Protein AF-A0A8I1QG00-F1 (afdb_monomer)

Radius of gyration: 32.3 Å; Cα contacts (8 Å, |Δi|>4): 631; chains: 1; bounding box: 74×49×92 Å

Sequence (465 aa):
MPDTVFFSWQSDVAQNRTFIRSALDRALEELGGARSVDEPSRELVADQDTQGVPGSPSIADAILAKIGSSFAFVADLSFVAERASGGKVPNPNVMLEYGYALRALGDAHVIAVFNEAYGKPEDLPFDLAHRRWPIRFHLEASQVDRSEQKSRLVKSLKLAIASIITLEAQRDQSPEPPIDATGLARRYCRDDSLSLEWTELLQSAVGTIRDFIDTDWPSTPPDGPTFNALLEAIAAHSEDLRRMMLICGRWGTANAISEAVAAIRDLSYRGDVRSGYSLWTSMRELPAVICFYWLVAGSIARDDLTVTKGILTSTISNGRSRAPLVTALNFALDDINWKAMKGLERHYYPQSVYAGEMMKLDARFIALNEQRATQLYADTEHLISLEFAYQRLREAERTGIWFWAPGGDFLWDTSPRRFAGLSEEGYSPLIEAGLLGGSEASASAALQAYREHLKGHSGFLRLAI

Solvent-accessible surface area (backbone atoms only — not comparable to full-atom values): 25746 Å² total; per-residue (Å²): 129,67,44,28,35,30,49,40,64,57,81,77,50,72,65,51,47,61,51,53,48,59,23,50,51,51,22,41,52,56,62,71,72,69,71,66,97,88,64,86,86,78,50,65,44,79,41,50,74,62,71,95,60,82,84,86,68,59,62,66,60,47,34,52,50,50,49,58,70,29,66,31,38,37,36,51,59,36,48,61,48,71,43,98,88,74,49,59,37,49,46,67,65,40,52,51,52,49,55,49,38,42,71,58,63,32,66,84,31,54,44,47,31,31,42,53,64,60,49,60,78,83,62,43,59,72,86,55,60,80,46,84,78,54,51,69,39,67,65,56,90,83,60,82,83,53,64,68,46,41,53,52,44,19,53,52,51,32,53,54,52,50,50,42,52,51,52,49,53,50,46,70,70,36,76,60,80,63,75,42,63,54,56,47,38,66,56,25,23,59,33,81,91,34,46,65,62,37,49,52,55,47,49,54,43,46,45,56,40,48,51,43,62,74,69,74,52,88,84,69,84,91,46,51,70,60,51,44,54,50,51,53,50,47,57,58,57,34,43,55,50,27,47,30,25,25,41,29,32,44,60,30,39,76,66,43,43,51,50,52,52,47,48,38,54,75,43,49,51,76,55,60,92,72,90,76,57,68,53,61,60,34,56,55,34,45,57,24,40,51,28,49,52,27,26,42,32,12,12,56,76,49,73,36,54,47,60,32,36,52,58,42,58,37,69,44,63,40,90,83,55,75,39,34,36,48,49,60,46,53,57,39,56,71,70,48,76,49,62,52,38,84,94,30,56,86,46,94,38,31,62,41,51,54,51,42,56,53,39,37,69,48,27,50,76,71,75,37,54,56,71,57,20,49,43,43,46,38,40,36,51,50,50,49,25,48,43,30,18,28,56,37,49,58,48,21,75,74,69,72,49,85,79,67,62,69,82,46,48,50,81,78,54,82,66,89,52,91,70,41,50,42,91,81,75,45,55,78,67,46,29,78,35,49,34,37,78,40,36,69,70,46,35,49,52,22,51,50,54,46,53,57,54,51,56,78,75,44,101,73,81,90,71,80,106

pLDDT: mean 87.23, std 13.45, range [35.44, 98.75]

Nearest PDB structures (foldseek):
  7un8-assembly1_F  TM=6.917E-01  e=5.365E-04  Sphingobacterium faecium
  6yjk-assembly1_A  TM=2.077E-01  e=8.292E+00  Rhincodon typus

Structure (mmCIF, N/CA/C/O backbone):
data_AF-A0A8I1QG00-F1
#
_entry.id   AF-A0A8I1QG00-F1
#
loop_
_atom_site.group_PDB
_atom_site.id
_atom_site.type_symbol
_atom_site.label_atom_id
_atom_site.label_alt_id
_atom_site.label_comp_id
_atom_site.label_asym_id
_atom_site.label_entity_id
_atom_site.label_seq_id
_atom_site.pdbx_PDB_ins_code
_atom_site.Cartn_x
_atom_site.Cartn_y
_atom_site.Cartn_z
_atom_site.occupancy
_atom_site.B_iso_or_equiv
_atom_site.auth_seq_id
_atom_site.auth_comp_id
_atom_site.auth_asym_id
_atom_site.auth_atom_id
_atom_site.pdbx_PDB_model_num
ATOM 1 N N . MET A 1 1 ? -19.323 16.164 25.517 1.00 45.09 1 MET A N 1
ATOM 2 C CA . MET A 1 1 ? -20.449 15.597 26.293 1.00 45.09 1 MET A CA 1
ATOM 3 C C . MET A 1 1 ? -19.847 14.802 27.439 1.00 45.09 1 MET A C 1
ATOM 5 O O . MET A 1 1 ? -18.710 14.378 27.262 1.00 45.09 1 MET A O 1
ATOM 9 N N . PRO A 1 2 ? -20.530 14.646 28.583 1.00 65.00 2 PRO A N 1
ATOM 10 C CA . PRO A 1 2 ? -20.046 13.757 29.632 1.00 65.00 2 PRO A CA 1
ATOM 11 C C . PRO A 1 2 ? -19.942 12.323 29.101 1.00 65.00 2 PRO A C 1
ATOM 13 O O . PRO A 1 2 ? -20.795 11.881 28.327 1.00 65.00 2 PRO A O 1
ATOM 16 N N . ASP A 1 3 ? -18.901 11.616 29.522 1.00 80.19 3 ASP A N 1
ATOM 17 C CA . ASP A 1 3 ? -18.768 10.179 29.316 1.00 80.19 3 ASP A CA 1
ATOM 18 C C . ASP A 1 3 ? -19.899 9.484 30.101 1.00 80.19 3 ASP A C 1
ATOM 20 O O . ASP A 1 3 ? -20.224 9.858 31.230 1.00 80.19 3 ASP A O 1
ATOM 24 N N . THR A 1 4 ? -20.558 8.485 29.515 1.00 84.94 4 THR A N 1
ATOM 25 C CA . THR A 1 4 ? -21.722 7.842 30.155 1.00 84.94 4 THR A CA 1
ATOM 26 C C . THR A 1 4 ? -21.404 6.434 30.628 1.00 84.94 4 THR A C 1
ATOM 28 O O . THR A 1 4 ? -20.741 5.671 29.932 1.00 84.94 4 THR A O 1
ATOM 31 N N . VAL A 1 5 ? -21.900 6.054 31.806 1.00 91.12 5 VAL A N 1
ATOM 32 C CA . VAL A 1 5 ? -21.909 4.651 32.243 1.00 91.12 5 VAL A CA 1
ATOM 33 C C . VAL A 1 5 ? -23.318 4.105 32.067 1.00 91.12 5 VAL A C 1
ATOM 35 O O . VAL A 1 5 ? -24.227 4.478 32.813 1.00 91.12 5 VAL A O 1
ATOM 38 N N . PHE A 1 6 ? -23.517 3.244 31.071 1.00 92.94 6 PHE A N 1
ATOM 39 C CA . PHE A 1 6 ? -24.831 2.677 30.793 1.00 92.94 6 PHE A CA 1
ATOM 40 C C . PHE A 1 6 ? -25.143 1.556 31.787 1.00 92.94 6 PHE A C 1
ATOM 42 O O . PHE A 1 6 ? -24.383 0.596 31.916 1.00 92.94 6 PHE A O 1
ATOM 49 N N . PHE A 1 7 ? -26.268 1.666 32.491 1.00 94.75 7 PHE A N 1
ATOM 50 C CA . PHE A 1 7 ? -26.732 0.660 33.441 1.00 94.75 7 PHE A CA 1
ATOM 51 C C . PHE A 1 7 ? -27.875 -0.164 32.845 1.00 94.75 7 PHE A C 1
ATOM 53 O O . PHE A 1 7 ? -28.997 0.325 32.708 1.00 94.75 7 PHE A O 1
ATOM 60 N N . SER A 1 8 ? -27.586 -1.429 32.543 1.00 93.19 8 SER A N 1
ATOM 61 C CA . SER A 1 8 ? -28.560 -2.434 32.123 1.00 93.19 8 SER A CA 1
ATOM 62 C C . SER A 1 8 ? -29.108 -3.187 33.333 1.00 93.19 8 SER A C 1
ATOM 64 O O . SER A 1 8 ? -28.366 -3.775 34.130 1.00 93.19 8 SER A O 1
ATOM 66 N N . TRP A 1 9 ? -30.427 -3.129 33.494 1.00 90.75 9 TRP A N 1
ATOM 67 C CA . TRP A 1 9 ? -31.128 -3.550 34.702 1.00 90.75 9 TRP A CA 1
ATOM 68 C C . TRP A 1 9 ? -32.374 -4.376 34.375 1.00 90.75 9 TRP A C 1
ATOM 70 O O . TRP A 1 9 ? -32.858 -4.396 33.247 1.00 90.75 9 TRP A O 1
ATOM 80 N N . GLN A 1 10 ? -32.914 -5.049 35.391 1.00 87.81 10 GLN A N 1
ATOM 81 C CA . GLN A 1 10 ? -34.130 -5.858 35.287 1.00 87.81 10 GLN A CA 1
ATOM 82 C C . GLN A 1 10 ? -35.110 -5.554 36.431 1.00 87.81 10 GLN A C 1
ATOM 84 O O . GLN A 1 10 ? -34.712 -5.068 37.495 1.00 87.81 10 GLN A O 1
ATOM 89 N N . SER A 1 11 ? -36.403 -5.794 36.197 1.00 84.62 11 SER A N 1
ATOM 90 C CA . SER A 1 11 ? -37.489 -5.514 37.152 1.00 84.62 11 SER A CA 1
ATOM 91 C C . SER A 1 11 ? -37.930 -6.713 37.996 1.00 84.62 11 SER A C 1
ATOM 93 O O . SER A 1 11 ? -38.717 -6.533 38.922 1.00 84.62 11 SER A O 1
ATOM 95 N N . ASP A 1 12 ? -37.474 -7.918 37.665 1.00 87.00 12 ASP A N 1
ATOM 96 C CA . ASP A 1 12 ? -37.911 -9.187 38.253 1.00 87.00 12 ASP A CA 1
ATOM 97 C C . ASP A 1 12 ? -37.417 -9.374 39.698 1.00 87.00 12 ASP A C 1
ATOM 99 O O . ASP A 1 12 ? -38.129 -9.922 40.540 1.00 87.00 12 ASP A O 1
ATOM 103 N N . VAL A 1 13 ? -36.219 -8.874 40.020 1.00 84.75 13 VAL A N 1
ATOM 104 C CA . VAL A 1 13 ? -35.695 -8.841 41.390 1.00 84.75 13 VAL A CA 1
ATOM 105 C C . VAL A 1 13 ? -35.981 -7.485 42.014 1.00 84.75 13 VAL A C 1
ATOM 107 O O . VAL A 1 13 ? -35.327 -6.475 41.726 1.00 84.75 13 VAL A O 1
ATOM 110 N N . ALA A 1 14 ? -36.950 -7.474 42.926 1.00 77.50 14 ALA A N 1
ATOM 111 C CA . ALA A 1 14 ? -37.309 -6.285 43.678 1.00 77.50 14 ALA A CA 1
ATOM 112 C C . ALA A 1 14 ? -36.080 -5.691 44.393 1.00 77.50 14 ALA A C 1
ATOM 114 O O . ALA A 1 14 ? -35.268 -6.401 44.979 1.00 77.50 14 ALA A O 1
ATOM 115 N N . GLN A 1 15 ? -35.972 -4.361 44.374 1.00 84.94 15 GLN A N 1
ATOM 116 C CA . GLN A 1 15 ? -34.889 -3.557 44.964 1.00 84.94 15 GLN A CA 1
ATOM 117 C C . GLN A 1 15 ? -33.524 -3.598 44.261 1.00 84.94 15 GLN A C 1
ATOM 119 O O . GLN A 1 15 ? -32.767 -2.649 44.456 1.00 84.94 15 GLN A O 1
ATOM 124 N N . ASN A 1 16 ? -33.209 -4.588 43.415 1.00 88.81 16 ASN A N 1
ATOM 125 C CA . ASN A 1 16 ? -31.908 -4.643 42.731 1.00 88.81 16 ASN A CA 1
ATOM 126 C C . ASN A 1 16 ? -31.639 -3.378 41.910 1.00 88.81 16 ASN A C 1
ATOM 128 O O . ASN A 1 16 ? -30.623 -2.717 42.123 1.00 88.81 16 ASN A O 1
ATOM 132 N N . ARG A 1 17 ? -32.579 -2.995 41.032 1.00 88.56 17 ARG A N 1
ATOM 133 C CA . ARG A 1 17 ? -32.453 -1.799 40.182 1.00 88.56 17 ARG A CA 1
ATOM 134 C C . ARG A 1 17 ? -32.070 -0.566 40.994 1.00 88.56 17 ARG A C 1
ATOM 136 O O . ARG A 1 17 ? -31.076 0.088 40.699 1.00 88.56 17 ARG A O 1
ATOM 143 N N . THR A 1 18 ? -32.871 -0.230 42.004 1.00 89.06 18 THR A N 1
ATOM 144 C CA . THR A 1 18 ? -32.682 0.998 42.786 1.00 89.06 18 THR A CA 1
ATOM 145 C C . THR A 1 18 ? -31.445 0.916 43.671 1.00 89.06 18 THR A C 1
ATOM 147 O O . THR A 1 18 ? -30.738 1.911 43.823 1.00 89.06 18 THR A O 1
ATOM 150 N N . PHE A 1 19 ? -31.142 -0.261 44.221 1.00 92.88 19 PHE A N 1
ATOM 151 C CA . PHE A 1 19 ? -29.952 -0.479 45.031 1.00 92.88 19 PHE A CA 1
ATOM 152 C C . PHE A 1 19 ? -28.671 -0.298 44.215 1.00 92.88 19 PHE A C 1
ATOM 154 O O . PHE A 1 19 ? -27.855 0.553 44.573 1.00 92.88 19 PHE A O 1
ATOM 161 N N . ILE A 1 20 ? -28.543 -1.024 43.098 1.00 93.50 20 ILE A N 1
ATOM 162 C CA . ILE A 1 20 ? -27.387 -0.967 42.197 1.00 93.50 20 ILE A CA 1
ATOM 163 C C . ILE A 1 20 ? -27.247 0.439 41.619 1.00 93.50 20 ILE A C 1
ATOM 165 O O . ILE A 1 20 ? -26.168 1.015 41.721 1.00 93.50 20 ILE A O 1
ATOM 169 N N . ARG A 1 21 ? -28.336 1.035 41.109 1.00 90.44 21 ARG A N 1
ATOM 170 C CA . ARG A 1 21 ? -28.314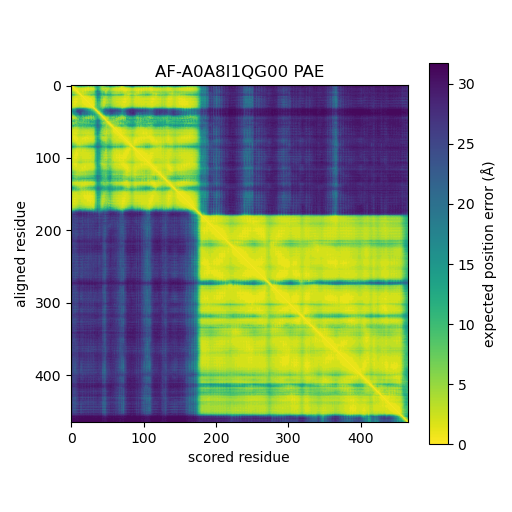 2.403 40.572 1.00 90.44 21 ARG A CA 1
ATOM 171 C C . ARG A 1 21 ? -27.794 3.398 41.604 1.00 90.44 21 ARG A C 1
ATOM 173 O O . ARG A 1 21 ? -26.851 4.126 41.334 1.00 90.44 21 ARG A O 1
ATOM 180 N N . SER A 1 22 ? -28.328 3.354 42.825 1.00 92.31 22 SER A N 1
ATOM 181 C CA . SER A 1 22 ? -27.910 4.270 43.891 1.00 92.31 22 SER A CA 1
ATOM 182 C C . SER A 1 22 ? -26.478 4.039 44.395 1.00 92.31 22 SER A C 1
ATOM 184 O O . SER A 1 22 ? -25.921 4.911 45.062 1.00 92.31 22 SER A O 1
ATOM 186 N N . ALA A 1 23 ? -25.911 2.848 44.179 1.00 95.06 23 ALA A N 1
ATOM 187 C CA . ALA A 1 23 ? -24.510 2.556 44.461 1.00 95.06 23 ALA A CA 1
ATOM 188 C C . ALA A 1 23 ? -23.608 3.034 43.314 1.00 95.06 23 ALA A C 1
ATOM 190 O O . ALA A 1 23 ? -22.546 3.591 43.579 1.00 95.06 23 ALA A O 1
ATOM 191 N N . LEU A 1 24 ? -24.052 2.866 42.066 1.00 92.94 24 LEU A N 1
ATOM 192 C CA . LEU A 1 24 ? -23.373 3.361 40.875 1.00 92.94 24 LEU A CA 1
ATOM 193 C C . LEU A 1 24 ? -23.294 4.889 40.875 1.00 92.94 24 LEU A C 1
ATOM 195 O O . LEU A 1 24 ? -22.196 5.420 40.766 1.00 92.94 24 LEU A O 1
ATOM 199 N N . ASP A 1 25 ? -24.416 5.584 41.086 1.00 89.88 25 ASP A N 1
ATOM 200 C CA . ASP A 1 25 ? -24.459 7.052 41.139 1.00 89.88 25 ASP A CA 1
ATOM 201 C C . ASP A 1 25 ? -23.470 7.584 42.196 1.00 89.88 25 ASP A C 1
ATOM 203 O O . ASP A 1 25 ? -22.623 8.421 41.898 1.00 89.88 25 ASP A O 1
ATOM 207 N N . ARG A 1 26 ? -23.474 7.003 43.406 1.00 91.06 26 ARG A N 1
ATOM 208 C CA . ARG A 1 26 ? -22.537 7.381 44.479 1.00 91.06 26 ARG A CA 1
ATOM 209 C C . ARG A 1 26 ? -21.075 7.070 44.141 1.00 91.06 26 ARG A C 1
ATOM 211 O O . ARG A 1 26 ? -20.188 7.828 44.520 1.00 91.06 26 ARG A O 1
ATOM 218 N N . ALA A 1 27 ? -20.799 5.960 43.455 1.00 92.25 27 ALA A N 1
ATOM 219 C CA . ALA A 1 27 ? -19.444 5.638 43.013 1.00 92.25 27 ALA A CA 1
ATOM 220 C C . ALA A 1 27 ? -18.930 6.663 41.988 1.00 92.25 27 ALA A C 1
ATOM 222 O O . ALA A 1 27 ? -17.770 7.062 42.068 1.00 92.25 27 ALA A O 1
ATOM 223 N N . LEU A 1 28 ? -19.792 7.110 41.068 1.00 88.56 28 LEU A N 1
ATOM 224 C CA . LEU A 1 28 ? -19.472 8.143 40.081 1.00 88.56 28 LEU A CA 1
ATOM 225 C C . LEU A 1 28 ? -19.266 9.517 40.733 1.00 88.56 28 LEU A C 1
ATOM 227 O O . LEU A 1 28 ? -18.286 10.189 40.421 1.00 88.56 28 LEU A O 1
ATOM 231 N N . GLU A 1 29 ? -20.112 9.900 41.694 1.00 87.44 29 GLU A N 1
ATOM 232 C CA . GLU A 1 29 ? -19.937 11.123 42.494 1.00 87.44 29 GLU A CA 1
ATOM 233 C C . GLU A 1 29 ? -18.590 11.130 43.236 1.00 87.44 29 GLU A C 1
ATOM 235 O O . GLU A 1 29 ? -17.840 12.107 43.175 1.00 87.44 29 GLU A O 1
ATOM 240 N N . GLU A 1 30 ? -18.243 10.023 43.905 1.00 88.56 30 GLU A N 1
ATOM 241 C CA . GLU A 1 30 ? -16.967 9.885 44.616 1.00 88.56 30 GLU A CA 1
ATOM 242 C C . GLU A 1 30 ? -15.751 9.923 43.674 1.00 88.56 30 GLU A C 1
ATOM 244 O O . GLU A 1 30 ? -14.682 10.370 44.089 1.00 88.56 30 GLU A O 1
ATOM 249 N N . LEU A 1 31 ? -15.889 9.459 42.427 1.00 84.44 31 LEU A N 1
ATOM 250 C CA . LEU A 1 31 ? -14.842 9.566 41.404 1.00 84.44 31 LEU A CA 1
ATOM 251 C C . LEU A 1 31 ? -14.696 10.995 40.875 1.00 84.44 31 LEU A C 1
ATOM 253 O O . LEU A 1 31 ? -13.575 11.443 40.643 1.00 84.44 31 LEU A O 1
ATOM 257 N N . GLY A 1 32 ? -15.807 11.717 40.713 1.00 73.50 32 GLY A N 1
ATOM 258 C CA . GLY A 1 32 ? -15.803 13.111 40.274 1.00 73.50 32 GLY A CA 1
ATOM 259 C C . GLY A 1 32 ? -15.208 14.073 41.308 1.00 73.50 32 GLY A C 1
ATOM 260 O O . GLY A 1 32 ? -14.529 15.025 40.934 1.00 73.50 32 GLY A O 1
ATOM 261 N N . GLY A 1 33 ? -15.417 13.818 42.606 1.00 57.41 33 GLY A N 1
ATOM 262 C CA . GLY A 1 33 ? -14.990 14.707 43.697 1.00 57.41 33 GLY A CA 1
ATOM 263 C C . GLY A 1 33 ? -13.551 14.537 44.212 1.00 57.41 33 GLY A C 1
ATOM 264 O O . GLY A 1 33 ? -13.117 15.338 45.035 1.00 57.41 33 GLY A O 1
ATOM 265 N N . ALA A 1 34 ? -12.805 13.513 43.782 1.00 49.62 34 ALA A N 1
ATOM 266 C CA . ALA A 1 34 ? -11.518 13.121 44.382 1.00 49.62 34 ALA A CA 1
ATOM 267 C C . ALA A 1 34 ? -10.246 13.634 43.659 1.00 49.62 34 ALA A C 1
ATOM 269 O O . ALA A 1 34 ? -9.159 13.128 43.937 1.00 49.62 34 ALA A O 1
ATOM 270 N N . ARG A 1 35 ? -10.342 14.599 42.731 1.00 43.25 35 ARG A N 1
ATOM 271 C CA . ARG A 1 35 ? -9.234 14.964 41.817 1.00 43.25 35 ARG A CA 1
ATOM 272 C C . ARG A 1 35 ? -8.465 16.238 42.202 1.00 43.25 35 ARG A C 1
ATOM 274 O O . ARG A 1 35 ? -9.049 17.225 42.642 1.00 43.25 35 ARG A O 1
ATOM 281 N N . SER A 1 36 ? -7.143 16.207 42.005 1.00 39.34 36 SER A N 1
ATOM 282 C CA . SER A 1 36 ? -6.220 17.353 42.067 1.00 39.34 36 SER A CA 1
ATOM 283 C C . SER A 1 36 ? -6.263 18.199 40.784 1.00 39.34 36 SER A C 1
ATOM 285 O O . SER A 1 36 ? -6.666 17.709 39.735 1.00 39.34 36 SER A O 1
ATOM 287 N N . VAL A 1 37 ? -5.811 19.456 40.872 1.00 39.72 37 VAL A N 1
ATOM 288 C CA . VAL A 1 37 ? -5.973 20.551 39.884 1.00 39.72 37 VAL A CA 1
ATOM 289 C C . VAL A 1 37 ? -5.390 20.275 38.476 1.00 39.72 37 VAL A C 1
ATOM 291 O O . VAL A 1 37 ? -5.734 20.994 37.544 1.00 39.72 37 VAL A O 1
ATOM 294 N N . ASP A 1 38 ? -4.594 19.217 38.283 1.00 36.06 38 ASP A N 1
ATOM 295 C CA . ASP A 1 38 ? -3.837 18.958 37.043 1.00 36.06 38 ASP A CA 1
ATOM 296 C C . ASP A 1 38 ? -4.385 17.826 36.128 1.00 36.06 38 ASP A C 1
ATOM 298 O O . ASP A 1 38 ? -3.755 17.510 35.121 1.00 36.06 38 ASP A O 1
ATOM 302 N N . GLU A 1 39 ? -5.541 17.204 36.414 1.00 38.66 39 GLU A N 1
ATOM 303 C CA . GLU A 1 39 ? -6.144 16.180 35.525 1.00 38.66 39 GLU A CA 1
ATOM 304 C C . GLU A 1 39 ? -7.250 16.757 34.606 1.00 38.66 39 GLU A C 1
ATOM 306 O O . GLU A 1 39 ? -8.172 17.408 35.107 1.00 38.66 39 GLU A O 1
ATOM 311 N N . PRO A 1 40 ? -7.240 16.492 33.278 1.00 35.44 40 PRO A N 1
ATOM 312 C CA . PRO A 1 40 ? -8.323 16.905 32.383 1.00 35.44 40 PRO A CA 1
ATOM 313 C C . PRO A 1 40 ? -9.667 16.268 32.786 1.00 35.44 40 PRO A C 1
ATOM 315 O O . PRO A 1 40 ? -9.767 15.069 33.055 1.00 35.44 40 PRO A O 1
ATOM 318 N N . SER A 1 41 ? -10.726 17.081 32.839 1.00 42.84 41 SER A N 1
ATOM 319 C CA . SER A 1 41 ? -12.024 16.694 33.400 1.00 42.84 41 SER A CA 1
ATOM 320 C C . SER A 1 41 ? -12.866 15.851 32.434 1.00 42.84 41 SER A C 1
ATOM 322 O O . SER A 1 41 ? -13.503 16.392 31.532 1.00 42.84 41 SER A O 1
ATOM 324 N N . ARG A 1 42 ? -12.939 14.534 32.670 1.00 52.84 42 ARG A N 1
ATOM 325 C CA . ARG A 1 42 ? -14.009 13.664 32.143 1.00 52.84 42 ARG A CA 1
ATOM 326 C C . ARG A 1 42 ? -15.156 13.606 33.157 1.00 52.84 42 ARG A C 1
ATOM 328 O O . ARG A 1 42 ? -15.001 13.030 34.237 1.00 52.84 42 ARG A O 1
ATOM 335 N N . GLU A 1 43 ? -16.277 14.246 32.837 1.00 62.97 43 GLU A N 1
ATOM 336 C CA . GLU A 1 43 ? -17.521 14.168 33.612 1.00 62.97 43 GLU A CA 1
ATOM 337 C C . GLU A 1 43 ? -18.209 12.829 33.302 1.00 62.97 43 GLU A C 1
ATOM 339 O O . GLU A 1 43 ? -18.483 12.559 32.138 1.00 62.97 43 GLU A O 1
ATOM 344 N N . LEU A 1 44 ? -18.444 11.984 34.316 1.00 67.94 44 LEU A N 1
ATOM 345 C CA . LEU A 1 44 ? -19.073 10.665 34.161 1.00 67.94 44 LEU A CA 1
ATOM 346 C C . LEU A 1 44 ? -20.478 10.649 34.767 1.00 67.94 44 LEU A C 1
ATOM 348 O O . LEU A 1 44 ? -20.636 10.951 35.950 1.00 67.94 44 LEU A O 1
ATOM 352 N N . VAL A 1 45 ? -21.486 10.241 33.991 1.00 72.94 45 VAL A N 1
ATOM 353 C CA . VAL A 1 45 ? -22.890 10.196 34.444 1.00 72.94 45 VAL A CA 1
ATOM 354 C C . VAL A 1 45 ? -23.525 8.846 34.112 1.00 72.94 45 VAL A C 1
ATOM 356 O O . VAL A 1 45 ? -23.290 8.283 33.045 1.00 72.94 45 VAL A O 1
ATOM 359 N N . ALA A 1 46 ? -24.342 8.305 35.018 1.00 60.88 46 ALA A N 1
ATOM 360 C CA . ALA A 1 46 ? -25.054 7.056 34.766 1.00 60.88 46 ALA A CA 1
ATOM 361 C C . ALA A 1 46 ? -26.276 7.267 33.855 1.00 60.88 46 ALA A C 1
ATOM 363 O O . ALA A 1 46 ? -27.118 8.134 34.110 1.00 60.88 46 ALA A O 1
ATOM 364 N N . ASP A 1 47 ? -26.429 6.406 32.853 1.00 70.81 47 ASP A N 1
ATOM 365 C CA . ASP A 1 47 ? -27.480 6.467 31.833 1.00 70.81 47 ASP A CA 1
ATOM 366 C C . ASP A 1 47 ? -28.250 5.133 31.735 1.00 70.81 47 ASP A C 1
ATOM 368 O O . ASP A 1 47 ? -27.756 4.099 32.181 1.00 70.81 47 ASP A O 1
ATOM 372 N N . GLN A 1 48 ? -29.488 5.154 31.234 1.00 71.25 48 GLN A N 1
ATOM 373 C CA . GLN A 1 48 ? -30.355 3.972 31.085 1.00 71.25 48 GLN A CA 1
ATOM 374 C C . GLN A 1 48 ? -31.471 4.209 30.050 1.00 71.25 48 GLN A C 1
ATOM 376 O O . GLN A 1 48 ? -31.815 5.357 29.738 1.00 71.25 48 GLN A O 1
ATOM 381 N N . ASP A 1 49 ? -32.086 3.124 29.571 1.00 79.31 49 ASP A N 1
ATOM 382 C CA . ASP A 1 49 ? -33.288 3.125 28.724 1.00 79.31 49 ASP A CA 1
ATOM 383 C C . ASP A 1 49 ? -33.180 4.139 27.549 1.00 79.31 49 ASP A C 1
ATOM 385 O O . ASP A 1 49 ? -32.105 4.362 26.990 1.00 79.31 49 ASP A O 1
ATOM 389 N N . THR A 1 50 ? -34.272 4.823 27.188 1.00 59.66 50 THR A N 1
ATOM 390 C CA . THR A 1 50 ? -34.296 5.890 26.165 1.00 59.66 50 THR A CA 1
ATOM 391 C C . THR A 1 50 ? -34.148 7.302 26.751 1.00 59.66 50 THR A C 1
ATOM 393 O O . THR A 1 50 ? -34.533 8.283 26.112 1.00 59.66 50 THR A O 1
ATOM 396 N N . GLN A 1 51 ? -33.631 7.437 27.980 1.00 67.50 51 GLN A N 1
ATOM 397 C CA . GLN A 1 51 ? -33.495 8.735 28.651 1.00 67.50 51 GLN A CA 1
ATOM 398 C C . GLN A 1 51 ? -32.702 9.727 27.783 1.00 67.50 51 GLN A C 1
ATOM 400 O O . GLN A 1 51 ? -31.661 9.373 27.233 1.00 67.50 51 GLN A O 1
ATOM 405 N N . GLY A 1 52 ? -33.211 10.956 27.644 1.00 64.00 52 GLY A N 1
ATOM 406 C CA . GLY A 1 52 ? -32.560 12.029 26.882 1.00 64.00 52 GLY A CA 1
ATOM 407 C C . GLY A 1 52 ? -32.723 11.971 25.356 1.00 64.00 52 GLY A C 1
ATOM 408 O O . GLY A 1 52 ? -32.266 12.892 24.685 1.00 64.00 52 GLY A O 1
ATOM 409 N N . VAL A 1 53 ? -33.391 10.953 24.794 1.00 67.94 53 VAL A N 1
ATOM 410 C CA . VAL A 1 53 ? -33.610 10.836 23.339 1.00 67.94 53 VAL A CA 1
ATOM 411 C C . VAL A 1 53 ? -34.932 11.516 22.934 1.00 67.94 53 VAL A C 1
ATOM 413 O O . VAL A 1 53 ? -35.986 11.122 23.437 1.00 67.94 53 VAL A O 1
ATOM 416 N N . PRO A 1 54 ? -34.924 12.532 22.046 1.00 58.91 54 PRO A N 1
ATOM 417 C CA . PRO A 1 54 ? -36.141 13.229 21.627 1.00 58.91 54 PRO A CA 1
ATOM 418 C C . PRO A 1 54 ? -36.988 12.406 20.639 1.00 58.91 54 PRO A C 1
ATOM 420 O O . PRO A 1 54 ? -36.463 11.660 19.814 1.00 58.91 54 PRO A O 1
ATOM 423 N N . GLY A 1 55 ? -38.310 12.604 20.665 1.00 74.75 55 GLY A N 1
ATOM 424 C CA . GLY A 1 55 ? -39.252 11.987 19.720 1.00 74.75 55 GLY A CA 1
ATOM 425 C C . GLY A 1 55 ? -39.746 10.595 20.135 1.00 74.75 55 GLY A C 1
ATOM 426 O O . GLY A 1 55 ? -39.842 10.292 21.320 1.00 74.75 55 GLY A O 1
ATOM 427 N N . SER A 1 56 ? -40.104 9.758 19.152 1.00 66.12 56 SER A N 1
ATOM 428 C CA . SER A 1 56 ? -40.571 8.373 19.348 1.00 66.12 56 SER A CA 1
ATOM 429 C C . SER A 1 56 ? -39.630 7.393 18.628 1.00 66.12 56 SER A C 1
ATOM 431 O O . SER A 1 56 ? -39.977 6.867 17.570 1.00 66.12 56 SER A O 1
ATOM 433 N N . PRO A 1 57 ? -38.393 7.210 19.130 1.00 71.62 57 PRO A N 1
ATOM 434 C CA . PRO A 1 57 ? -37.429 6.312 18.507 1.00 71.62 57 PRO A CA 1
ATOM 435 C C . PRO A 1 57 ? -37.841 4.847 18.696 1.00 71.62 57 PRO A C 1
ATOM 437 O O . PRO A 1 57 ? -38.564 4.499 19.633 1.00 71.62 57 PRO A O 1
ATOM 440 N N . SER A 1 58 ? -37.312 3.967 17.845 1.00 78.75 58 SER A N 1
ATOM 441 C CA . SER A 1 58 ? -37.268 2.535 18.150 1.00 78.75 58 SER A CA 1
ATOM 442 C C . SER A 1 58 ? -36.514 2.345 19.468 1.00 78.75 58 SER A C 1
ATOM 444 O O . SER A 1 58 ? -35.341 2.703 19.573 1.00 78.75 58 SER A O 1
ATOM 446 N N . ILE A 1 59 ? -37.207 1.839 20.494 1.00 73.44 59 ILE A N 1
ATOM 447 C CA . ILE A 1 59 ? -36.668 1.719 21.859 1.00 73.44 59 ILE A CA 1
ATOM 448 C C . ILE A 1 59 ? -35.397 0.863 21.855 1.00 73.44 59 ILE A C 1
ATOM 450 O O . ILE A 1 59 ? -34.399 1.248 22.459 1.00 73.44 59 ILE A O 1
ATOM 454 N N . ALA A 1 60 ? -35.422 -0.257 21.129 1.00 73.25 60 ALA A N 1
ATOM 455 C CA . ALA A 1 60 ? -34.280 -1.154 21.011 1.00 73.25 60 ALA A CA 1
ATOM 456 C C . ALA A 1 60 ? -33.087 -0.463 20.334 1.00 73.25 60 ALA A C 1
ATOM 458 O O . ALA A 1 60 ? -31.991 -0.472 20.885 1.00 73.25 60 ALA A O 1
ATOM 459 N N . ASP A 1 61 ? -33.301 0.204 19.195 1.00 73.25 61 ASP A N 1
ATOM 460 C CA . ASP A 1 61 ? -32.208 0.858 18.462 1.00 73.25 61 ASP A CA 1
ATOM 461 C C . ASP A 1 61 ? -31.601 2.016 19.260 1.00 73.25 61 ASP A C 1
ATOM 463 O O . ASP A 1 61 ? -30.385 2.192 19.273 1.00 73.25 61 ASP A O 1
ATOM 467 N N . ALA A 1 62 ? -32.431 2.777 19.981 1.00 74.81 62 ALA A N 1
ATOM 468 C CA . ALA A 1 62 ? -31.966 3.847 20.855 1.00 74.81 62 ALA A CA 1
ATOM 469 C C . ALA A 1 62 ? -31.120 3.313 22.020 1.00 74.81 62 ALA A C 1
ATOM 471 O O . ALA A 1 62 ? -30.071 3.880 22.318 1.00 74.81 62 ALA A O 1
ATOM 472 N N . ILE A 1 63 ? -31.538 2.214 22.656 1.00 79.50 63 ILE A N 1
ATOM 473 C CA . ILE A 1 63 ? -30.773 1.571 23.732 1.00 79.50 63 ILE A CA 1
ATOM 474 C C . ILE A 1 63 ? -29.435 1.049 23.199 1.00 79.50 63 ILE A C 1
ATOM 476 O O . ILE A 1 63 ? -28.393 1.361 23.770 1.00 79.50 63 ILE A O 1
ATOM 480 N N . LEU A 1 64 ? -29.431 0.325 22.074 1.00 83.50 64 LEU A N 1
ATOM 481 C CA . LEU A 1 64 ? -28.198 -0.194 21.473 1.00 83.50 64 LEU A CA 1
ATOM 482 C C . LEU A 1 64 ? -27.250 0.932 21.035 1.00 83.50 64 LEU A C 1
ATOM 484 O O . LEU A 1 64 ? -26.040 0.828 21.240 1.00 83.50 64 LEU A O 1
ATOM 488 N N . ALA A 1 65 ? -27.775 2.032 20.489 1.00 78.69 65 ALA A N 1
ATOM 489 C CA . ALA A 1 65 ? -26.972 3.206 20.155 1.00 78.69 65 ALA A CA 1
ATOM 490 C C . ALA A 1 65 ? -26.316 3.812 21.406 1.00 78.69 65 ALA A C 1
ATOM 492 O O . ALA A 1 65 ? -25.110 4.054 21.400 1.00 78.69 65 ALA A O 1
ATOM 493 N N . LYS A 1 66 ? -27.078 3.981 22.495 1.00 81.69 66 LYS A N 1
ATOM 494 C CA . LYS A 1 66 ? -26.567 4.510 23.770 1.00 81.69 66 LYS A CA 1
ATOM 495 C C . LYS A 1 66 ? -25.520 3.599 24.402 1.00 81.69 66 LYS A C 1
ATOM 497 O O . LYS A 1 66 ? -24.494 4.093 24.862 1.00 81.69 66 LYS A O 1
ATOM 502 N N . ILE A 1 67 ? -25.738 2.282 24.374 1.00 84.50 67 ILE A N 1
ATOM 503 C CA . ILE A 1 67 ? -24.745 1.296 24.819 1.00 84.50 67 ILE A CA 1
ATOM 504 C C . ILE A 1 67 ? -23.466 1.445 23.995 1.00 84.50 67 ILE A C 1
ATOM 506 O O . ILE A 1 67 ? -22.387 1.542 24.570 1.00 84.50 67 ILE A O 1
ATOM 510 N N . GLY A 1 68 ? -23.580 1.518 22.665 1.00 83.75 68 GLY A N 1
ATOM 511 C CA . GLY A 1 68 ? -22.432 1.636 21.764 1.00 83.75 68 GLY A CA 1
ATOM 512 C C . GLY A 1 68 ? -21.640 2.938 21.908 1.00 83.75 68 GLY A C 1
ATOM 513 O O . GLY A 1 68 ? -20.468 2.964 21.552 1.00 83.75 68 GLY A O 1
ATOM 514 N N . SER A 1 69 ? -22.254 3.994 22.446 1.00 82.44 69 SER A N 1
ATOM 515 C CA . SER A 1 69 ? -21.599 5.275 22.737 1.00 82.44 69 SER A CA 1
ATOM 516 C C . SER A 1 69 ? -21.174 5.450 24.200 1.00 82.44 69 SER A C 1
ATOM 518 O O . SER A 1 69 ? -20.696 6.523 24.562 1.00 82.44 69 SER A O 1
ATOM 520 N N . SER A 1 70 ? -21.407 4.458 25.062 1.00 85.50 70 SER A N 1
ATOM 521 C CA . SER A 1 70 ? -21.108 4.576 26.492 1.00 85.50 70 SER A CA 1
ATOM 522 C C . SER A 1 70 ? -19.633 4.313 26.798 1.00 85.50 70 SER A C 1
ATOM 524 O O . SER A 1 70 ? -18.968 3.525 26.133 1.00 85.50 70 SER A O 1
ATOM 526 N N . PHE A 1 71 ? -19.118 4.977 27.830 1.00 87.56 71 PHE A N 1
ATOM 527 C CA . PHE A 1 71 ? -17.753 4.804 28.325 1.00 87.56 71 PHE A CA 1
ATOM 528 C C . PHE A 1 71 ? -17.561 3.456 29.029 1.00 87.56 71 PHE A C 1
ATOM 530 O O . PHE A 1 71 ? -16.516 2.816 28.909 1.00 87.56 71 PHE A O 1
ATOM 537 N N . ALA A 1 72 ? -18.574 3.017 29.774 1.00 92.31 72 ALA A N 1
ATOM 538 C CA . ALA A 1 72 ? -18.601 1.712 30.416 1.00 92.31 72 ALA A CA 1
ATOM 539 C C . ALA A 1 72 ? -20.038 1.196 30.509 1.00 92.31 72 ALA A C 1
ATOM 541 O O . ALA A 1 72 ? -20.992 1.973 30.560 1.00 92.31 72 ALA A O 1
ATOM 542 N N . PHE A 1 73 ? -20.184 -0.121 30.600 1.00 96.12 73 PHE A N 1
ATOM 543 C CA . PHE A 1 73 ? -21.473 -0.791 30.728 1.00 96.12 73 PHE A CA 1
ATOM 544 C C . PHE A 1 73 ? -21.538 -1.579 32.036 1.00 96.12 73 PHE A C 1
ATOM 546 O O . PHE A 1 73 ? -20.608 -2.314 32.363 1.00 96.12 73 PHE A O 1
ATOM 553 N N . VAL A 1 74 ? -22.636 -1.451 32.781 1.00 96.31 74 VAL A N 1
ATOM 554 C CA . VAL A 1 74 ? -22.886 -2.183 34.031 1.00 96.31 74 VAL A CA 1
ATOM 555 C C . VAL A 1 74 ? -24.138 -3.038 33.874 1.00 96.31 74 VAL A C 1
ATOM 557 O O . VAL A 1 74 ? -25.200 -2.504 33.570 1.00 96.31 74 VAL A O 1
ATOM 560 N N . ALA A 1 75 ? -24.033 -4.344 34.120 1.00 95.94 75 ALA A N 1
ATOM 561 C CA . ALA A 1 75 ? -25.120 -5.307 33.923 1.00 95.94 75 ALA A CA 1
ATOM 562 C C . ALA A 1 75 ? -25.528 -6.006 35.223 1.00 95.94 75 ALA A C 1
ATOM 564 O O . ALA A 1 75 ? -24.675 -6.596 35.890 1.00 95.94 75 ALA A O 1
ATOM 565 N N . ASP A 1 76 ? -26.823 -6.010 35.553 1.00 95.44 76 ASP A N 1
ATOM 566 C CA . ASP A 1 76 ? -27.370 -6.862 36.618 1.00 95.44 76 ASP A CA 1
ATOM 567 C C . ASP A 1 76 ? -27.617 -8.294 36.120 1.00 95.44 76 ASP A C 1
ATOM 569 O O . ASP A 1 76 ? -28.649 -8.589 35.518 1.00 95.44 76 ASP A O 1
ATOM 573 N N . LEU A 1 77 ? -26.677 -9.199 36.402 1.00 95.00 77 LEU A N 1
ATOM 574 C CA . LEU A 1 77 ? -26.756 -10.609 36.001 1.00 95.00 77 LEU A CA 1
ATOM 575 C C . LEU A 1 77 ? -27.454 -11.502 37.036 1.00 95.00 77 LEU A C 1
ATOM 577 O O . LEU A 1 77 ? -27.369 -12.728 36.943 1.00 95.00 77 LEU A O 1
ATOM 581 N N . SER A 1 78 ? -28.122 -10.914 38.032 1.00 94.62 78 SER A N 1
ATOM 582 C CA . SER A 1 78 ? -28.871 -11.679 39.032 1.00 94.62 78 SER A CA 1
ATOM 583 C C . SER A 1 78 ? -29.925 -12.567 38.367 1.00 94.62 78 SER A C 1
ATOM 585 O O . SER A 1 78 ? -30.567 -12.183 37.387 1.00 94.62 78 SER A O 1
ATOM 587 N N . PHE A 1 79 ? -30.116 -13.771 38.904 1.00 94.69 79 PHE A N 1
ATOM 588 C CA . PHE A 1 79 ? -31.106 -14.697 38.368 1.00 94.69 79 PHE A CA 1
ATOM 589 C C . PHE A 1 79 ? -32.532 -14.204 38.600 1.00 94.69 79 PHE A C 1
ATOM 591 O O . PHE A 1 79 ? -32.880 -13.792 39.705 1.00 94.69 79 PHE A O 1
ATOM 598 N N . VAL A 1 80 ? -33.356 -14.318 37.559 1.00 94.00 80 VAL A N 1
ATOM 599 C CA . VAL A 1 80 ? -34.761 -13.882 37.569 1.00 94.00 80 VAL A CA 1
ATOM 600 C C . VAL A 1 80 ? -35.744 -15.041 37.435 1.00 94.00 80 VAL A C 1
ATOM 602 O O . VAL A 1 80 ? -36.909 -14.910 37.795 1.00 94.00 80 VAL A O 1
ATOM 605 N N . ALA A 1 81 ? -35.283 -16.186 36.928 1.00 91.12 81 ALA A N 1
ATOM 606 C CA . ALA A 1 81 ? -36.111 -17.369 36.742 1.00 91.12 81 ALA A CA 1
ATOM 607 C C . ALA A 1 81 ? -35.300 -18.665 36.866 1.00 91.12 81 ALA A C 1
ATOM 609 O O . ALA A 1 81 ? -34.068 -18.674 36.787 1.00 91.12 81 ALA A O 1
ATOM 610 N N . GLU A 1 82 ? -36.019 -19.774 37.018 1.00 90.94 82 GLU A N 1
ATOM 611 C CA . GLU A 1 82 ? -35.485 -21.133 37.006 1.00 90.94 82 GLU A CA 1
ATOM 612 C C . GLU A 1 82 ? -36.051 -21.898 35.804 1.00 90.94 82 GLU A C 1
ATOM 614 O O . GLU A 1 82 ? -37.240 -21.823 35.492 1.00 90.94 82 GLU A O 1
ATOM 619 N N . ARG A 1 83 ? -35.188 -22.620 35.088 1.00 86.75 83 ARG A N 1
ATOM 620 C CA . ARG A 1 83 ? -35.576 -23.498 33.981 1.00 86.75 83 ARG A CA 1
ATOM 621 C C . ARG A 1 83 ? -36.306 -24.716 34.531 1.00 86.75 83 ARG A C 1
ATOM 623 O O . ARG A 1 83 ? -35.991 -25.193 35.614 1.00 86.75 83 ARG A O 1
ATOM 630 N N . ALA A 1 84 ? -37.163 -25.325 33.714 1.00 89.38 84 ALA A N 1
ATOM 631 C CA . ALA A 1 84 ? -37.819 -26.591 34.057 1.00 89.38 84 ALA A CA 1
ATOM 632 C C . ALA A 1 84 ? -36.830 -27.720 34.427 1.00 89.38 84 ALA A C 1
ATOM 634 O O . ALA A 1 84 ? -37.183 -28.638 35.157 1.00 89.38 84 ALA A O 1
ATOM 635 N N . SER A 1 85 ? -35.586 -27.646 33.942 1.00 85.75 85 SER A N 1
ATOM 636 C CA . SER A 1 85 ? -34.501 -28.580 34.258 1.00 85.75 85 SER A CA 1
ATOM 637 C C . SER A 1 85 ? -33.690 -28.217 35.516 1.00 85.75 85 SER A C 1
ATOM 639 O O . SER A 1 85 ? -32.635 -28.807 35.729 1.00 85.75 85 SER A O 1
ATOM 641 N N . GLY A 1 86 ? -34.113 -27.220 36.304 1.00 82.56 86 GLY A N 1
ATOM 642 C CA . GLY A 1 86 ? -33.491 -26.818 37.577 1.00 82.56 86 GLY A CA 1
ATOM 643 C C . GLY A 1 86 ? -32.358 -25.784 37.489 1.00 82.56 86 GLY A C 1
ATOM 644 O O . GLY A 1 86 ? -31.762 -25.424 38.498 1.00 82.56 86 GLY A O 1
ATOM 645 N N . GLY A 1 87 ? -32.010 -25.298 36.293 1.00 84.69 87 GLY A N 1
ATOM 646 C CA . GLY A 1 87 ? -30.944 -24.303 36.127 1.00 84.69 87 GLY A CA 1
ATOM 647 C C . GLY A 1 87 ? -31.480 -22.873 36.109 1.00 84.69 87 GLY A C 1
ATOM 648 O O . GLY A 1 87 ? -32.433 -22.602 35.385 1.00 84.69 87 GLY A O 1
ATOM 649 N N . LYS A 1 88 ? -30.843 -21.933 36.804 1.00 90.25 88 LYS A N 1
ATOM 650 C CA . LYS A 1 88 ? -31.285 -20.530 36.846 1.00 90.25 88 LYS A CA 1
ATOM 651 C C . LYS A 1 88 ? -30.859 -19.730 35.612 1.00 90.25 88 LYS A C 1
ATOM 653 O O . LYS A 1 88 ? -29.920 -20.117 34.916 1.00 90.25 88 LYS A O 1
ATOM 658 N N . VAL A 1 89 ? -31.582 -18.649 35.311 1.00 91.69 89 VAL A N 1
ATOM 659 C CA . VAL A 1 89 ? -31.307 -17.767 34.164 1.00 91.69 89 VAL A CA 1
ATOM 660 C C . VAL A 1 89 ? -31.389 -16.283 34.549 1.00 91.69 89 VAL A C 1
ATOM 662 O O . VAL A 1 89 ? -32.297 -15.898 35.295 1.00 91.69 89 VAL A O 1
ATOM 665 N N . PRO A 1 90 ? -30.441 -15.446 34.081 1.00 94.00 90 PRO A N 1
ATOM 666 C CA . PRO A 1 90 ? -30.550 -13.990 34.170 1.00 94.00 90 PRO A CA 1
ATOM 667 C C . PRO A 1 90 ? -31.650 -13.449 33.249 1.00 94.00 90 PRO A C 1
ATOM 669 O O . PRO A 1 90 ? -32.208 -14.180 32.427 1.00 94.00 90 PRO A O 1
ATOM 672 N N . ASN A 1 91 ? -31.946 -12.154 33.361 1.00 94.62 91 ASN A N 1
ATOM 673 C CA . ASN A 1 91 ? -32.930 -11.509 32.496 1.00 94.62 91 ASN A CA 1
ATOM 674 C C . ASN A 1 91 ? -32.467 -11.504 31.018 1.00 94.62 91 ASN A C 1
ATOM 676 O O . ASN A 1 91 ? -31.341 -11.091 30.733 1.00 94.62 91 ASN A O 1
ATOM 680 N N . PRO A 1 92 ? -33.315 -11.923 30.060 1.00 91.94 92 PRO A N 1
ATOM 681 C CA . PRO A 1 92 ? -32.922 -12.047 28.656 1.00 91.94 92 PRO A CA 1
ATOM 682 C C . PRO A 1 92 ? -32.604 -10.709 27.973 1.00 91.94 92 PRO A C 1
ATOM 684 O O . PRO A 1 92 ? -31.742 -10.682 27.097 1.00 91.94 92 PRO A O 1
ATOM 687 N N . ASN A 1 93 ? -33.239 -9.603 28.377 1.00 91.38 93 ASN A N 1
ATOM 688 C CA . ASN A 1 93 ? -32.944 -8.282 27.814 1.00 91.38 93 ASN A CA 1
ATOM 689 C C . ASN A 1 93 ? -31.560 -7.812 28.259 1.00 91.38 93 ASN A C 1
ATOM 691 O O . ASN A 1 93 ? -30.746 -7.428 27.423 1.00 91.38 93 ASN A O 1
ATOM 695 N N . VAL A 1 94 ? -31.254 -7.960 29.554 1.00 93.44 94 VAL A N 1
ATOM 696 C CA . VAL A 1 94 ? -29.917 -7.661 30.089 1.00 93.44 94 VAL A CA 1
ATOM 697 C C . VAL A 1 94 ? -28.857 -8.514 29.394 1.00 93.44 94 VAL A C 1
ATOM 699 O O . VAL A 1 94 ? -27.790 -8.015 29.058 1.00 93.44 94 VAL A O 1
ATOM 702 N N . MET A 1 95 ? -29.147 -9.788 29.113 1.00 94.12 95 MET A N 1
ATOM 703 C CA . MET A 1 95 ? -28.225 -10.668 28.387 1.00 94.12 95 MET A CA 1
ATOM 704 C C . MET A 1 95 ? -27.988 -10.233 26.932 1.00 94.12 95 MET A C 1
ATOM 706 O O . MET A 1 95 ? -26.854 -10.317 26.456 1.00 94.12 95 MET A O 1
ATOM 710 N N . LEU A 1 96 ? -29.022 -9.757 26.229 1.00 93.12 96 LEU A N 1
ATOM 711 C CA . LEU A 1 96 ? -28.892 -9.215 24.872 1.00 93.12 96 LEU A CA 1
ATOM 712 C C . LEU A 1 96 ? -28.034 -7.946 24.870 1.00 93.12 96 LEU A C 1
ATOM 714 O O . LEU A 1 96 ? -27.088 -7.838 24.089 1.00 93.12 96 LEU A O 1
ATOM 718 N N . GLU A 1 97 ? -28.330 -7.017 25.775 1.00 93.31 97 GLU A N 1
ATOM 719 C CA . GLU A 1 97 ? -27.587 -5.766 25.934 1.00 93.31 97 GLU A CA 1
ATOM 720 C C . GLU A 1 97 ? -26.136 -6.024 26.350 1.00 93.31 97 GLU A C 1
ATOM 722 O O . GLU A 1 97 ? -25.224 -5.423 25.791 1.00 93.31 97 GLU A O 1
ATOM 727 N N . TYR A 1 98 ? -25.903 -6.978 27.254 1.00 94.06 98 TYR A N 1
ATOM 728 C CA . TYR A 1 98 ? -24.570 -7.423 27.660 1.00 94.06 98 TYR A CA 1
ATOM 729 C C . TYR A 1 98 ? -23.772 -7.985 26.478 1.00 94.06 98 TYR A C 1
ATOM 731 O O . TYR A 1 98 ? -22.613 -7.619 26.280 1.00 94.06 98 TYR A O 1
ATOM 739 N N . GLY A 1 99 ? -24.387 -8.840 25.654 1.00 92.69 99 GLY A N 1
ATOM 740 C CA . GLY A 1 99 ? -23.757 -9.368 24.443 1.00 92.69 99 GLY A CA 1
ATOM 741 C C . GLY A 1 99 ? -23.405 -8.270 23.436 1.00 92.69 99 GLY A C 1
ATOM 742 O O . GLY A 1 99 ? -22.310 -8.274 22.868 1.00 92.69 99 GLY A O 1
ATOM 743 N N . TYR A 1 100 ? -24.295 -7.293 23.255 1.00 90.75 100 TYR A N 1
ATOM 744 C CA . TYR A 1 100 ? -24.027 -6.135 22.407 1.00 90.75 100 TYR A CA 1
ATOM 745 C C . TYR A 1 100 ? -22.918 -5.243 22.982 1.00 90.75 100 TYR A C 1
ATOM 747 O O . TYR A 1 100 ? -22.015 -4.851 22.246 1.00 90.75 100 TYR A O 1
ATOM 755 N N . ALA A 1 101 ? -22.924 -4.978 24.290 1.00 90.31 101 ALA A N 1
ATOM 756 C CA . ALA A 1 101 ? -21.901 -4.189 24.971 1.00 90.31 101 ALA A CA 1
ATOM 757 C C . ALA A 1 101 ? -20.513 -4.828 24.837 1.00 90.31 101 ALA A C 1
ATOM 759 O O . ALA A 1 101 ? -19.553 -4.137 24.508 1.00 90.31 101 ALA A O 1
ATOM 760 N N . LEU A 1 102 ? -20.408 -6.155 24.978 1.00 90.81 102 LEU A N 1
ATOM 761 C CA . LEU A 1 102 ? -19.163 -6.882 24.714 1.00 90.81 102 LEU A CA 1
ATOM 762 C C . LEU A 1 102 ? -18.661 -6.672 23.280 1.00 90.81 102 LEU A C 1
ATOM 764 O O . LEU A 1 102 ? -17.460 -6.527 23.062 1.00 90.81 102 LEU A O 1
ATOM 768 N N . ARG A 1 103 ? -19.567 -6.658 22.294 1.00 91.31 103 ARG A N 1
ATOM 769 C CA . ARG A 1 103 ? -19.218 -6.436 20.885 1.00 91.31 103 ARG A CA 1
ATOM 770 C C . ARG A 1 103 ? -18.829 -4.986 20.594 1.00 91.31 103 ARG A C 1
ATOM 772 O O . ARG A 1 103 ? -17.963 -4.773 19.742 1.00 91.31 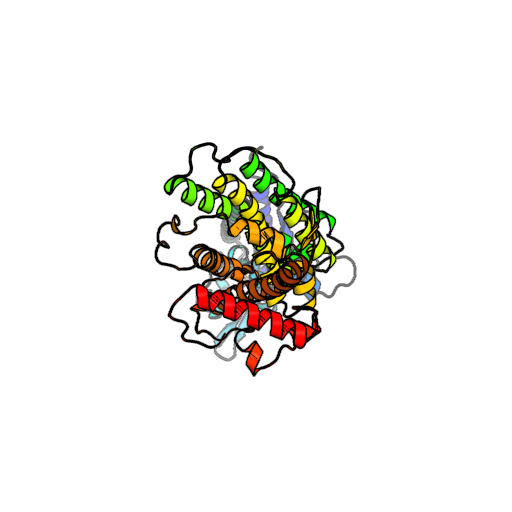103 ARG A O 1
ATOM 779 N N . ALA A 1 104 ? -19.506 -4.026 21.218 1.00 84.38 104 ALA A N 1
ATOM 780 C CA . ALA A 1 104 ? -19.372 -2.603 20.924 1.00 84.38 104 ALA A CA 1
ATOM 781 C C . ALA A 1 104 ? -18.228 -1.940 21.704 1.00 84.38 104 ALA A C 1
ATOM 783 O O . ALA A 1 104 ? -17.465 -1.181 21.117 1.00 84.38 104 ALA A O 1
ATOM 784 N N . LEU A 1 105 ? -18.091 -2.254 22.994 1.00 87.31 105 LEU A N 1
ATOM 785 C CA . LEU A 1 105 ? -17.150 -1.604 23.916 1.00 87.31 105 LEU A CA 1
ATOM 786 C C . LEU A 1 105 ? -15.915 -2.461 24.222 1.00 87.31 105 LEU A C 1
ATOM 788 O O . LEU A 1 105 ? -14.914 -1.956 24.723 1.00 87.31 105 LEU A O 1
ATOM 792 N N . GLY A 1 106 ? -15.978 -3.762 23.936 1.00 87.75 106 GLY A N 1
ATOM 793 C CA . GLY A 1 106 ? -14.967 -4.719 24.372 1.00 87.75 106 GLY A CA 1
ATOM 794 C C . GLY A 1 106 ? -15.168 -5.167 25.822 1.00 87.75 106 GLY A C 1
ATOM 795 O O . GLY A 1 106 ? -15.903 -4.576 26.611 1.00 87.75 106 GLY A O 1
ATOM 796 N N . ASP A 1 107 ? -14.506 -6.259 26.179 1.00 89.19 107 ASP A N 1
ATOM 797 C CA . ASP A 1 107 ? -14.599 -6.903 27.489 1.00 89.19 107 ASP A CA 1
ATOM 798 C C . ASP A 1 107 ? -14.081 -6.030 28.639 1.00 89.19 107 ASP A C 1
ATOM 800 O O . ASP A 1 107 ? -14.646 -6.066 29.732 1.00 89.19 107 ASP A O 1
ATOM 804 N N . ALA A 1 108 ? -13.055 -5.212 28.394 1.00 90.94 108 ALA A N 1
ATOM 805 C CA . ALA A 1 108 ? -12.474 -4.331 29.403 1.00 90.94 108 ALA A CA 1
ATOM 806 C C . ALA A 1 108 ? -13.447 -3.258 29.935 1.00 90.94 108 ALA A C 1
ATOM 808 O O . ALA A 1 108 ? -13.290 -2.814 31.071 1.00 90.94 108 ALA A O 1
ATOM 809 N N . HIS A 1 109 ? -14.468 -2.884 29.154 1.00 93.12 109 HIS A N 1
ATOM 810 C CA . HIS A 1 109 ? -15.435 -1.826 29.479 1.00 93.12 109 HIS A CA 1
ATOM 811 C C . HIS A 1 109 ? -16.758 -2.349 30.057 1.00 93.12 109 HIS A C 1
ATOM 813 O O . HIS A 1 109 ? -17.664 -1.567 30.359 1.00 93.12 109 HIS A O 1
ATOM 819 N N . VAL A 1 110 ? -16.891 -3.669 30.214 1.00 95.12 110 VAL A N 1
ATOM 820 C CA . VAL A 1 110 ? -18.128 -4.324 30.649 1.00 95.12 110 VAL A CA 1
ATOM 821 C C . VAL A 1 110 ? -17.979 -4.848 32.078 1.00 95.12 110 VAL A C 1
ATOM 823 O O . VAL A 1 110 ? -17.161 -5.717 32.374 1.00 95.12 110 VAL A O 1
ATOM 826 N N . ILE A 1 111 ? -18.818 -4.342 32.981 1.00 96.06 111 ILE A N 1
ATOM 827 C CA . ILE A 1 111 ? -18.859 -4.690 34.402 1.00 96.06 111 ILE A CA 1
ATOM 828 C C . ILE A 1 111 ? -20.146 -5.468 34.687 1.00 96.06 111 ILE A C 1
ATOM 830 O O . ILE A 1 111 ? -21.251 -4.980 34.471 1.00 96.06 111 ILE A O 1
ATOM 834 N N . ALA A 1 112 ? -20.019 -6.673 35.236 1.00 95.31 112 ALA A N 1
ATOM 835 C CA . ALA A 1 112 ? -21.159 -7.434 35.739 1.00 95.31 112 ALA A CA 1
ATOM 836 C C . ALA A 1 112 ? -21.324 -7.229 37.250 1.00 95.31 112 ALA A C 1
ATOM 838 O O . ALA A 1 112 ? -20.339 -7.246 37.991 1.00 95.31 112 ALA A O 1
ATOM 839 N N . VAL A 1 113 ? -22.565 -7.101 37.716 1.00 95.81 113 VAL A N 1
ATOM 840 C CA . VAL A 1 113 ? -22.933 -7.181 39.135 1.00 95.81 113 VAL A CA 1
ATOM 841 C C . VAL A 1 113 ? -23.886 -8.349 39.363 1.00 95.81 113 VAL A C 1
ATOM 843 O O . VAL A 1 113 ? -24.629 -8.740 38.463 1.00 95.81 113 VAL A O 1
ATOM 846 N N . PHE A 1 114 ? -23.853 -8.929 40.560 1.00 95.25 114 PHE A N 1
ATOM 847 C CA . PHE A 1 114 ? -24.664 -10.096 40.887 1.00 95.25 114 PHE A CA 1
ATOM 848 C C . PHE A 1 114 ? -25.104 -10.082 42.354 1.00 95.25 114 PHE A C 1
ATOM 850 O O . PHE A 1 114 ? -24.273 -9.923 43.253 1.00 95.25 114 PHE A O 1
ATOM 857 N N . ASN A 1 115 ? -26.403 -10.283 42.591 1.00 95.06 115 ASN A N 1
ATOM 858 C CA . ASN A 1 115 ? -26.965 -10.435 43.928 1.00 95.06 115 ASN A CA 1
ATOM 859 C C . ASN A 1 115 ? -26.949 -11.909 44.367 1.00 95.06 115 ASN A C 1
ATOM 861 O O . ASN A 1 115 ? -27.750 -12.722 43.902 1.00 95.06 115 ASN A O 1
ATOM 865 N N . GLU A 1 116 ? -26.076 -12.245 45.315 1.00 94.38 116 GLU A N 1
ATOM 866 C CA . GLU A 1 116 ? -25.901 -13.609 45.832 1.00 94.38 116 GLU A CA 1
ATOM 867 C C . GLU A 1 116 ? -27.129 -14.138 46.601 1.00 94.38 116 GLU A C 1
ATOM 869 O O . GLU A 1 116 ? -27.224 -15.337 46.850 1.00 94.38 116 GLU A O 1
ATOM 874 N N . ALA A 1 117 ? -28.110 -13.292 46.942 1.00 92.75 117 ALA A N 1
ATOM 875 C CA . ALA A 1 117 ? -29.375 -13.758 47.520 1.00 92.75 117 ALA A CA 1
ATOM 876 C C . ALA A 1 117 ? -30.211 -14.602 46.532 1.00 92.75 117 ALA A C 1
ATOM 878 O O . ALA A 1 117 ? -31.059 -15.387 46.953 1.00 92.75 117 ALA A O 1
ATOM 879 N N . TYR A 1 118 ? -29.960 -14.482 45.221 1.00 91.69 118 TYR A N 1
ATOM 880 C CA . TYR A 1 118 ? -30.755 -15.140 44.173 1.00 91.69 118 TYR A CA 1
ATOM 881 C C . TYR A 1 118 ? -30.059 -16.356 43.548 1.00 91.69 118 TYR A C 1
ATOM 883 O O . TYR A 1 118 ? -30.650 -17.084 42.744 1.00 91.69 118 TYR A O 1
ATOM 891 N N . GLY A 1 119 ? -28.836 -16.662 43.972 1.00 90.88 119 GLY A N 1
ATOM 892 C CA . GLY A 1 119 ? -28.091 -17.844 43.555 1.00 90.88 119 GLY A CA 1
ATOM 893 C C . GLY A 1 119 ? -26.593 -17.631 43.657 1.00 90.88 119 GLY A C 1
ATOM 894 O O . GLY A 1 119 ? -26.127 -16.690 44.295 1.00 90.88 119 GLY A O 1
ATOM 895 N N . LYS A 1 120 ? -25.842 -18.521 43.021 1.00 89.06 120 LYS A N 1
ATOM 896 C CA . LYS A 1 120 ? -24.388 -18.457 42.981 1.00 89.06 120 LYS A CA 1
ATOM 897 C C . LYS A 1 120 ? -23.936 -18.007 41.589 1.00 89.06 120 LYS A C 1
ATOM 899 O O . LYS A 1 120 ? -24.465 -18.530 40.609 1.00 89.06 120 LYS A O 1
ATOM 904 N N . PRO A 1 121 ? -22.992 -17.059 41.461 1.00 85.56 121 PRO A N 1
ATOM 905 C CA . PRO A 1 121 ? -22.453 -16.662 40.158 1.00 85.56 121 PRO A CA 1
ATOM 906 C C . PRO A 1 121 ? -21.872 -17.832 39.348 1.00 85.56 121 PRO A C 1
ATOM 908 O O . PRO A 1 121 ? -21.857 -17.778 38.125 1.00 85.56 121 PRO A O 1
ATOM 911 N N . GLU A 1 122 ? -21.429 -18.900 40.010 1.00 87.00 122 GLU A N 1
ATOM 912 C CA . GLU A 1 122 ? -20.966 -20.150 39.398 1.00 87.00 122 GLU A CA 1
ATOM 913 C C . GLU A 1 122 ? -22.038 -20.845 38.551 1.00 87.00 122 GLU A C 1
ATOM 915 O O . GLU A 1 122 ? -21.702 -21.579 37.626 1.00 87.00 122 GLU A O 1
ATOM 920 N N . ASP A 1 123 ? -23.316 -20.604 38.850 1.00 87.56 123 ASP A N 1
ATOM 921 C CA . ASP A 1 123 ? -24.444 -21.174 38.114 1.00 87.56 123 ASP A CA 1
ATOM 922 C C . ASP A 1 123 ? -24.783 -20.356 36.850 1.00 87.56 123 ASP A C 1
ATOM 924 O O . ASP A 1 123 ? -25.759 -20.659 36.154 1.00 87.56 123 ASP A O 1
ATOM 928 N N . LEU A 1 124 ? -24.030 -19.282 36.559 1.00 88.31 124 LEU A N 1
ATOM 929 C CA . LEU A 1 124 ? -24.205 -18.502 35.335 1.00 88.31 124 LEU A CA 1
ATOM 930 C C . LEU A 1 124 ? -23.942 -19.381 34.096 1.00 88.31 124 LEU A C 1
ATOM 932 O O . LEU A 1 124 ? -23.163 -20.335 34.156 1.00 88.31 124 LEU A O 1
ATOM 936 N N . PRO A 1 125 ? -24.568 -19.064 32.944 1.00 82.56 125 PRO A N 1
ATOM 937 C CA . PRO A 1 125 ? -24.308 -19.756 31.684 1.00 82.56 125 PRO A CA 1
ATOM 938 C C . PRO A 1 125 ? -22.809 -19.913 31.382 1.00 82.56 125 PRO A C 1
ATOM 940 O O . PRO A 1 125 ? -22.024 -19.005 31.645 1.00 82.56 125 PRO A O 1
ATOM 943 N N . PHE A 1 126 ? -22.431 -21.048 30.784 1.00 77.44 126 PHE A N 1
ATOM 944 C CA . PHE A 1 126 ? -21.038 -21.439 30.512 1.00 77.44 126 PHE A CA 1
ATOM 945 C C . PHE A 1 126 ? -20.196 -20.321 29.868 1.00 77.44 126 PHE A C 1
ATOM 947 O O . PHE A 1 126 ? -19.078 -20.061 30.307 1.00 77.44 126 PHE A O 1
ATOM 954 N N . ASP A 1 127 ? -20.759 -19.588 28.902 1.00 74.62 127 ASP A N 1
ATOM 955 C CA . ASP A 1 127 ? -20.075 -18.481 28.216 1.00 74.62 127 ASP A CA 1
ATOM 956 C C . ASP A 1 127 ? -19.706 -17.303 29.142 1.00 74.62 127 ASP A C 1
ATOM 958 O O . ASP A 1 127 ? -18.778 -16.544 28.851 1.00 74.62 127 ASP A O 1
ATOM 962 N N . LEU A 1 128 ? -20.418 -17.139 30.263 1.00 78.44 128 LEU A N 1
ATOM 963 C CA . LEU A 1 128 ? -20.130 -16.145 31.301 1.00 78.44 128 LEU A CA 1
ATOM 964 C C . LEU A 1 128 ? -19.192 -16.684 32.387 1.00 78.44 128 LEU A C 1
ATOM 966 O O . LEU A 1 128 ? -18.418 -15.913 32.949 1.00 78.44 128 LEU A O 1
ATOM 970 N N . ALA A 1 129 ? -19.218 -17.992 32.661 1.00 69.44 129 ALA A N 1
ATOM 971 C CA . ALA A 1 129 ? -18.381 -18.625 33.684 1.00 69.44 129 ALA A CA 1
ATOM 972 C C . ALA A 1 129 ? -16.871 -18.516 33.384 1.00 69.44 129 ALA A C 1
ATOM 974 O O . ALA A 1 129 ? -16.048 -18.546 34.298 1.00 69.44 129 ALA A O 1
ATOM 975 N N . HIS A 1 130 ? -16.503 -18.346 32.110 1.00 73.69 130 HIS A N 1
ATOM 976 C CA . HIS A 1 130 ? -15.122 -18.134 31.664 1.00 73.69 130 HIS A CA 1
ATOM 977 C C . HIS A 1 130 ? -14.689 -16.663 31.616 1.00 73.69 130 HIS A C 1
ATOM 979 O O . HIS A 1 130 ? -13.573 -16.364 31.188 1.00 73.69 130 HIS A O 1
ATOM 985 N N . ARG A 1 131 ? -15.550 -15.732 32.039 1.00 78.69 131 ARG A N 1
ATOM 986 C CA . ARG A 1 131 ? -15.246 -14.297 32.085 1.00 78.69 131 ARG A CA 1
ATOM 987 C C . ARG A 1 131 ? -14.874 -13.850 33.496 1.00 78.69 131 ARG A C 1
ATOM 989 O O . ARG A 1 131 ? -14.959 -14.604 34.466 1.00 78.69 131 ARG A O 1
ATOM 996 N N . ARG A 1 132 ? -14.435 -12.592 33.614 1.00 77.81 132 ARG A N 1
ATOM 997 C CA . ARG A 1 132 ? -14.172 -11.962 34.911 1.00 77.81 132 ARG A CA 1
ATOM 998 C C . ARG A 1 132 ? -15.427 -12.046 35.780 1.00 77.81 132 ARG A C 1
ATOM 1000 O O . ARG A 1 132 ? -16.517 -11.681 35.347 1.00 77.81 132 ARG A O 1
ATOM 1007 N N . TRP A 1 133 ? -15.240 -12.514 37.007 1.00 83.31 133 TRP A N 1
ATOM 1008 C CA . TRP A 1 133 ? -16.324 -12.718 37.958 1.00 83.31 133 TRP A CA 1
ATOM 1009 C C . TRP A 1 133 ? -17.118 -11.433 38.242 1.00 83.31 133 TRP A C 1
ATOM 1011 O O . TRP A 1 133 ? -16.495 -10.376 38.400 1.00 83.31 133 TRP A O 1
ATOM 1021 N N . PRO A 1 134 ? -18.460 -11.512 38.371 1.00 90.25 134 PRO A N 1
ATOM 1022 C CA . PRO A 1 134 ? -19.280 -10.360 38.725 1.00 90.25 134 PRO A CA 1
ATOM 1023 C C . PRO A 1 134 ? -18.877 -9.742 40.067 1.00 90.25 134 PRO A C 1
ATOM 1025 O O . PRO A 1 134 ? -18.416 -10.431 40.981 1.00 90.25 134 PRO A O 1
ATOM 1028 N N . ILE A 1 135 ? -19.113 -8.440 40.221 1.00 94.75 135 ILE A N 1
ATOM 1029 C CA . ILE A 1 135 ? -19.073 -7.771 41.520 1.00 94.75 135 ILE A CA 1
ATOM 1030 C C . ILE A 1 135 ? -20.280 -8.244 42.327 1.00 94.75 135 ILE A C 1
ATOM 1032 O O . ILE A 1 135 ? -21.429 -8.093 41.912 1.00 94.75 135 ILE A O 1
ATOM 1036 N N . ARG A 1 136 ? -20.008 -8.811 43.497 1.00 94.25 136 ARG A N 1
ATOM 1037 C CA . ARG A 1 136 ? -21.016 -9.482 44.315 1.00 94.25 136 ARG A CA 1
ATOM 1038 C C . ARG A 1 136 ? -21.498 -8.577 45.429 1.00 94.25 136 ARG A C 1
ATOM 1040 O O . ARG A 1 136 ? -20.707 -7.880 46.066 1.00 94.25 136 ARG A O 1
ATOM 1047 N N . PHE A 1 137 ? -22.794 -8.626 45.668 1.00 94.06 137 PHE A N 1
ATOM 1048 C CA . PHE A 1 137 ? -23.421 -8.101 46.868 1.00 94.06 137 PHE A CA 1
ATOM 1049 C C . PHE A 1 137 ? -24.495 -9.086 47.315 1.00 94.06 137 PHE A C 1
ATOM 1051 O O . PHE A 1 137 ? -24.965 -9.905 46.528 1.00 94.06 137 PHE A O 1
ATOM 1058 N N . HIS A 1 138 ? -24.884 -9.008 48.578 1.00 93.19 138 HIS A N 1
ATOM 1059 C CA . HIS A 1 138 ? -25.961 -9.827 49.112 1.00 93.19 138 HIS A CA 1
ATOM 1060 C C . HIS A 1 138 ? -27.064 -8.909 49.624 1.00 93.19 138 HIS A C 1
ATOM 1062 O O . HIS A 1 138 ? -26.826 -8.113 50.532 1.00 93.19 138 HIS A O 1
ATOM 1068 N N . LEU A 1 139 ? -28.244 -8.985 49.011 1.00 91.31 139 LEU A N 1
ATOM 1069 C CA . LEU A 1 139 ? -29.406 -8.199 49.412 1.00 91.31 139 LEU A CA 1
ATOM 1070 C C . LEU A 1 139 ? -30.673 -9.049 49.324 1.00 91.31 139 LEU A C 1
ATOM 1072 O O . LEU A 1 139 ? -31.176 -9.314 48.229 1.00 91.31 139 LEU A O 1
ATOM 1076 N N . GLU A 1 140 ? -31.207 -9.428 50.480 1.00 87.81 140 GLU A N 1
ATOM 1077 C CA . GLU A 1 140 ? -32.513 -10.081 50.574 1.00 87.81 140 GLU A CA 1
ATOM 1078 C C . GLU A 1 140 ? -33.656 -9.062 50.486 1.00 87.81 140 GLU A C 1
ATOM 1080 O O . GLU A 1 140 ? -33.522 -7.906 50.891 1.00 87.81 140 GLU A O 1
ATOM 1085 N N . ALA A 1 141 ? -34.830 -9.498 50.022 1.00 80.94 141 ALA A N 1
ATOM 1086 C CA . ALA A 1 141 ? -36.001 -8.627 49.903 1.00 80.94 141 ALA A CA 1
ATOM 1087 C C . ALA A 1 141 ? -36.459 -8.027 51.252 1.00 80.94 141 ALA A C 1
ATOM 1089 O O . ALA A 1 141 ? -36.989 -6.918 51.286 1.00 80.94 141 ALA A O 1
ATOM 1090 N N . SER A 1 142 ? -36.243 -8.731 52.365 1.00 80.75 142 SER A N 1
ATOM 1091 C CA . SER A 1 142 ? -36.605 -8.300 53.725 1.00 80.75 142 SER A CA 1
ATOM 1092 C C . SER A 1 142 ? -35.521 -7.491 54.441 1.00 80.75 142 SER A C 1
ATOM 1094 O O . SER A 1 142 ? -35.708 -7.108 55.597 1.00 80.75 142 SER A O 1
ATOM 1096 N N . GLN A 1 143 ? -34.373 -7.251 53.807 1.00 81.00 143 GLN A N 1
ATOM 1097 C CA . GLN A 1 143 ? -33.221 -6.672 54.484 1.00 81.00 143 GLN A CA 1
ATOM 1098 C C . GLN A 1 143 ? -33.424 -5.179 54.788 1.00 81.00 143 GLN A C 1
ATOM 1100 O O . GLN A 1 143 ? -33.542 -4.351 53.886 1.00 81.00 143 GLN A O 1
ATOM 1105 N N . VAL A 1 144 ? -33.441 -4.834 56.081 1.00 76.25 144 VAL A N 1
ATOM 1106 C CA . VAL A 1 144 ? -33.694 -3.463 56.562 1.00 76.25 144 VAL A CA 1
ATOM 1107 C C . VAL A 1 144 ? -32.431 -2.601 56.500 1.00 76.25 144 VAL A C 1
ATOM 1109 O O . VAL A 1 144 ? -32.459 -1.505 55.940 1.00 76.25 144 VAL A O 1
ATOM 1112 N N . ASP A 1 145 ? -31.311 -3.095 57.038 1.00 83.75 145 ASP A N 1
ATOM 1113 C CA . ASP A 1 145 ? -30.021 -2.415 56.925 1.00 83.75 145 ASP A CA 1
ATOM 1114 C C . ASP A 1 145 ? -29.218 -2.967 55.745 1.00 83.75 145 ASP A C 1
ATOM 1116 O O . ASP A 1 145 ? -28.798 -4.125 55.701 1.00 83.75 145 ASP A O 1
ATOM 1120 N N . ARG A 1 146 ? -29.005 -2.093 54.767 1.00 87.88 146 ARG A N 1
ATOM 1121 C CA . ARG A 1 146 ? -28.262 -2.361 53.533 1.00 87.88 146 ARG A CA 1
ATOM 1122 C C . ARG A 1 146 ? -27.038 -1.458 53.385 1.00 87.88 146 ARG A C 1
ATOM 1124 O O . ARG A 1 146 ? -26.440 -1.408 52.312 1.00 87.88 146 ARG A O 1
ATOM 1131 N N . SER A 1 147 ? -26.691 -0.709 54.434 1.00 88.94 147 SER A N 1
ATOM 1132 C CA . SER A 1 147 ? -25.624 0.295 54.418 1.00 88.94 147 SER A CA 1
ATOM 1133 C C . SER A 1 147 ? -24.254 -0.326 54.140 1.00 88.94 147 SER A C 1
ATOM 1135 O O . SER A 1 147 ? -23.527 0.154 53.269 1.00 88.94 147 SER A O 1
ATOM 1137 N N . GLU A 1 148 ? -23.937 -1.441 54.801 1.00 90.94 148 GLU A N 1
ATOM 1138 C CA . GLU A 1 148 ? -22.676 -2.159 54.621 1.00 90.94 148 GLU A CA 1
ATOM 1139 C C . GLU A 1 148 ? -22.536 -2.709 53.196 1.00 90.94 148 GLU A C 1
ATOM 1141 O O . GLU A 1 148 ? -21.535 -2.461 52.523 1.00 90.94 148 GLU A O 1
ATOM 1146 N N . GLN A 1 149 ? -23.563 -3.406 52.705 1.00 92.31 149 GLN A N 1
ATOM 1147 C CA . GLN A 1 149 ? -23.584 -3.970 51.352 1.00 92.31 149 GLN A CA 1
ATOM 1148 C C . GLN A 1 149 ? -23.497 -2.869 50.294 1.00 92.31 149 GLN A C 1
ATOM 1150 O O . GLN A 1 149 ? -22.749 -3.000 49.325 1.00 92.31 149 GLN A O 1
ATOM 1155 N N . LYS A 1 150 ? -24.185 -1.740 50.514 1.00 92.25 150 LYS A N 1
ATOM 1156 C CA . LYS A 1 150 ? -24.103 -0.579 49.626 1.00 92.25 150 LYS A CA 1
ATOM 1157 C C . LYS A 1 150 ? -22.692 -0.002 49.610 1.00 92.25 150 LYS A C 1
ATOM 1159 O O . LYS A 1 150 ? -22.162 0.241 48.536 1.00 92.25 150 LYS A O 1
ATOM 1164 N N . SER A 1 151 ? -22.067 0.176 50.774 1.00 93.19 151 SER A N 1
ATOM 1165 C CA . SER A 1 151 ? -20.689 0.675 50.885 1.00 93.19 151 SER A CA 1
ATOM 1166 C C . SER A 1 151 ? -19.690 -0.232 50.154 1.00 93.19 151 SER A C 1
ATOM 1168 O O . SER A 1 151 ? -18.844 0.247 49.396 1.00 93.19 151 SER A O 1
ATOM 1170 N N . ARG A 1 152 ? -19.834 -1.556 50.300 1.00 93.50 152 ARG A N 1
ATOM 1171 C CA . ARG A 1 152 ? -19.020 -2.545 49.575 1.00 93.50 152 ARG A CA 1
ATOM 1172 C C . ARG A 1 152 ? -19.219 -2.448 48.061 1.00 93.50 152 ARG A C 1
ATOM 1174 O O . ARG A 1 1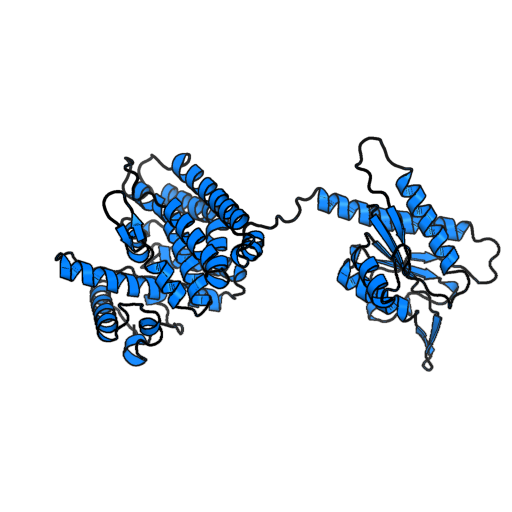52 ? -18.232 -2.387 47.331 1.00 93.50 152 ARG A O 1
ATOM 1181 N N . LEU A 1 153 ? -20.469 -2.383 47.597 1.00 95.81 153 LEU A N 1
ATOM 1182 C CA . LEU A 1 153 ? -20.787 -2.272 46.173 1.00 95.81 153 LEU A CA 1
ATOM 1183 C C . LEU A 1 153 ? -20.258 -0.961 45.572 1.00 95.81 153 LEU A C 1
ATOM 1185 O O . LEU A 1 153 ? -19.624 -1.000 44.521 1.00 95.81 153 LEU A O 1
ATOM 1189 N N . VAL A 1 154 ? -20.429 0.171 46.268 1.00 96.12 154 VAL A N 1
ATOM 1190 C CA . VAL A 1 154 ? -19.863 1.479 45.882 1.00 96.12 154 VAL A CA 1
ATOM 1191 C C . VAL A 1 154 ? -18.349 1.375 45.719 1.00 96.12 154 VAL A C 1
ATOM 1193 O O . VAL A 1 154 ? -17.814 1.765 44.685 1.00 96.12 154 VAL A O 1
ATOM 1196 N N . LYS A 1 155 ? -17.649 0.796 46.704 1.00 94.75 155 LYS A N 1
ATOM 1197 C CA . LYS A 1 155 ? -16.191 0.631 46.653 1.00 94.75 155 LYS A CA 1
ATOM 1198 C C . LYS A 1 155 ? -15.753 -0.208 45.450 1.00 94.75 155 LYS A C 1
ATOM 1200 O O . LYS A 1 155 ? -14.807 0.171 44.763 1.00 94.75 155 LYS A O 1
ATOM 1205 N N . SER A 1 156 ? -16.422 -1.329 45.188 1.00 95.94 156 SER A N 1
ATOM 1206 C CA . SER A 1 156 ? -16.067 -2.215 44.076 1.00 95.94 156 SER A CA 1
ATOM 1207 C C . SER A 1 156 ? -16.383 -1.609 42.708 1.00 95.94 156 SER A C 1
ATOM 1209 O O . SER A 1 156 ? -15.540 -1.687 41.817 1.00 95.94 156 SER A O 1
ATOM 1211 N N . LEU A 1 157 ? -17.546 -0.966 42.545 1.00 95.19 157 LEU A N 1
ATOM 1212 C CA . LEU A 1 157 ? -17.896 -0.243 41.317 1.00 95.19 157 LEU A CA 1
ATOM 1213 C C . LEU A 1 157 ? -16.905 0.890 41.055 1.00 95.19 157 LEU A C 1
ATOM 1215 O O . LEU A 1 157 ? -16.405 1.015 39.941 1.00 95.19 157 LEU A O 1
ATOM 1219 N N . LYS A 1 158 ? -16.543 1.648 42.097 1.00 93.69 158 LYS A N 1
ATOM 1220 C CA . LYS A 1 158 ? -15.535 2.704 42.005 1.00 93.69 158 LYS A CA 1
ATOM 1221 C C . LYS A 1 158 ? -14.198 2.175 41.495 1.00 93.69 158 LYS A C 1
ATOM 1223 O O . LYS A 1 158 ? -13.636 2.748 40.572 1.00 93.69 158 LYS A O 1
ATOM 1228 N N . LEU A 1 159 ? -13.694 1.082 42.071 1.00 92.69 159 LEU A N 1
ATOM 1229 C CA . LEU A 1 159 ? -12.426 0.480 41.648 1.00 92.69 159 LEU A CA 1
ATOM 1230 C C . LEU A 1 159 ? -12.483 -0.054 40.211 1.00 92.69 159 LEU A C 1
ATOM 1232 O O . LEU A 1 159 ? -11.521 0.108 39.461 1.00 92.69 159 LEU A O 1
ATOM 1236 N N . ALA A 1 160 ? -13.598 -0.674 39.819 1.00 93.50 160 ALA A N 1
ATOM 1237 C CA . ALA A 1 160 ? -13.780 -1.186 38.466 1.00 93.50 160 ALA A CA 1
ATOM 1238 C C . ALA A 1 160 ? -13.804 -0.049 37.433 1.00 93.50 160 ALA A C 1
ATOM 1240 O O . ALA A 1 160 ? -13.042 -0.092 36.472 1.00 93.50 160 ALA A O 1
ATOM 1241 N N . ILE A 1 161 ? -14.595 1.000 37.674 1.00 92.75 161 ILE A N 1
ATOM 1242 C CA . ILE A 1 161 ? -14.694 2.162 36.781 1.00 92.75 161 ILE A CA 1
ATOM 1243 C C . ILE A 1 161 ? -13.374 2.941 36.758 1.00 92.75 161 ILE A C 1
ATOM 1245 O O . ILE A 1 161 ? -12.912 3.307 35.684 1.00 92.75 161 ILE A O 1
ATOM 1249 N N . ALA A 1 162 ? -12.706 3.121 37.903 1.00 90.00 162 ALA A N 1
ATOM 1250 C CA . ALA A 1 162 ? -11.375 3.728 37.955 1.00 90.00 162 ALA A CA 1
ATOM 1251 C C . ALA A 1 162 ? -10.354 2.959 37.106 1.00 90.00 162 ALA A C 1
ATOM 1253 O O . ALA A 1 162 ? -9.548 3.580 36.427 1.00 90.00 162 ALA A O 1
ATOM 1254 N N . SER A 1 163 ? -10.420 1.624 37.090 1.00 88.88 163 SER A N 1
ATOM 1255 C CA . SER A 1 163 ? -9.540 0.807 36.245 1.00 88.88 163 SER A CA 1
ATOM 1256 C C . SER A 1 163 ? -9.793 1.050 34.753 1.00 88.88 163 SER A C 1
ATOM 1258 O O . SER A 1 163 ? -8.838 1.092 33.986 1.00 88.88 163 SER A O 1
ATOM 1260 N N . ILE A 1 164 ? -11.054 1.252 34.347 1.00 89.94 164 ILE A N 1
ATOM 1261 C CA . ILE A 1 164 ? -11.413 1.617 32.966 1.00 89.94 164 ILE A CA 1
ATOM 1262 C C . ILE A 1 164 ? -10.903 3.027 32.642 1.00 89.94 164 ILE A C 1
ATOM 1264 O O . ILE A 1 164 ? -10.305 3.231 31.595 1.00 89.94 164 ILE A O 1
ATOM 1268 N N . ILE A 1 165 ? -11.049 3.990 33.561 1.00 87.12 165 ILE A N 1
ATOM 1269 C CA . ILE A 1 165 ? -10.482 5.343 33.408 1.00 87.12 165 ILE A CA 1
ATOM 1270 C C . ILE A 1 165 ? -8.965 5.281 33.238 1.00 87.12 165 ILE A C 1
ATOM 1272 O O . ILE A 1 165 ? -8.431 5.948 32.363 1.00 87.12 165 ILE A O 1
ATOM 1276 N N . THR A 1 166 ? -8.263 4.483 34.045 1.00 83.88 166 THR A N 1
ATOM 1277 C CA . THR A 1 166 ? -6.813 4.308 33.912 1.00 83.88 166 THR A CA 1
ATOM 1278 C C . THR A 1 166 ? -6.443 3.645 32.589 1.00 83.88 166 THR A C 1
ATOM 1280 O O . THR A 1 166 ? -5.485 4.082 31.964 1.00 83.88 166 THR A O 1
ATOM 1283 N N . LEU A 1 167 ? -7.194 2.633 32.143 1.00 82.56 167 LEU A N 1
ATOM 1284 C CA . LEU A 1 167 ? -6.988 1.991 30.843 1.00 82.56 167 LEU A CA 1
ATOM 1285 C C . LEU A 1 167 ? -7.146 2.992 29.692 1.00 82.56 167 LEU A C 1
ATOM 1287 O O . LEU A 1 167 ? -6.303 3.035 28.801 1.00 82.56 167 LEU A O 1
ATOM 1291 N N . GLU A 1 168 ? -8.187 3.821 29.730 1.00 79.88 168 GLU A N 1
ATOM 1292 C CA . GLU A 1 168 ? -8.437 4.842 28.712 1.00 79.88 168 GLU A CA 1
ATOM 1293 C C . GLU A 1 168 ? -7.416 5.979 28.782 1.00 79.88 168 GLU A C 1
ATOM 1295 O O . GLU A 1 168 ? -6.899 6.390 27.756 1.00 79.88 168 GLU A O 1
ATOM 1300 N N . ALA A 1 169 ? -7.018 6.420 29.977 1.00 75.00 169 ALA A N 1
ATOM 1301 C CA . ALA A 1 169 ? -5.931 7.385 30.135 1.00 75.00 169 ALA A CA 1
ATOM 1302 C C . ALA A 1 169 ? -4.594 6.827 29.618 1.00 75.00 169 ALA A C 1
ATOM 1304 O O . ALA A 1 169 ? -3.812 7.557 29.021 1.00 75.00 169 ALA A O 1
ATOM 1305 N N . GLN A 1 170 ? -4.334 5.529 29.804 1.00 69.06 170 GLN A N 1
ATOM 1306 C CA . GLN A 1 170 ? -3.184 4.847 29.212 1.00 69.06 170 GLN A CA 1
ATOM 1307 C C . GLN A 1 170 ? -3.318 4.698 27.695 1.00 69.06 170 GLN A C 1
ATOM 1309 O O . GLN A 1 170 ? -2.296 4.755 27.024 1.00 69.06 170 GLN A O 1
ATOM 1314 N N . ARG A 1 171 ? -4.525 4.535 27.140 1.00 60.50 171 ARG A N 1
ATOM 1315 C CA . ARG A 1 171 ? -4.772 4.566 25.687 1.00 60.50 171 ARG A CA 1
ATOM 1316 C C . ARG A 1 171 ? -4.628 5.959 25.084 1.00 60.50 171 ARG A C 1
ATOM 1318 O O . ARG A 1 171 ? -4.166 6.032 23.958 1.00 60.50 171 ARG A O 1
ATOM 1325 N N . ASP A 1 172 ? -4.991 7.010 25.814 1.00 53.59 172 ASP A N 1
ATOM 1326 C CA . ASP A 1 172 ? -4.824 8.410 25.401 1.00 53.59 172 ASP A CA 1
ATOM 1327 C C . ASP A 1 172 ? -3.356 8.870 25.502 1.00 53.59 172 ASP A C 1
ATOM 1329 O O . ASP A 1 172 ? -2.917 9.735 24.749 1.00 53.59 172 ASP A O 1
ATOM 1333 N N . GLN A 1 173 ? -2.605 8.341 26.479 1.00 46.41 173 GLN A N 1
ATOM 1334 C CA . GLN A 1 173 ? -1.183 8.654 26.708 1.00 46.41 173 GLN A CA 1
ATOM 1335 C C . GLN A 1 173 ? -0.231 7.738 25.937 1.00 46.41 173 GLN A C 1
ATOM 1337 O O . GLN A 1 173 ? 0.896 8.128 25.630 1.00 46.41 173 GLN A O 1
ATOM 1342 N N . SER A 1 174 ? -0.664 6.518 25.627 1.00 36.41 174 SER A N 1
ATOM 1343 C CA . SER A 1 174 ? -0.110 5.791 24.492 1.00 36.41 174 SER A CA 1
ATOM 1344 C C . SER A 1 174 ? -0.510 6.594 23.261 1.00 36.41 174 SER A C 1
ATOM 1346 O O . SER A 1 174 ? -1.653 7.036 23.209 1.00 36.41 174 SER A O 1
ATOM 1348 N N . PRO A 1 175 ? 0.368 6.827 22.274 1.00 39.97 175 PRO A N 1
ATOM 1349 C CA . PRO A 1 175 ? -0.137 7.318 21.004 1.00 39.97 175 PRO A CA 1
ATOM 1350 C C . PRO A 1 175 ? -1.275 6.374 20.600 1.00 39.97 175 PRO A C 1
ATOM 1352 O O . PRO A 1 175 ? -1.079 5.150 20.631 1.00 39.97 175 PRO A O 1
ATOM 1355 N N . GLU A 1 176 ? -2.460 6.913 20.267 1.00 36.44 176 GLU A N 1
ATOM 1356 C CA . GLU A 1 176 ? -3.416 6.168 19.442 1.00 36.44 176 GLU A CA 1
ATOM 1357 C C . GLU A 1 176 ? -2.573 5.437 18.395 1.00 36.44 176 GLU A C 1
ATOM 1359 O O . GLU A 1 176 ? -1.620 6.057 17.894 1.00 36.44 176 GLU A O 1
ATOM 1364 N N . PRO A 1 177 ? -2.827 4.147 18.073 1.00 38.88 177 PRO A N 1
ATOM 1365 C CA . PRO A 1 177 ? -2.188 3.608 16.888 1.00 38.88 177 PRO A CA 1
ATOM 1366 C C . PRO A 1 177 ? -2.503 4.651 15.826 1.00 38.88 177 PRO A C 1
ATOM 1368 O O . PRO A 1 177 ? -3.695 4.956 15.664 1.00 38.88 177 PRO A O 1
ATOM 1371 N N . PRO A 1 178 ? -1.487 5.301 15.220 1.00 41.19 178 PRO A N 1
ATOM 1372 C CA . PRO A 1 178 ? -1.789 6.333 14.262 1.00 41.19 178 PRO A CA 1
ATOM 1373 C C . PRO A 1 178 ? -2.776 5.679 13.306 1.00 41.19 178 PRO A C 1
ATOM 1375 O O . PRO A 1 178 ? -2.704 4.459 13.067 1.00 41.19 178 PRO A O 1
ATOM 1378 N N . ILE A 1 179 ? -3.727 6.434 12.764 1.00 52.94 179 ILE A N 1
ATOM 1379 C CA . ILE A 1 179 ? -4.177 6.008 11.453 1.00 52.94 179 ILE A CA 1
ATOM 1380 C C . ILE A 1 179 ? -2.893 6.086 10.624 1.00 52.94 179 ILE A C 1
ATOM 1382 O O . ILE A 1 179 ? -2.509 7.156 10.167 1.00 52.94 179 ILE A O 1
ATOM 1386 N N . ASP A 1 180 ? -2.156 4.972 10.591 1.00 77.94 180 ASP A N 1
ATOM 1387 C CA . ASP A 1 180 ? -0.889 4.819 9.909 1.00 77.94 180 ASP A CA 1
ATOM 1388 C C . ASP A 1 180 ? -1.156 5.289 8.481 1.00 77.94 180 ASP A C 1
ATOM 1390 O O . ASP A 1 180 ? -2.296 5.190 8.006 1.00 77.94 180 ASP A O 1
ATOM 1394 N N . ALA A 1 181 ? -0.160 5.840 7.795 1.00 86.25 181 ALA A N 1
ATOM 1395 C CA . ALA A 1 181 ? -0.325 6.377 6.446 1.00 86.25 181 ALA A CA 1
ATOM 1396 C C . ALA A 1 181 ? -1.120 5.404 5.546 1.00 86.25 181 ALA A C 1
ATOM 1398 O O . ALA A 1 181 ? -1.949 5.810 4.731 1.00 86.25 181 ALA A O 1
ATOM 1399 N N . THR A 1 182 ? -0.979 4.097 5.791 1.00 88.12 182 THR A N 1
ATOM 1400 C CA . THR A 1 182 ? -1.770 3.019 5.187 1.00 88.12 182 THR A CA 1
ATOM 1401 C C . THR A 1 182 ? -3.280 3.049 5.486 1.00 88.12 182 THR A C 1
ATOM 1403 O O . THR A 1 182 ? -4.091 2.839 4.581 1.00 88.12 182 THR A O 1
ATOM 1406 N N . GLY A 1 183 ? -3.702 3.306 6.724 1.00 87.88 183 GLY A N 1
ATOM 1407 C CA . GLY A 1 183 ? -5.103 3.469 7.114 1.00 87.88 183 GLY A CA 1
ATOM 1408 C C . GLY A 1 183 ? -5.740 4.719 6.502 1.00 87.88 183 GLY A C 1
ATOM 1409 O O . GLY A 1 183 ? -6.865 4.643 6.002 1.00 87.88 183 GLY A O 1
ATOM 1410 N N . LEU A 1 184 ? -5.002 5.835 6.465 1.00 92.75 184 LEU A N 1
ATOM 1411 C CA . LEU A 1 184 ? -5.453 7.074 5.825 1.00 92.75 184 LEU A CA 1
ATOM 1412 C C . LEU A 1 184 ? -5.576 6.870 4.315 1.00 92.75 184 LEU A C 1
ATOM 1414 O O . LEU A 1 184 ? -6.618 7.173 3.737 1.00 92.75 184 LEU A O 1
ATOM 1418 N N . ALA A 1 185 ? -4.585 6.230 3.689 1.00 95.56 185 ALA A N 1
ATOM 1419 C CA . ALA A 1 185 ? -4.616 5.907 2.269 1.00 95.56 185 ALA A CA 1
ATOM 1420 C C . ALA A 1 185 ? -5.829 5.056 1.884 1.00 95.56 185 ALA A C 1
ATOM 1422 O O . ALA A 1 185 ? -6.493 5.361 0.895 1.00 95.56 185 ALA A O 1
ATOM 1423 N N . ARG A 1 186 ? -6.189 4.033 2.680 1.00 92.75 186 ARG A N 1
ATOM 1424 C CA . ARG A 1 186 ? -7.404 3.229 2.431 1.00 92.75 186 ARG A CA 1
ATOM 1425 C C . ARG A 1 186 ? -8.673 4.070 2.409 1.00 92.75 186 ARG A C 1
ATOM 1427 O O . ARG A 1 186 ? -9.608 3.696 1.706 1.00 92.75 186 ARG A O 1
ATOM 1434 N N . ARG A 1 187 ? -8.733 5.133 3.211 1.00 92.50 187 ARG A N 1
ATOM 1435 C CA . ARG A 1 187 ? -9.886 6.030 3.280 1.00 92.50 187 ARG A CA 1
ATOM 1436 C C . ARG A 1 187 ? -9.869 7.017 2.116 1.00 92.50 187 ARG A C 1
ATOM 1438 O O . ARG A 1 187 ? -10.846 7.085 1.382 1.00 92.50 187 ARG A O 1
ATOM 1445 N N . TYR A 1 188 ? -8.764 7.733 1.938 1.00 96.44 188 TYR A N 1
ATOM 1446 C CA . TYR A 1 188 ? -8.690 8.882 1.039 1.00 96.44 188 TYR A CA 1
ATOM 1447 C C . TYR A 1 188 ? -8.657 8.480 -0.436 1.00 96.44 188 TYR A C 1
ATOM 1449 O O . TYR A 1 188 ? -9.390 9.049 -1.234 1.00 96.44 188 TYR A O 1
ATOM 1457 N N . CYS A 1 189 ? -7.909 7.437 -0.820 1.00 96.75 189 CYS A N 1
ATOM 1458 C CA . CYS A 1 189 ? -7.768 7.097 -2.245 1.00 96.75 189 CYS A CA 1
ATOM 1459 C C . CYS A 1 189 ? -9.067 6.592 -2.906 1.00 96.75 189 CYS A C 1
ATOM 1461 O O . CYS A 1 189 ? -9.132 6.488 -4.129 1.00 96.75 189 CYS A O 1
ATOM 1463 N N . ARG A 1 190 ? -10.093 6.244 -2.119 1.00 95.69 190 ARG A N 1
ATOM 1464 C CA . ARG A 1 190 ? -11.351 5.640 -2.590 1.00 95.69 190 ARG A CA 1
ATOM 1465 C C . ARG A 1 190 ? -12.492 6.642 -2.743 1.00 95.69 190 ARG A C 1
ATOM 1467 O O . ARG A 1 190 ? -13.549 6.257 -3.239 1.00 95.69 190 ARG A O 1
ATOM 1474 N N . ASP A 1 191 ? -12.296 7.873 -2.286 1.00 94.38 191 ASP A N 1
ATOM 1475 C CA . ASP A 1 191 ? -13.333 8.893 -2.216 1.00 94.38 191 ASP A CA 1
ATOM 1476 C C . ASP A 1 191 ? -12.790 10.210 -2.767 1.00 94.38 191 ASP A C 1
ATOM 1478 O O . ASP A 1 191 ? -11.976 10.878 -2.134 1.00 94.38 191 ASP A O 1
ATOM 1482 N N . ASP A 1 192 ? -13.261 10.590 -3.954 1.00 96.00 192 ASP A N 1
ATOM 1483 C CA . ASP A 1 192 ? -12.833 11.820 -4.622 1.00 96.00 192 ASP A CA 1
ATOM 1484 C C . ASP A 1 192 ? -13.204 13.090 -3.834 1.00 96.00 192 ASP A C 1
ATOM 1486 O O . ASP A 1 192 ? -12.632 14.144 -4.097 1.00 96.00 192 ASP A O 1
ATOM 1490 N N . SER A 1 193 ? -14.117 13.018 -2.854 1.00 95.38 193 SER A N 1
ATOM 1491 C CA . SER A 1 193 ? -14.388 14.151 -1.957 1.00 95.38 193 SER A CA 1
ATOM 1492 C C . SER A 1 193 ? -13.246 14.436 -0.975 1.00 95.38 193 SER A C 1
ATOM 1494 O O . SER A 1 193 ? -13.173 15.543 -0.451 1.00 95.38 193 SER A O 1
ATOM 1496 N N . LEU A 1 194 ? -12.343 13.468 -0.778 1.00 95.69 194 LEU A N 1
ATOM 1497 C CA . LEU A 1 194 ? -11.155 13.554 0.075 1.00 95.69 194 LEU A CA 1
ATOM 1498 C C . LEU A 1 194 ? -9.870 13.719 -0.757 1.00 95.69 194 LEU A C 1
ATOM 1500 O O . LEU A 1 194 ? -8.783 13.308 -0.343 1.00 95.69 194 LEU A O 1
ATOM 1504 N N . SER A 1 195 ? -9.985 14.259 -1.978 1.00 94.56 195 SER A N 1
ATOM 1505 C CA . SER A 1 195 ? -8.842 14.403 -2.885 1.00 94.56 195 SER A CA 1
ATOM 1506 C C . SER A 1 195 ? -7.759 15.317 -2.314 1.00 94.56 195 SER A C 1
ATOM 1508 O O . SER A 1 195 ? -6.581 15.083 -2.562 1.00 94.56 195 SER A O 1
ATOM 1510 N N . LEU A 1 196 ? -8.146 16.344 -1.548 1.00 95.38 196 LEU A N 1
ATOM 1511 C CA . LEU A 1 196 ? -7.201 17.258 -0.909 1.00 95.38 196 LEU A CA 1
ATOM 1512 C C . LEU A 1 196 ? -6.355 16.514 0.128 1.00 95.38 196 LEU A C 1
ATOM 1514 O O . LEU A 1 196 ? -5.131 16.557 0.066 1.00 95.38 196 LEU A O 1
ATOM 1518 N N . GLU A 1 197 ? -7.003 15.774 1.023 1.00 96.88 197 GLU A N 1
ATOM 1519 C CA . GLU A 1 197 ? -6.355 14.996 2.074 1.00 96.88 197 GLU A CA 1
ATOM 1520 C C . GLU A 1 197 ? -5.482 13.879 1.490 1.00 96.88 197 GLU A C 1
ATOM 1522 O O . GLU A 1 197 ? -4.417 13.572 2.027 1.00 96.88 197 GLU A O 1
ATOM 1527 N N . TRP A 1 198 ? -5.901 13.281 0.368 1.00 97.94 198 TRP A N 1
ATOM 1528 C CA . TRP A 1 198 ? -5.074 12.330 -0.372 1.00 97.94 198 TRP A CA 1
ATOM 1529 C C . TRP A 1 198 ? -3.795 12.979 -0.907 1.00 97.94 198 TRP A C 1
ATOM 1531 O O . TRP A 1 198 ? -2.705 12.444 -0.694 1.00 97.94 198 TRP A O 1
ATOM 1541 N N . THR A 1 199 ? -3.910 14.132 -1.571 1.00 97.44 199 THR A N 1
ATOM 1542 C CA . THR A 1 199 ? -2.754 14.855 -2.112 1.00 97.44 199 THR A CA 1
ATOM 1543 C C . THR A 1 199 ? -1.822 15.324 -0.994 1.00 97.44 199 THR A C 1
ATOM 1545 O O . THR A 1 199 ? -0.615 15.126 -1.102 1.00 97.44 199 THR A O 1
ATOM 1548 N N . GLU A 1 200 ? -2.339 15.875 0.106 1.00 96.94 200 GLU A N 1
ATOM 1549 C CA . GLU A 1 200 ? -1.524 16.297 1.255 1.00 96.94 200 GLU A CA 1
ATOM 1550 C C . GLU A 1 200 ? -0.774 15.122 1.895 1.00 96.94 200 GLU A C 1
ATOM 1552 O O . GLU A 1 200 ? 0.419 15.233 2.185 1.00 96.94 200 GLU A O 1
ATOM 1557 N N . LEU A 1 201 ? -1.437 13.971 2.052 1.00 96.81 201 LEU A N 1
ATOM 1558 C CA . LEU A 1 201 ? -0.815 12.758 2.580 1.00 96.81 201 LEU A CA 1
ATOM 1559 C C . LEU A 1 201 ? 0.331 12.270 1.680 1.00 96.81 201 LEU A C 1
ATOM 1561 O O . LEU A 1 201 ? 1.416 11.952 2.173 1.00 96.81 201 LEU A O 1
ATOM 1565 N N . LEU A 1 202 ? 0.110 12.237 0.362 1.00 98.25 202 LEU A N 1
ATOM 1566 C CA . LEU A 1 202 ? 1.147 11.875 -0.604 1.00 98.25 202 LEU A CA 1
ATOM 1567 C C . LEU A 1 202 ? 2.323 12.854 -0.560 1.00 98.25 202 LEU A C 1
ATOM 1569 O O . LEU A 1 202 ? 3.471 12.419 -0.491 1.00 98.25 202 LEU A O 1
ATOM 1573 N N . GLN A 1 203 ? 2.050 14.159 -0.570 1.00 97.56 203 GLN A N 1
ATOM 1574 C CA . GLN A 1 203 ? 3.086 15.192 -0.586 1.00 97.56 203 GLN A CA 1
ATOM 1575 C C . GLN A 1 203 ? 3.896 15.223 0.711 1.00 97.56 203 GLN A C 1
ATOM 1577 O O . GLN A 1 203 ? 5.106 15.424 0.661 1.00 97.56 203 GLN A O 1
ATOM 1582 N N . SER A 1 204 ? 3.275 14.934 1.858 1.00 95.75 204 SER A N 1
ATOM 1583 C CA . SER A 1 204 ? 4.003 14.762 3.118 1.00 95.75 204 SER A CA 1
ATOM 1584 C C . SER A 1 204 ? 5.036 13.637 3.016 1.00 95.75 204 SER A C 1
ATOM 1586 O O . SER A 1 204 ? 6.194 13.831 3.378 1.00 95.75 204 SER A O 1
ATOM 1588 N N . ALA A 1 205 ? 4.646 12.472 2.488 1.00 96.75 205 ALA A N 1
ATOM 1589 C CA . ALA A 1 205 ? 5.556 11.336 2.348 1.00 96.75 205 ALA A CA 1
ATOM 1590 C C . ALA A 1 205 ? 6.628 11.563 1.265 1.00 96.75 205 ALA A C 1
ATOM 1592 O O . ALA A 1 205 ? 7.784 11.180 1.450 1.00 96.75 205 ALA A O 1
ATOM 1593 N N . VAL A 1 206 ? 6.280 12.229 0.157 1.00 98.06 206 VAL A N 1
ATOM 1594 C CA . VAL A 1 206 ? 7.253 12.670 -0.858 1.00 98.06 206 VAL A CA 1
ATOM 1595 C C . VAL A 1 206 ? 8.273 13.627 -0.243 1.00 98.06 206 VAL A C 1
ATOM 1597 O O . VAL A 1 206 ? 9.468 13.445 -0.468 1.00 98.06 206 VAL A O 1
ATOM 1600 N N . GLY A 1 207 ? 7.822 14.595 0.561 1.00 96.44 207 GLY A N 1
ATOM 1601 C CA . GLY A 1 207 ? 8.676 15.543 1.275 1.00 96.44 207 GLY A CA 1
ATOM 1602 C C . GLY A 1 207 ? 9.689 14.840 2.172 1.00 96.44 207 GLY A C 1
ATOM 1603 O O . GLY A 1 207 ? 10.881 15.079 2.035 1.00 96.44 207 GLY A O 1
ATOM 1604 N N . THR A 1 208 ? 9.250 13.881 2.994 1.00 95.38 208 THR A N 1
ATOM 1605 C CA . THR A 1 208 ? 10.152 13.087 3.849 1.00 95.38 208 THR A CA 1
ATOM 1606 C C . THR A 1 208 ? 11.243 12.366 3.052 1.00 95.38 208 THR A C 1
ATOM 1608 O O . THR A 1 208 ? 12.409 12.366 3.445 1.00 95.38 208 THR A O 1
ATOM 1611 N N . ILE A 1 209 ? 10.891 11.764 1.913 1.00 97.12 209 ILE A N 1
ATOM 1612 C CA . ILE A 1 209 ? 11.862 11.070 1.057 1.00 97.12 209 ILE A CA 1
ATOM 1613 C C . ILE A 1 209 ? 12.814 12.071 0.386 1.00 97.12 209 ILE A C 1
ATOM 1615 O O . ILE A 1 209 ? 14.017 11.820 0.317 1.00 97.12 209 ILE A O 1
ATOM 1619 N N . ARG A 1 210 ? 12.296 13.201 -0.109 1.00 95.62 210 ARG A N 1
ATOM 1620 C CA . ARG A 1 210 ? 13.099 14.261 -0.736 1.00 95.62 210 ARG A CA 1
ATOM 1621 C C . ARG A 1 210 ? 14.080 14.879 0.252 1.00 95.62 210 ARG A C 1
ATOM 1623 O O . ARG A 1 210 ? 15.251 15.001 -0.090 1.00 95.62 210 ARG A O 1
ATOM 1630 N N . ASP A 1 211 ? 13.639 15.181 1.468 1.00 94.81 211 ASP A N 1
ATOM 1631 C CA . ASP A 1 211 ? 14.485 15.734 2.526 1.00 94.81 211 ASP A CA 1
ATOM 1632 C C . ASP A 1 211 ? 15.651 14.793 2.846 1.00 94.81 211 ASP A C 1
ATOM 1634 O O . ASP A 1 211 ? 16.796 15.242 2.917 1.00 94.81 211 ASP A O 1
ATOM 1638 N N . PHE A 1 212 ? 15.388 13.484 2.935 1.00 94.88 212 PHE A N 1
ATOM 1639 C CA . PHE A 1 212 ? 16.426 12.463 3.091 1.00 94.88 212 PHE A CA 1
ATOM 1640 C C . PHE A 1 212 ? 17.427 12.465 1.921 1.00 94.88 212 PHE A C 1
ATOM 1642 O O . PHE A 1 212 ? 18.638 12.494 2.139 1.00 94.88 212 PHE A O 1
ATOM 1649 N N . ILE A 1 213 ? 16.955 12.473 0.670 1.00 93.25 213 ILE A N 1
ATOM 1650 C CA . ILE A 1 213 ? 17.839 12.452 -0.511 1.00 93.25 213 ILE A CA 1
ATOM 1651 C C . ILE A 1 213 ? 18.617 13.764 -0.683 1.00 93.25 213 ILE A C 1
ATOM 1653 O O . ILE A 1 213 ? 19.724 13.773 -1.228 1.00 93.25 213 ILE A O 1
ATOM 1657 N N . ASP A 1 214 ? 18.047 14.888 -0.269 1.00 90.62 214 ASP A N 1
ATOM 1658 C CA . ASP A 1 214 ? 18.671 16.195 -0.438 1.00 90.62 214 ASP A CA 1
ATOM 1659 C C . ASP A 1 214 ? 19.622 16.551 0.708 1.00 90.62 214 ASP A C 1
ATOM 1661 O O . ASP A 1 214 ? 20.596 17.270 0.471 1.00 90.62 214 ASP A O 1
ATOM 1665 N N . THR A 1 215 ? 19.390 16.009 1.905 1.00 89.50 215 THR A N 1
ATOM 1666 C CA . THR A 1 215 ? 20.162 16.328 3.115 1.00 89.50 215 THR A CA 1
ATOM 1667 C C . THR A 1 215 ? 21.159 15.230 3.477 1.00 89.50 215 THR A C 1
ATOM 1669 O O . THR A 1 215 ? 22.337 15.516 3.690 1.00 89.50 215 THR A O 1
ATOM 1672 N N . ASP A 1 216 ? 20.721 13.970 3.486 1.00 88.56 216 ASP A N 1
ATOM 1673 C CA . ASP A 1 216 ? 21.441 12.839 4.085 1.00 88.56 216 ASP A CA 1
ATOM 1674 C C . ASP A 1 216 ? 21.982 11.855 3.032 1.00 88.56 216 ASP A C 1
ATOM 1676 O O . ASP A 1 216 ? 22.008 10.636 3.222 1.00 88.56 216 ASP A O 1
ATOM 1680 N N . TRP A 1 217 ? 22.436 12.375 1.887 1.00 92.56 217 TRP A N 1
ATOM 1681 C CA . TRP A 1 217 ? 22.909 11.547 0.773 1.00 92.56 217 TRP A CA 1
ATOM 1682 C C . TRP A 1 217 ? 24.431 11.357 0.749 1.00 92.56 217 TRP A C 1
ATOM 1684 O O . TRP A 1 217 ? 25.175 12.327 0.935 1.00 92.56 217 TRP A O 1
ATOM 1694 N N . PRO A 1 218 ? 24.940 10.150 0.429 1.00 91.75 218 PRO A N 1
ATOM 1695 C CA . PRO A 1 218 ? 26.377 9.907 0.388 1.00 91.75 218 PRO A CA 1
ATOM 1696 C C . PRO A 1 218 ? 27.125 10.789 -0.619 1.00 91.75 218 PRO A C 1
ATOM 1698 O O . PRO A 1 218 ? 26.742 10.930 -1.783 1.00 91.75 218 PRO A O 1
ATOM 1701 N N . SER A 1 219 ? 28.256 11.330 -0.165 1.00 89.38 219 SER A N 1
ATOM 1702 C CA . SER A 1 219 ? 29.227 12.074 -0.982 1.00 89.38 219 SER A CA 1
ATOM 1703 C C . SER A 1 219 ? 30.587 11.371 -1.092 1.00 89.38 219 SER A C 1
ATOM 1705 O O . SER A 1 219 ? 31.450 11.799 -1.858 1.00 89.38 219 SER A O 1
ATOM 1707 N N . THR A 1 220 ? 30.781 10.279 -0.350 1.00 91.31 220 THR A N 1
ATOM 1708 C CA . THR A 1 220 ? 32.004 9.470 -0.342 1.00 91.31 220 THR A CA 1
ATOM 1709 C C . THR A 1 220 ? 32.090 8.552 -1.567 1.00 91.31 220 THR A C 1
ATOM 1711 O O . THR A 1 220 ? 31.072 8.291 -2.213 1.00 91.31 220 THR A O 1
ATOM 1714 N N . PRO A 1 221 ? 33.287 8.038 -1.911 1.00 92.44 221 PRO A N 1
ATOM 1715 C CA . PRO A 1 221 ? 33.423 7.001 -2.928 1.00 92.44 221 PRO A CA 1
ATOM 1716 C C . PRO A 1 221 ? 32.522 5.789 -2.632 1.00 92.44 221 PRO A C 1
ATOM 1718 O O . PRO A 1 221 ? 32.482 5.348 -1.483 1.00 92.44 221 PRO A O 1
ATOM 1721 N N . PRO A 1 222 ? 31.830 5.229 -3.639 1.00 91.88 222 PRO A N 1
ATOM 1722 C CA . PRO A 1 222 ? 31.020 4.034 -3.467 1.00 91.88 222 PRO A CA 1
ATOM 1723 C C . PRO A 1 222 ? 31.767 2.832 -2.893 1.00 91.88 222 PRO A C 1
ATOM 1725 O O . PRO A 1 222 ? 32.775 2.397 -3.449 1.00 91.88 222 PRO A O 1
ATOM 1728 N N . ASP A 1 223 ? 31.214 2.252 -1.829 1.00 93.06 223 ASP A N 1
ATOM 1729 C CA . ASP A 1 223 ? 31.634 0.973 -1.264 1.00 93.06 223 ASP A CA 1
ATOM 1730 C C . ASP A 1 223 ? 30.421 0.098 -0.901 1.00 93.06 223 ASP A C 1
ATOM 1732 O O . ASP A 1 223 ? 29.279 0.560 -0.853 1.00 93.06 223 ASP A O 1
ATOM 1736 N N . GLY A 1 224 ? 30.668 -1.199 -0.690 1.00 92.38 224 GLY A N 1
ATOM 1737 C CA . GLY A 1 224 ? 29.622 -2.173 -0.371 1.00 92.38 224 GLY A CA 1
ATOM 1738 C C . GLY A 1 224 ? 28.837 -1.840 0.907 1.00 92.38 224 GLY A C 1
ATOM 1739 O O . GLY A 1 224 ? 27.607 -1.826 0.854 1.00 92.38 224 GLY A O 1
ATOM 1740 N N . PRO A 1 225 ? 29.489 -1.564 2.053 1.00 94.81 225 PRO A N 1
ATOM 1741 C CA . PRO A 1 225 ? 28.795 -1.191 3.287 1.00 94.81 225 PRO A CA 1
ATOM 1742 C C . PRO A 1 225 ? 27.871 0.024 3.134 1.00 94.81 225 PRO A C 1
ATOM 1744 O O . PRO A 1 225 ? 26.703 -0.059 3.506 1.00 94.81 225 PRO A O 1
ATOM 1747 N N . THR A 1 226 ? 28.360 1.113 2.537 1.00 94.50 226 THR A N 1
ATOM 1748 C CA . THR A 1 226 ? 27.592 2.345 2.300 1.00 94.50 226 THR A CA 1
ATOM 1749 C C . THR A 1 226 ? 26.433 2.089 1.347 1.00 94.50 226 THR A C 1
ATOM 1751 O O . THR A 1 226 ? 25.327 2.557 1.592 1.00 94.50 226 THR A O 1
ATOM 1754 N N . PHE A 1 227 ? 26.656 1.302 0.290 1.00 95.12 227 PHE A N 1
ATOM 1755 C CA . PHE A 1 227 ? 25.607 0.917 -0.654 1.00 95.12 227 PHE A CA 1
ATOM 1756 C C . PHE A 1 227 ? 24.460 0.163 0.034 1.00 95.12 227 PHE A C 1
ATOM 1758 O O . PHE A 1 227 ? 23.297 0.505 -0.164 1.00 95.12 227 PHE A O 1
ATOM 1765 N N . ASN A 1 228 ? 24.778 -0.833 0.869 1.00 95.44 228 ASN A N 1
ATOM 1766 C CA . ASN A 1 228 ? 23.758 -1.611 1.578 1.00 95.44 228 ASN A CA 1
ATOM 1767 C C . ASN A 1 228 ? 23.028 -0.762 2.630 1.00 95.44 228 ASN A C 1
ATOM 1769 O O . ASN A 1 228 ? 21.804 -0.814 2.694 1.00 95.44 228 ASN A O 1
ATOM 1773 N N . ALA A 1 229 ? 23.750 0.065 3.393 1.00 95.06 229 ALA A N 1
ATOM 1774 C CA . ALA A 1 229 ? 23.139 0.980 4.358 1.00 95.06 229 ALA A CA 1
ATOM 1775 C C . ALA A 1 229 ? 22.210 1.999 3.678 1.00 95.06 229 ALA A C 1
ATOM 1777 O O . ALA A 1 229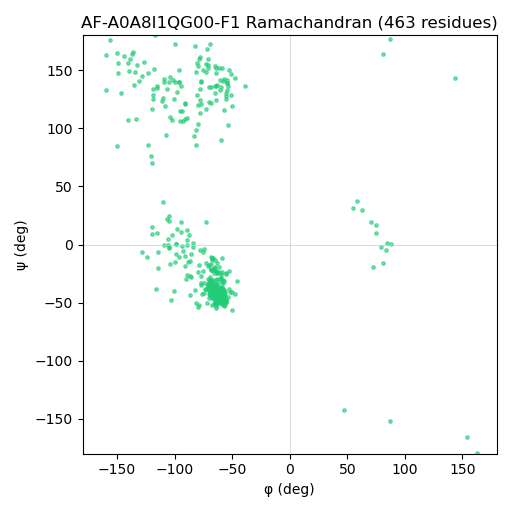 ? 21.116 2.268 4.169 1.00 95.06 229 ALA A O 1
ATOM 1778 N N . LEU A 1 230 ? 22.613 2.534 2.519 1.00 95.56 230 LEU A N 1
ATOM 1779 C CA . LEU A 1 230 ? 21.780 3.440 1.734 1.00 95.56 230 LEU A CA 1
ATOM 1780 C C . LEU A 1 230 ? 20.522 2.735 1.213 1.00 95.56 230 LEU A C 1
ATOM 1782 O O . LEU A 1 230 ? 19.442 3.316 1.247 1.00 95.56 230 LEU A O 1
ATOM 1786 N N . LEU A 1 231 ? 20.643 1.489 0.751 1.00 95.44 231 LEU A N 1
ATOM 1787 C CA . LEU A 1 231 ? 19.496 0.710 0.289 1.00 95.44 231 LEU A CA 1
ATOM 1788 C C . LEU A 1 231 ? 18.489 0.449 1.420 1.00 95.44 231 LEU A C 1
ATOM 1790 O O . LEU A 1 231 ? 17.291 0.634 1.218 1.00 95.44 231 LEU A O 1
ATOM 1794 N N . GLU A 1 232 ? 18.967 0.082 2.612 1.00 95.38 232 GLU A N 1
ATOM 1795 C CA . GLU A 1 232 ? 18.129 -0.072 3.809 1.00 95.38 232 GLU A CA 1
ATOM 1796 C C . GLU A 1 232 ? 17.448 1.250 4.192 1.00 95.38 232 GLU A C 1
ATOM 1798 O O . GLU A 1 232 ? 16.246 1.272 4.460 1.00 95.38 232 GLU A O 1
ATOM 1803 N N . ALA A 1 233 ? 18.182 2.366 4.147 1.00 96.56 233 ALA A N 1
ATOM 1804 C CA . ALA A 1 233 ? 17.624 3.688 4.407 1.00 96.56 233 ALA A CA 1
ATOM 1805 C C . ALA A 1 233 ? 16.542 4.062 3.381 1.00 96.56 233 ALA A C 1
ATOM 1807 O O . ALA A 1 233 ? 15.471 4.519 3.773 1.00 96.56 233 ALA A O 1
ATOM 1808 N N . ILE A 1 234 ? 16.762 3.813 2.087 1.00 96.69 234 ILE A N 1
ATOM 1809 C CA . ILE A 1 234 ? 15.758 4.026 1.033 1.00 96.69 234 ILE A CA 1
ATOM 1810 C C . ILE A 1 234 ? 14.504 3.182 1.296 1.00 96.69 234 ILE A C 1
ATOM 1812 O O . ILE A 1 234 ? 13.388 3.696 1.207 1.00 96.69 234 ILE A O 1
ATOM 1816 N N . ALA A 1 235 ? 14.664 1.900 1.635 1.00 95.69 235 ALA A N 1
ATOM 1817 C CA . ALA A 1 235 ? 13.544 1.003 1.913 1.00 95.69 235 ALA A CA 1
ATOM 1818 C C . ALA A 1 235 ? 12.716 1.448 3.131 1.00 95.69 235 ALA A C 1
ATOM 1820 O O . ALA A 1 235 ? 11.489 1.323 3.110 1.00 95.69 235 ALA A O 1
ATOM 1821 N N . ALA A 1 236 ? 13.377 1.993 4.158 1.00 94.38 236 ALA A N 1
ATOM 1822 C CA . ALA A 1 236 ? 12.731 2.536 5.348 1.00 94.38 236 ALA A CA 1
ATOM 1823 C C . ALA A 1 236 ? 11.996 3.855 5.060 1.00 94.38 236 ALA A C 1
ATOM 1825 O O . ALA A 1 236 ? 10.815 3.972 5.368 1.00 94.38 236 ALA A O 1
ATOM 1826 N N . HIS A 1 237 ? 12.647 4.828 4.413 1.00 96.44 237 HIS A N 1
ATOM 1827 C CA . HIS A 1 237 ? 12.035 6.136 4.129 1.00 96.44 237 HIS A CA 1
ATOM 1828 C C . HIS A 1 237 ? 10.906 6.053 3.095 1.00 96.44 237 HIS A C 1
ATOM 1830 O O . HIS A 1 237 ? 9.982 6.860 3.122 1.00 96.44 237 HIS A O 1
ATOM 1836 N N . SER A 1 238 ? 10.953 5.076 2.185 1.00 96.88 238 SER A N 1
ATOM 1837 C CA . SER A 1 238 ? 9.887 4.857 1.200 1.00 96.88 238 SER A CA 1
ATOM 1838 C C . SER A 1 238 ? 8.721 4.015 1.720 1.00 96.88 238 SER A C 1
ATOM 1840 O O . SER A 1 238 ? 7.763 3.823 0.974 1.00 96.88 238 SER A O 1
ATOM 1842 N N . GLU A 1 239 ? 8.773 3.517 2.964 1.00 96.25 239 GLU A N 1
ATOM 1843 C CA . GLU A 1 239 ? 7.841 2.514 3.487 1.00 96.25 239 GLU A CA 1
ATOM 1844 C C . GLU A 1 239 ? 6.371 2.924 3.395 1.00 96.25 239 GLU A C 1
ATOM 1846 O O . GLU A 1 239 ? 5.541 2.191 2.841 1.00 96.25 239 GLU A O 1
ATOM 1851 N N . ASP A 1 240 ? 6.056 4.109 3.896 1.00 95.50 240 ASP A N 1
ATOM 1852 C CA . ASP A 1 240 ? 4.686 4.599 3.893 1.00 95.50 240 ASP A CA 1
ATOM 1853 C C . ASP A 1 240 ? 4.215 4.817 2.462 1.00 95.50 240 ASP A C 1
ATOM 1855 O O . ASP A 1 240 ? 3.197 4.262 2.043 1.00 95.50 240 ASP A O 1
ATOM 1859 N N . LEU A 1 241 ? 5.001 5.543 1.663 1.00 97.94 241 LEU A N 1
ATOM 1860 C CA . LEU A 1 241 ? 4.624 5.873 0.296 1.00 97.94 241 LEU A CA 1
ATOM 1861 C C . LEU A 1 241 ? 4.443 4.630 -0.575 1.00 97.94 241 LEU A C 1
ATOM 1863 O O . LEU A 1 241 ? 3.429 4.532 -1.263 1.00 97.94 241 LEU A O 1
ATOM 1867 N N . ARG A 1 242 ? 5.339 3.635 -0.512 1.00 97.56 242 ARG A N 1
ATOM 1868 C CA . ARG A 1 242 ? 5.187 2.399 -1.300 1.00 97.56 242 ARG A CA 1
ATOM 1869 C C . ARG A 1 242 ? 3.919 1.636 -0.911 1.00 97.56 242 ARG A C 1
ATOM 1871 O O . ARG A 1 242 ? 3.193 1.165 -1.786 1.00 97.56 242 ARG A O 1
ATOM 1878 N N . ARG A 1 243 ? 3.574 1.564 0.380 1.00 98.12 243 ARG A N 1
ATOM 1879 C CA . ARG A 1 243 ? 2.322 0.926 0.827 1.00 98.12 243 ARG A CA 1
ATOM 1880 C C . ARG A 1 243 ? 1.099 1.708 0.363 1.00 98.12 243 ARG A C 1
ATOM 1882 O O . ARG A 1 243 ? 0.127 1.098 -0.084 1.00 98.12 243 ARG A O 1
ATOM 1889 N N . MET A 1 244 ? 1.156 3.038 0.407 1.00 98.44 244 MET A N 1
ATOM 1890 C CA . MET A 1 244 ? 0.110 3.908 -0.133 1.00 98.44 244 MET A CA 1
ATOM 1891 C C . MET A 1 244 ? -0.085 3.695 -1.639 1.00 98.44 244 MET A C 1
ATOM 1893 O O . MET A 1 244 ? -1.226 3.577 -2.086 1.00 98.44 244 MET A O 1
ATOM 1897 N N . MET A 1 245 ? 0.999 3.552 -2.410 1.00 98.62 245 MET A N 1
ATOM 1898 C CA . MET A 1 245 ? 0.948 3.218 -3.839 1.00 98.62 245 MET A CA 1
ATOM 1899 C C . MET A 1 245 ? 0.250 1.882 -4.091 1.00 98.62 245 MET A C 1
ATOM 1901 O O . MET A 1 245 ? -0.636 1.799 -4.940 1.00 98.62 245 MET A O 1
ATOM 1905 N N . LEU A 1 246 ? 0.593 0.847 -3.321 1.00 98.50 246 LEU A N 1
ATOM 1906 C CA . LEU A 1 246 ? -0.010 -0.481 -3.450 1.00 98.50 246 LEU A CA 1
ATOM 1907 C C . LEU A 1 246 ? -1.518 -0.462 -3.155 1.00 98.50 246 LEU A C 1
ATOM 1909 O O . LEU A 1 246 ? -2.314 -1.032 -3.905 1.00 98.50 246 LEU A O 1
ATOM 1913 N N . ILE A 1 247 ? -1.921 0.237 -2.089 1.00 98.44 247 ILE A N 1
ATOM 1914 C CA . ILE A 1 247 ? -3.327 0.432 -1.703 1.00 98.44 247 ILE A CA 1
ATOM 1915 C C . ILE A 1 247 ? -4.084 1.210 -2.788 1.00 98.44 247 ILE A C 1
ATOM 1917 O O . ILE A 1 247 ? -5.158 0.776 -3.215 1.00 98.44 247 ILE A O 1
ATOM 1921 N N . CYS A 1 248 ? -3.516 2.326 -3.257 1.00 98.50 248 CYS A N 1
ATOM 1922 C CA . CYS A 1 248 ? -4.114 3.171 -4.289 1.00 98.50 248 CYS A CA 1
ATOM 1923 C C . CYS A 1 248 ? -4.250 2.423 -5.621 1.00 98.50 248 CYS A C 1
ATOM 1925 O O . CYS A 1 248 ? -5.317 2.439 -6.225 1.00 98.50 248 CYS A O 1
ATOM 1927 N N . GLY A 1 249 ? -3.237 1.668 -6.050 1.00 98.19 249 GLY A N 1
ATOM 1928 C CA . GLY A 1 249 ? -3.337 0.858 -7.266 1.00 98.19 249 GLY A CA 1
ATOM 1929 C C . GLY A 1 249 ? -4.476 -0.165 -7.192 1.00 98.19 249 GLY A C 1
ATOM 1930 O O . GLY A 1 249 ? -5.172 -0.398 -8.181 1.00 98.19 249 GLY A O 1
ATOM 1931 N N . ARG A 1 250 ? -4.712 -0.750 -6.008 1.00 97.81 250 ARG A N 1
ATOM 1932 C CA . ARG A 1 250 ? -5.736 -1.787 -5.812 1.00 97.81 250 ARG A CA 1
ATOM 1933 C C . ARG A 1 250 ? -7.160 -1.242 -5.752 1.00 97.81 250 ARG A C 1
ATOM 1935 O O . ARG A 1 250 ? -8.065 -1.873 -6.305 1.00 97.81 250 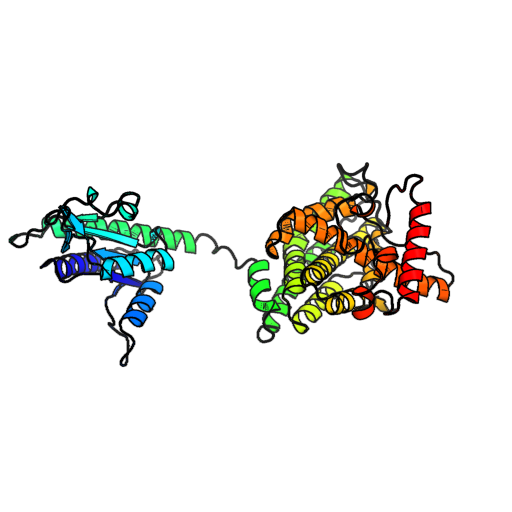ARG A O 1
ATOM 1942 N N . TRP A 1 251 ? -7.373 -0.130 -5.049 1.00 97.38 251 TRP A N 1
ATOM 1943 C CA . TRP A 1 251 ? -8.715 0.367 -4.709 1.00 97.38 251 TRP A CA 1
ATOM 1944 C C . TRP A 1 251 ? -8.971 1.830 -5.060 1.00 97.38 251 TRP A C 1
ATOM 1946 O O . TRP A 1 251 ? -10.106 2.281 -4.917 1.00 97.38 251 TRP A O 1
ATOM 1956 N N . GLY A 1 252 ? -7.954 2.554 -5.511 1.00 97.75 252 GLY A N 1
ATOM 1957 C CA . GLY A 1 252 ? -8.035 3.977 -5.783 1.00 97.75 252 GLY A CA 1
ATOM 1958 C C . GLY A 1 252 ? -8.996 4.331 -6.917 1.00 97.75 252 GLY A C 1
ATOM 1959 O O . GLY A 1 252 ? -9.258 3.530 -7.828 1.00 97.75 252 GLY A O 1
ATOM 1960 N N . THR A 1 253 ? -9.523 5.552 -6.856 1.00 97.94 253 THR A N 1
ATOM 1961 C CA . THR A 1 253 ? -10.228 6.193 -7.969 1.00 97.94 253 THR A CA 1
ATOM 1962 C C . THR A 1 253 ? -9.243 6.598 -9.071 1.00 97.94 253 THR A C 1
ATOM 1964 O O . THR A 1 253 ? -8.025 6.604 -8.881 1.00 97.94 253 THR A O 1
ATOM 1967 N N . ALA A 1 254 ? -9.758 6.969 -10.246 1.00 96.94 254 ALA A N 1
ATOM 1968 C CA . ALA A 1 254 ? -8.913 7.471 -11.330 1.00 96.94 254 ALA A CA 1
ATOM 1969 C C . ALA A 1 254 ? -8.144 8.745 -10.925 1.00 96.94 254 ALA A C 1
ATOM 1971 O O . ALA A 1 254 ? -6.969 8.883 -11.268 1.00 96.94 254 ALA A O 1
ATOM 1972 N N . ASN A 1 255 ? -8.779 9.637 -10.153 1.00 97.56 255 ASN A N 1
ATOM 1973 C CA . ASN A 1 255 ? -8.136 10.846 -9.640 1.00 97.56 255 ASN A CA 1
ATOM 1974 C C . ASN A 1 255 ? -7.037 10.494 -8.634 1.00 97.56 255 ASN A C 1
ATOM 1976 O O . ASN A 1 255 ? -5.912 10.965 -8.779 1.00 97.56 255 ASN A O 1
ATOM 1980 N N . ALA A 1 256 ? -7.310 9.594 -7.685 1.00 98.38 256 ALA A N 1
ATOM 1981 C CA . ALA A 1 256 ? -6.311 9.171 -6.708 1.00 98.38 256 ALA A CA 1
ATOM 1982 C C . ALA A 1 256 ? -5.074 8.529 -7.362 1.00 98.38 256 ALA A C 1
ATOM 1984 O O . ALA A 1 256 ? -3.948 8.777 -6.926 1.00 98.38 256 ALA A O 1
ATOM 1985 N N . ILE A 1 257 ? -5.265 7.749 -8.433 1.00 98.38 257 ILE A N 1
ATOM 1986 C CA . ILE A 1 257 ? -4.166 7.165 -9.217 1.00 98.38 257 ILE A CA 1
ATOM 1987 C C . ILE A 1 257 ? -3.387 8.249 -9.970 1.00 98.38 257 ILE A C 1
ATOM 1989 O O . ILE A 1 257 ? -2.161 8.182 -10.028 1.00 98.38 257 ILE A O 1
ATOM 1993 N N . SER A 1 258 ? -4.064 9.260 -10.521 1.00 98.19 258 SER A N 1
ATOM 1994 C CA . SER A 1 258 ? -3.398 10.403 -11.158 1.00 98.19 258 SER A CA 1
ATOM 1995 C C . SER A 1 258 ? -2.495 11.154 -10.172 1.00 98.19 258 SER A C 1
ATOM 1997 O O . SER A 1 258 ? -1.344 11.443 -10.502 1.00 98.19 258 SER A O 1
ATOM 1999 N N . GLU A 1 259 ? -2.975 11.398 -8.951 1.00 98.38 259 GLU A N 1
ATOM 2000 C CA . GLU A 1 259 ? -2.193 12.027 -7.876 1.00 98.38 259 GLU A CA 1
ATOM 2001 C C . GLU A 1 259 ? -1.037 11.133 -7.404 1.00 98.38 259 GLU A C 1
ATOM 2003 O O . GLU A 1 259 ? 0.079 11.606 -7.206 1.00 98.38 259 GLU A O 1
ATOM 2008 N N . ALA A 1 260 ? -1.245 9.816 -7.319 1.00 98.50 260 ALA A N 1
ATOM 2009 C CA . ALA A 1 260 ? -0.181 8.859 -7.011 1.00 98.50 260 ALA A CA 1
ATOM 2010 C C . ALA A 1 260 ? 0.933 8.869 -8.078 1.00 98.50 260 ALA A C 1
ATOM 2012 O O . ALA A 1 260 ? 2.123 8.856 -7.760 1.00 98.50 260 ALA A O 1
ATOM 2013 N N . VAL A 1 261 ? 0.559 8.956 -9.358 1.00 98.44 261 VAL A N 1
ATOM 2014 C CA . VAL A 1 261 ? 1.503 9.129 -10.469 1.00 98.44 261 VAL A CA 1
ATOM 2015 C C . VAL A 1 261 ? 2.215 10.485 -10.391 1.00 98.44 261 VAL A C 1
ATOM 2017 O O . VAL A 1 261 ? 3.400 10.558 -10.722 1.00 98.44 261 VAL A O 1
ATOM 2020 N N . ALA A 1 262 ? 1.534 11.554 -9.966 1.00 97.88 262 ALA A N 1
ATOM 2021 C CA . ALA A 1 262 ? 2.165 12.852 -9.730 1.00 97.88 262 ALA A CA 1
ATOM 2022 C C . ALA A 1 262 ? 3.214 12.767 -8.610 1.00 97.88 262 ALA A C 1
ATOM 2024 O O . ALA A 1 262 ? 4.354 13.146 -8.848 1.00 97.88 262 ALA A O 1
ATOM 2025 N N . ALA A 1 263 ? 2.897 12.128 -7.481 1.00 98.12 263 ALA A N 1
ATOM 2026 C CA . ALA A 1 263 ? 3.845 11.891 -6.392 1.00 98.12 263 ALA A CA 1
ATOM 2027 C C . ALA A 1 263 ? 5.097 11.106 -6.843 1.00 98.12 263 ALA A C 1
ATOM 2029 O O . ALA A 1 263 ? 6.215 11.440 -6.461 1.00 98.12 263 ALA A O 1
ATOM 2030 N N . ILE A 1 264 ? 4.946 10.102 -7.720 1.00 97.81 264 ILE A N 1
ATOM 2031 C CA . ILE A 1 264 ? 6.091 9.387 -8.320 1.00 97.81 264 ILE A CA 1
ATOM 2032 C C . ILE A 1 264 ? 6.950 10.326 -9.182 1.00 97.81 264 ILE A C 1
ATOM 2034 O O . ILE A 1 264 ? 8.178 10.237 -9.154 1.00 97.81 264 ILE A O 1
ATOM 2038 N N . ARG A 1 265 ? 6.336 11.234 -9.953 1.00 96.00 265 ARG A N 1
ATOM 2039 C CA . ARG A 1 265 ? 7.089 12.241 -10.725 1.00 96.00 265 ARG A CA 1
ATOM 2040 C C . ARG A 1 265 ? 7.824 13.201 -9.800 1.00 96.00 265 ARG A C 1
ATOM 2042 O O . ARG A 1 265 ? 8.980 13.514 -10.069 1.00 96.00 265 ARG A O 1
ATOM 2049 N N . ASP A 1 266 ? 7.178 13.596 -8.710 1.00 95.25 266 ASP A N 1
ATOM 2050 C CA . ASP A 1 266 ? 7.742 14.476 -7.695 1.00 95.25 266 ASP A CA 1
ATOM 2051 C C . ASP A 1 266 ? 8.869 13.811 -6.905 1.00 95.25 266 ASP A C 1
ATOM 2053 O O . ASP A 1 266 ? 9.601 14.521 -6.233 1.00 95.25 266 ASP A O 1
ATOM 2057 N N . LEU A 1 267 ? 9.098 12.498 -7.024 1.00 94.38 267 LEU A N 1
ATOM 2058 C CA . LEU A 1 267 ? 10.291 11.817 -6.502 1.00 94.38 267 LEU A CA 1
ATOM 2059 C C . LEU A 1 267 ? 11.459 11.735 -7.492 1.00 94.38 267 LEU A C 1
ATOM 2061 O O . LEU A 1 267 ? 12.585 11.479 -7.075 1.00 94.38 267 LEU A O 1
ATOM 2065 N N . SER A 1 268 ? 11.224 11.920 -8.791 1.00 91.38 268 SER A N 1
ATOM 2066 C CA . SER A 1 268 ? 12.274 11.713 -9.792 1.00 91.38 268 SER A CA 1
ATOM 2067 C C . SER A 1 268 ? 13.262 12.877 -9.847 1.00 91.38 268 SER A C 1
ATOM 2069 O O . SER A 1 268 ? 12.885 14.050 -9.833 1.00 91.38 268 SER A O 1
ATOM 2071 N N . TYR A 1 269 ? 14.539 12.543 -9.990 1.00 86.94 269 TYR A N 1
ATOM 2072 C CA . TYR A 1 269 ? 15.668 13.461 -10.135 1.00 86.94 269 TYR A CA 1
ATOM 2073 C C . TYR A 1 269 ? 16.140 13.575 -11.592 1.00 86.94 269 TYR A C 1
ATOM 2075 O O . TYR A 1 269 ? 17.140 14.228 -11.881 1.00 86.94 269 TYR A O 1
ATOM 2083 N N . ARG A 1 270 ? 15.413 12.998 -12.555 1.00 77.56 270 ARG A N 1
ATOM 2084 C CA . ARG A 1 270 ? 15.807 12.939 -13.972 1.00 77.56 270 ARG A CA 1
ATOM 2085 C C . ARG A 1 270 ? 16.015 14.315 -14.624 1.00 77.56 270 ARG A C 1
ATOM 2087 O O . ARG A 1 270 ? 16.697 14.407 -15.644 1.00 77.56 270 ARG A O 1
ATOM 2094 N N . GLY A 1 271 ? 15.396 15.368 -14.085 1.00 69.88 271 GLY A N 1
ATOM 2095 C CA . GLY A 1 271 ? 15.575 16.763 -14.511 1.00 69.88 271 GLY A CA 1
ATOM 2096 C C . GLY A 1 271 ? 16.674 17.528 -13.761 1.00 69.88 271 GLY A C 1
ATOM 2097 O O . GLY A 1 271 ? 17.042 18.621 -14.191 1.00 69.88 271 GLY A O 1
ATOM 2098 N N . ASP A 1 272 ? 17.217 16.958 -12.686 1.00 76.06 272 ASP A N 1
ATOM 2099 C CA . ASP A 1 272 ? 18.173 17.615 -11.803 1.00 76.06 272 ASP A CA 1
ATOM 2100 C C . ASP A 1 272 ? 19.609 17.302 -12.225 1.00 76.06 272 ASP A C 1
ATOM 2102 O O . ASP A 1 272 ? 20.097 16.175 -12.136 1.00 76.06 272 ASP A O 1
ATOM 2106 N N . VAL A 1 273 ? 20.338 18.331 -12.655 1.00 63.66 273 VAL A N 1
ATOM 2107 C CA . VAL A 1 273 ? 21.770 18.205 -12.941 1.00 63.66 273 VAL A CA 1
ATOM 2108 C C . VAL A 1 273 ? 22.536 18.357 -11.628 1.00 63.66 273 VAL A C 1
ATOM 2110 O O . VAL A 1 273 ? 22.853 19.472 -11.218 1.00 63.66 273 VAL A O 1
ATOM 2113 N N . ARG A 1 274 ? 22.839 17.246 -10.949 1.00 66.94 274 ARG A N 1
ATOM 2114 C CA . ARG A 1 274 ? 23.717 17.243 -9.765 1.00 66.94 274 ARG A CA 1
ATOM 2115 C C . ARG A 1 274 ? 25.002 16.460 -10.033 1.00 66.94 274 ARG A C 1
ATOM 2117 O O . ARG A 1 274 ? 24.967 15.376 -10.606 1.00 66.94 274 ARG A O 1
ATOM 2124 N N . SER A 1 275 ? 26.139 17.012 -9.608 1.00 66.44 275 SER A N 1
ATOM 2125 C CA . SER A 1 275 ? 27.436 16.328 -9.637 1.00 66.44 275 SER A CA 1
ATOM 2126 C C . SER A 1 275 ? 27.500 15.233 -8.565 1.00 66.44 275 SER A C 1
ATOM 2128 O O . SER A 1 275 ? 26.880 15.347 -7.507 1.00 66.44 275 SER A O 1
ATOM 2130 N N . GLY A 1 276 ? 28.239 14.156 -8.833 1.00 82.06 276 GLY A N 1
ATOM 2131 C CA . GLY A 1 276 ? 28.403 13.044 -7.898 1.00 82.06 276 GLY A CA 1
ATOM 2132 C C . GLY A 1 276 ? 28.920 11.779 -8.576 1.00 82.06 276 GLY A C 1
ATOM 2133 O O . GLY A 1 276 ? 29.172 11.763 -9.781 1.00 82.06 276 GLY A O 1
ATOM 2134 N N . TYR A 1 277 ? 29.083 10.712 -7.795 1.00 86.75 277 TYR A N 1
ATOM 2135 C CA . TYR A 1 277 ? 29.378 9.385 -8.332 1.00 86.75 277 TYR A CA 1
ATOM 2136 C C . TYR A 1 277 ? 28.151 8.823 -9.056 1.00 86.75 277 TYR A C 1
ATOM 2138 O O . TYR A 1 277 ? 27.053 8.877 -8.506 1.00 86.75 277 TYR A O 1
ATOM 2146 N N . SER A 1 278 ? 28.351 8.231 -10.241 1.00 86.94 278 SER A N 1
ATOM 2147 C CA . SER A 1 278 ? 27.268 7.690 -11.085 1.00 86.94 278 SER A CA 1
ATOM 2148 C C . SER A 1 278 ? 26.317 6.763 -10.318 1.00 86.94 278 SER A C 1
ATOM 2150 O O . SER A 1 278 ? 25.105 6.860 -10.460 1.00 86.94 278 SER A O 1
ATOM 2152 N N . LEU A 1 279 ? 26.859 5.909 -9.440 1.00 88.94 279 LEU A N 1
ATOM 2153 C CA . LEU A 1 279 ? 26.049 5.023 -8.602 1.00 88.94 279 LEU A CA 1
ATOM 2154 C C . LEU A 1 279 ? 25.099 5.813 -7.691 1.00 88.94 279 LEU A C 1
ATOM 2156 O O . LEU A 1 279 ? 23.905 5.539 -7.649 1.00 88.94 279 LEU A O 1
ATOM 2160 N N . TRP A 1 280 ? 25.619 6.817 -6.983 1.00 91.25 280 TRP A N 1
ATOM 2161 C CA . TRP A 1 280 ? 24.828 7.650 -6.078 1.00 91.25 280 TRP A CA 1
ATOM 2162 C C . TRP A 1 280 ? 23.812 8.503 -6.812 1.00 91.25 280 TRP A C 1
ATOM 2164 O O . TRP A 1 280 ? 22.754 8.757 -6.250 1.00 91.25 280 TRP A O 1
ATOM 2174 N N . THR A 1 281 ? 24.098 8.938 -8.040 1.00 88.38 281 THR A N 1
ATOM 2175 C CA . THR A 1 281 ? 23.110 9.655 -8.849 1.00 88.38 281 THR A CA 1
ATOM 2176 C C . THR A 1 281 ? 21.976 8.734 -9.284 1.00 88.38 281 THR A C 1
ATOM 2178 O O . THR A 1 281 ? 20.822 9.118 -9.133 1.00 88.38 281 THR A O 1
ATOM 2181 N N . SER A 1 282 ? 22.274 7.510 -9.730 1.00 89.19 282 SER A N 1
ATOM 2182 C CA . SER A 1 282 ? 21.245 6.551 -10.157 1.00 89.19 282 SER A CA 1
ATOM 2183 C C . SER A 1 282 ? 20.410 6.039 -8.979 1.00 89.19 282 SER A C 1
ATOM 2185 O O . SER A 1 282 ? 19.197 5.887 -9.099 1.00 89.19 282 SER A O 1
ATOM 2187 N N . MET A 1 283 ? 21.015 5.871 -7.795 1.00 92.62 283 MET A N 1
ATOM 2188 C CA . MET A 1 283 ? 20.291 5.442 -6.592 1.00 92.62 283 MET A CA 1
ATOM 2189 C C . MET A 1 283 ? 19.239 6.448 -6.097 1.00 92.62 283 MET A C 1
ATOM 2191 O O . MET A 1 283 ? 18.320 6.041 -5.390 1.00 92.62 283 MET A O 1
ATOM 2195 N N . ARG A 1 284 ? 19.311 7.731 -6.490 1.00 93.00 284 ARG A N 1
ATOM 2196 C CA . ARG A 1 284 ? 18.285 8.736 -6.135 1.00 93.00 284 ARG A CA 1
ATOM 2197 C C . ARG A 1 284 ? 16.930 8.453 -6.769 1.00 93.00 284 ARG A C 1
ATOM 2199 O O . ARG A 1 284 ? 15.915 8.879 -6.236 1.00 93.00 284 ARG A O 1
ATOM 2206 N N . GLU A 1 285 ? 16.904 7.727 -7.884 1.00 92.31 285 GLU A N 1
ATOM 2207 C CA . GLU A 1 285 ? 15.654 7.344 -8.544 1.00 92.31 285 GLU A CA 1
ATOM 2208 C C . GLU A 1 285 ? 14.970 6.158 -7.849 1.00 92.31 285 GLU A C 1
ATOM 2210 O O . GLU A 1 285 ? 13.777 5.946 -8.055 1.00 92.31 285 GLU A O 1
ATOM 2215 N N . LEU A 1 286 ? 15.677 5.381 -7.013 1.00 95.19 286 LEU A N 1
ATOM 2216 C CA . LEU A 1 286 ? 15.142 4.135 -6.446 1.00 95.19 286 LEU A CA 1
ATOM 2217 C C . LEU A 1 286 ? 13.826 4.299 -5.674 1.00 95.19 286 LEU A C 1
ATOM 2219 O O . LEU A 1 286 ? 12.945 3.464 -5.884 1.00 95.19 286 LEU A O 1
ATOM 2223 N N . PRO A 1 287 ? 13.611 5.343 -4.851 1.00 96.88 287 PRO A N 1
ATOM 2224 C CA . PRO A 1 287 ? 12.310 5.562 -4.221 1.00 96.88 287 PRO A CA 1
ATOM 2225 C C . PRO A 1 287 ? 11.171 5.709 -5.238 1.00 96.88 287 PRO A C 1
ATOM 2227 O O . PRO A 1 287 ? 10.102 5.127 -5.046 1.00 96.88 287 PRO A O 1
ATOM 2230 N N . ALA A 1 288 ? 11.407 6.419 -6.349 1.00 97.12 288 ALA A N 1
ATOM 2231 C CA . ALA A 1 288 ? 10.434 6.562 -7.430 1.00 97.12 288 ALA A CA 1
ATOM 2232 C C . ALA A 1 288 ? 10.186 5.222 -8.141 1.00 97.12 288 ALA A C 1
ATOM 2234 O O . ALA A 1 288 ? 9.033 4.883 -8.413 1.00 97.12 288 ALA A O 1
ATOM 2235 N N . VAL A 1 289 ? 11.241 4.431 -8.389 1.00 97.00 289 VAL A N 1
ATOM 2236 C CA . VAL A 1 289 ? 11.121 3.086 -8.978 1.00 97.00 289 VAL A CA 1
ATOM 2237 C C . VAL A 1 289 ? 10.284 2.163 -8.089 1.00 97.00 289 VAL A C 1
ATOM 2239 O O . VAL A 1 289 ? 9.337 1.548 -8.575 1.00 97.00 289 VAL A O 1
ATOM 2242 N N . ILE A 1 290 ? 10.589 2.082 -6.791 1.00 97.50 290 ILE A N 1
ATOM 2243 C CA . ILE A 1 290 ? 9.878 1.209 -5.843 1.00 97.50 290 ILE A CA 1
ATOM 2244 C C . ILE A 1 290 ? 8.401 1.615 -5.761 1.00 97.50 290 ILE A C 1
ATOM 2246 O O . ILE A 1 290 ? 7.515 0.775 -5.911 1.00 97.50 290 ILE A O 1
ATOM 2250 N N . CYS A 1 291 ? 8.114 2.911 -5.608 1.00 98.50 291 CYS A N 1
ATOM 2251 C CA . CYS A 1 291 ? 6.741 3.416 -5.566 1.00 98.50 291 CYS A CA 1
ATOM 2252 C C . CYS A 1 291 ? 5.974 3.124 -6.868 1.00 98.50 291 CYS A C 1
ATOM 2254 O O . CYS A 1 291 ? 4.813 2.714 -6.824 1.00 98.50 291 CYS A O 1
ATOM 2256 N N . PHE A 1 292 ? 6.629 3.259 -8.024 1.00 98.56 292 PHE A N 1
ATOM 2257 C CA . PHE A 1 292 ? 6.062 2.895 -9.322 1.00 98.56 292 PHE A CA 1
ATOM 2258 C C . PHE A 1 292 ? 5.727 1.403 -9.415 1.00 98.56 292 PHE A C 1
ATOM 2260 O O . PHE A 1 292 ? 4.607 1.060 -9.794 1.00 98.56 292 PHE A O 1
ATOM 2267 N N . TYR A 1 293 ? 6.644 0.518 -9.016 1.00 98.50 293 TYR A N 1
ATOM 2268 C CA . TYR A 1 293 ? 6.408 -0.930 -9.021 1.00 98.50 293 TYR A CA 1
ATOM 2269 C C . TYR A 1 293 ? 5.233 -1.302 -8.110 1.00 98.50 293 TYR A C 1
ATOM 2271 O O . TYR A 1 293 ? 4.394 -2.112 -8.497 1.00 98.50 293 TYR A O 1
ATOM 2279 N N . TRP A 1 294 ? 5.109 -0.675 -6.936 1.00 98.69 294 TRP A N 1
ATOM 2280 C CA . TRP A 1 294 ? 4.011 -0.943 -6.004 1.00 98.69 294 TRP A CA 1
ATOM 2281 C C . TRP A 1 294 ? 2.665 -0.444 -6.534 1.00 98.69 294 TRP A C 1
ATOM 2283 O O . TRP A 1 294 ? 1.659 -1.139 -6.387 1.00 98.69 294 TRP A O 1
ATOM 2293 N N . LEU A 1 295 ? 2.632 0.713 -7.205 1.00 98.75 295 LEU A N 1
ATOM 2294 C CA . LEU A 1 295 ? 1.414 1.219 -7.843 1.00 98.75 295 LEU A CA 1
ATOM 2295 C C . LEU A 1 295 ? 0.953 0.288 -8.976 1.00 98.75 295 LEU A C 1
ATOM 2297 O O . LEU A 1 295 ? -0.231 -0.052 -9.068 1.00 98.75 295 LEU A O 1
ATOM 2301 N N . VAL A 1 296 ? 1.898 -0.178 -9.803 1.00 98.56 296 VAL A N 1
ATOM 2302 C CA . VAL A 1 296 ? 1.643 -1.167 -10.860 1.00 98.56 296 VAL A CA 1
ATOM 2303 C C . VAL A 1 296 ? 1.138 -2.476 -10.250 1.00 98.56 296 VAL A C 1
ATOM 2305 O O . VAL A 1 296 ? 0.084 -2.954 -10.669 1.00 98.56 296 VAL A O 1
ATOM 2308 N N . ALA A 1 297 ? 1.798 -3.008 -9.219 1.00 98.44 297 ALA A N 1
ATOM 2309 C CA . ALA A 1 297 ? 1.372 -4.220 -8.520 1.00 98.44 297 ALA A CA 1
ATOM 2310 C C . ALA A 1 297 ? -0.055 -4.094 -7.967 1.00 98.44 297 ALA A C 1
ATOM 2312 O O . ALA A 1 297 ? -0.889 -4.975 -8.174 1.00 98.44 297 ALA A O 1
ATOM 2313 N N . GLY A 1 298 ? -0.388 -2.964 -7.338 1.00 98.19 298 GLY A N 1
ATOM 2314 C CA . GLY A 1 298 ? -1.745 -2.695 -6.864 1.00 98.19 298 GLY A CA 1
ATOM 2315 C C . GLY A 1 298 ? -2.769 -2.771 -8.001 1.00 98.19 298 GLY A C 1
ATOM 2316 O O . GLY A 1 298 ? -3.803 -3.427 -7.860 1.00 98.19 298 GLY A O 1
ATOM 2317 N N . SER A 1 299 ? -2.454 -2.166 -9.151 1.00 97.81 299 SER A N 1
ATOM 2318 C CA . SER A 1 299 ? -3.327 -2.180 -10.334 1.00 97.81 299 SER A CA 1
ATOM 2319 C C . SER A 1 299 ? -3.456 -3.562 -10.992 1.00 97.81 299 SER A C 1
ATOM 2321 O O . SER A 1 299 ? -4.536 -3.925 -11.448 1.00 97.81 299 SER A O 1
ATOM 2323 N N . ILE A 1 300 ? -2.409 -4.392 -10.973 1.00 97.19 300 ILE A N 1
ATOM 2324 C CA . ILE A 1 300 ? -2.497 -5.782 -11.451 1.00 97.19 300 ILE A CA 1
ATOM 2325 C C . ILE A 1 300 ? -3.388 -6.598 -10.513 1.00 97.19 300 ILE A C 1
ATOM 2327 O O . ILE A 1 300 ? -4.250 -7.346 -10.971 1.00 97.19 300 ILE A O 1
ATOM 2331 N N . ALA A 1 301 ? -3.251 -6.406 -9.197 1.00 96.62 301 ALA A N 1
ATOM 2332 C CA . ALA A 1 301 ? -4.117 -7.043 -8.209 1.00 96.62 301 ALA A CA 1
ATOM 2333 C C . ALA A 1 301 ? -5.583 -6.583 -8.319 1.00 96.62 301 ALA A C 1
ATOM 2335 O O . ALA A 1 301 ? -6.478 -7.306 -7.872 1.00 96.62 301 ALA A O 1
ATOM 2336 N N . ARG A 1 302 ? -5.836 -5.404 -8.911 1.00 94.12 302 ARG A N 1
ATOM 2337 C CA . ARG A 1 302 ? -7.173 -4.908 -9.276 1.00 94.12 302 ARG A CA 1
ATOM 2338 C C . ARG A 1 302 ? -7.838 -5.716 -10.387 1.00 94.12 302 ARG A C 1
ATOM 2340 O O . ARG A 1 302 ? -9.062 -5.714 -10.445 1.00 94.12 302 ARG A O 1
ATOM 2347 N N . ASP A 1 303 ? -7.049 -6.434 -11.181 1.00 90.75 303 ASP A N 1
ATOM 2348 C CA . ASP A 1 303 ? -7.471 -7.109 -12.408 1.00 90.75 303 ASP A CA 1
ATOM 2349 C C . ASP A 1 303 ? -7.984 -6.144 -13.493 1.00 90.75 303 ASP A C 1
ATOM 2351 O O . ASP A 1 303 ? -8.833 -6.479 -14.313 1.00 90.75 303 ASP A O 1
ATOM 2355 N N . ASP A 1 304 ? -7.452 -4.918 -13.495 1.00 90.50 304 ASP A N 1
ATOM 2356 C CA . ASP A 1 304 ? -7.811 -3.846 -14.425 1.00 90.50 304 ASP A CA 1
ATOM 2357 C C . ASP A 1 304 ? -6.559 -3.363 -15.163 1.00 90.50 304 ASP A C 1
ATOM 2359 O O . ASP A 1 304 ? -5.880 -2.409 -14.774 1.00 90.50 304 ASP A O 1
ATOM 2363 N N . LEU A 1 305 ? -6.240 -4.061 -16.252 1.00 95.75 305 LEU A N 1
ATOM 2364 C CA . LEU A 1 305 ? -5.036 -3.797 -17.035 1.00 95.75 305 LEU A CA 1
ATOM 2365 C C . LEU A 1 305 ? -5.082 -2.456 -17.781 1.00 95.75 305 LEU A C 1
ATOM 2367 O O . LEU A 1 305 ? -4.031 -1.946 -18.169 1.00 95.75 305 LEU A O 1
ATOM 2371 N N . THR A 1 306 ? -6.261 -1.847 -17.950 1.00 96.50 306 THR A N 1
ATOM 2372 C CA . THR A 1 306 ? -6.387 -0.512 -18.559 1.00 96.50 306 THR A CA 1
ATOM 2373 C C . THR A 1 306 ? -5.793 0.547 -17.635 1.00 96.50 306 THR A C 1
ATOM 2375 O O . THR A 1 306 ? -5.024 1.407 -18.075 1.00 96.50 306 THR A O 1
ATOM 2378 N N . VAL A 1 307 ? -6.086 0.447 -16.334 1.00 96.75 307 VAL A N 1
ATOM 2379 C CA . VAL A 1 307 ? -5.457 1.281 -15.302 1.00 96.75 307 VAL A CA 1
ATOM 2380 C C . VAL A 1 307 ? -3.950 1.035 -15.263 1.00 96.75 307 VAL A C 1
ATOM 2382 O O . VAL A 1 307 ? -3.175 1.994 -15.294 1.00 96.75 307 VAL A O 1
ATOM 2385 N N . THR A 1 308 ? -3.519 -0.231 -15.283 1.00 97.88 308 THR A N 1
ATOM 2386 C CA . THR A 1 308 ? -2.094 -0.595 -15.325 1.00 97.88 308 THR A CA 1
ATOM 2387 C C . THR A 1 308 ? -1.380 0.047 -16.514 1.00 97.88 308 THR A C 1
ATOM 2389 O O . THR A 1 308 ? -0.346 0.695 -16.348 1.00 97.88 308 THR A O 1
ATOM 2392 N N . LYS A 1 309 ? -1.965 -0.039 -17.713 1.00 97.50 309 LYS A N 1
ATOM 2393 C CA . LYS A 1 309 ? -1.450 0.610 -18.922 1.00 97.50 309 LYS A CA 1
ATOM 2394 C C . LYS A 1 309 ? -1.337 2.123 -18.754 1.00 97.50 309 LYS A C 1
ATOM 2396 O O . LYS A 1 309 ? -0.340 2.714 -19.178 1.00 97.50 309 LYS A O 1
ATOM 2401 N N . GLY A 1 310 ? -2.335 2.763 -18.144 1.00 97.56 310 GLY A N 1
ATOM 2402 C CA . GLY A 1 310 ? -2.318 4.198 -17.845 1.00 97.56 310 GLY A CA 1
ATOM 2403 C C . GLY A 1 310 ? -1.142 4.609 -16.953 1.00 97.56 310 GLY A C 1
ATOM 2404 O O . GLY A 1 310 ? -0.478 5.610 -17.232 1.00 97.56 310 GLY A O 1
ATOM 2405 N N . ILE A 1 311 ? -0.827 3.804 -15.935 1.00 98.06 311 ILE A N 1
ATOM 2406 C CA . ILE A 1 311 ? 0.319 4.021 -15.040 1.00 98.06 311 ILE A CA 1
ATOM 2407 C C . ILE A 1 311 ? 1.643 3.824 -15.795 1.00 98.06 311 ILE A C 1
ATOM 2409 O O . ILE A 1 311 ? 2.481 4.724 -15.802 1.00 98.06 311 ILE A O 1
ATOM 2413 N N . LEU A 1 312 ? 1.820 2.693 -16.490 1.00 98.00 312 LEU A N 1
ATOM 2414 C CA . LEU A 1 312 ? 3.058 2.362 -17.217 1.00 98.00 312 LEU A CA 1
ATOM 2415 C C . LEU A 1 312 ? 3.417 3.415 -18.282 1.00 98.00 312 LEU A C 1
ATOM 2417 O O . LEU A 1 312 ? 4.584 3.786 -18.439 1.00 98.00 312 LEU A O 1
ATOM 2421 N N . THR A 1 313 ? 2.405 3.904 -19.007 1.00 96.38 313 THR A N 1
ATOM 2422 C CA . THR A 1 313 ? 2.575 4.828 -20.144 1.00 96.38 313 THR A CA 1
ATOM 2423 C C . THR A 1 313 ? 2.493 6.307 -19.771 1.00 96.38 313 THR A C 1
ATOM 2425 O O . THR A 1 313 ? 2.776 7.166 -20.611 1.00 96.38 313 THR A O 1
ATOM 2428 N N . SER A 1 314 ? 2.164 6.626 -18.515 1.00 96.75 314 SER A N 1
ATOM 2429 C CA . SER A 1 314 ? 2.256 7.991 -17.998 1.00 96.75 314 SER A CA 1
ATOM 2430 C C . SER A 1 314 ? 3.663 8.536 -18.204 1.00 96.75 314 SER A C 1
ATOM 2432 O O . SER A 1 314 ? 4.643 7.823 -18.032 1.00 96.75 314 SER A O 1
ATOM 2434 N N . THR A 1 315 ? 3.790 9.800 -18.606 1.00 95.12 315 THR A N 1
ATOM 2435 C CA . THR A 1 315 ? 5.100 10.352 -18.980 1.00 95.12 315 THR A CA 1
ATOM 2436 C C . THR A 1 315 ? 5.761 11.110 -17.842 1.00 95.12 315 THR A C 1
ATOM 2438 O O . THR A 1 315 ? 5.073 11.769 -17.060 1.00 95.12 315 THR A O 1
ATOM 2441 N N . ILE A 1 316 ? 7.089 11.114 -17.836 1.00 92.44 316 ILE A N 1
ATOM 2442 C CA . ILE A 1 316 ? 7.928 11.981 -17.013 1.00 92.44 316 ILE A CA 1
ATOM 2443 C C . ILE A 1 316 ? 8.874 12.805 -17.893 1.00 92.44 316 ILE A C 1
ATOM 2445 O O . ILE A 1 316 ? 9.269 12.367 -18.976 1.00 92.44 316 ILE A O 1
ATOM 2449 N N . SER A 1 317 ? 9.189 14.026 -17.459 1.00 88.12 317 SER A N 1
ATOM 2450 C CA . SER A 1 317 ? 10.027 14.985 -18.187 1.00 88.12 317 SER A CA 1
ATOM 2451 C C . SER A 1 317 ? 11.381 15.141 -17.504 1.00 88.12 317 SER A C 1
ATOM 2453 O O . SER A 1 317 ? 11.442 15.195 -16.284 1.00 88.12 317 SER A O 1
ATOM 2455 N N . ASN A 1 318 ? 12.452 15.286 -18.283 1.00 81.06 318 ASN A N 1
ATOM 2456 C CA . ASN A 1 318 ? 13.760 15.744 -17.787 1.00 81.06 318 ASN A CA 1
ATOM 2457 C C . ASN A 1 318 ? 14.058 17.206 -18.176 1.00 81.06 318 ASN A C 1
ATOM 2459 O O . ASN A 1 318 ? 15.213 17.605 -18.298 1.00 81.06 318 ASN A O 1
ATOM 2463 N N . GLY A 1 319 ? 13.021 17.981 -18.507 1.00 80.62 319 GLY A N 1
ATOM 2464 C CA . GLY A 1 319 ? 13.140 19.355 -19.004 1.00 80.62 319 GLY A CA 1
ATOM 2465 C C . GLY A 1 319 ? 13.472 19.478 -20.498 1.00 80.62 319 GLY A C 1
ATOM 2466 O O . GLY A 1 319 ? 13.248 20.538 -21.074 1.00 80.62 319 GLY A O 1
ATOM 2467 N N . ARG A 1 320 ? 13.945 18.408 -21.158 1.00 82.38 320 ARG A N 1
ATOM 2468 C CA . ARG A 1 320 ? 14.264 18.395 -22.604 1.00 82.38 320 ARG A CA 1
ATOM 2469 C C . ARG A 1 320 ? 13.393 17.436 -23.407 1.00 82.38 320 ARG A C 1
ATOM 2471 O O . ARG A 1 320 ? 13.022 17.735 -24.536 1.00 82.38 320 ARG A O 1
ATOM 2478 N N . SER A 1 321 ? 13.080 16.279 -22.838 1.00 86.56 321 SER A N 1
ATOM 2479 C CA . SER A 1 321 ? 12.268 15.240 -23.458 1.00 86.56 321 SER A CA 1
ATOM 2480 C C . SER A 1 321 ? 11.329 14.600 -22.443 1.00 86.56 321 SER A C 1
ATOM 2482 O O . SER A 1 321 ? 11.567 14.618 -21.232 1.00 86.56 321 SER A O 1
ATOM 2484 N N . ARG A 1 322 ? 10.240 14.026 -22.961 1.00 91.12 322 ARG A N 1
ATOM 2485 C CA . ARG A 1 322 ? 9.310 13.197 -22.195 1.00 91.12 322 ARG A CA 1
ATOM 2486 C C . ARG A 1 322 ? 9.524 11.736 -22.553 1.00 91.12 322 ARG A C 1
ATOM 2488 O O . ARG A 1 322 ? 9.713 11.418 -23.724 1.00 91.12 322 ARG A O 1
ATOM 2495 N N . ALA A 1 323 ? 9.461 10.872 -21.552 1.00 92.00 323 ALA A N 1
ATOM 2496 C CA . ALA A 1 323 ? 9.513 9.428 -21.724 1.00 92.00 323 ALA A CA 1
ATOM 2497 C C . ALA A 1 323 ? 8.426 8.761 -20.864 1.00 92.00 323 ALA A C 1
ATOM 2499 O O . ALA A 1 323 ? 8.092 9.302 -19.805 1.00 92.00 323 ALA A O 1
ATOM 2500 N N . PRO A 1 324 ? 7.860 7.619 -21.291 1.00 95.62 324 PRO A N 1
ATOM 2501 C CA . PRO A 1 324 ? 7.007 6.792 -20.439 1.00 95.62 324 PRO A CA 1
ATOM 2502 C C . PRO A 1 324 ? 7.716 6.409 -19.134 1.00 95.62 324 PRO A C 1
ATOM 2504 O O . PRO A 1 324 ? 8.908 6.090 -19.164 1.00 95.62 324 PRO A O 1
ATOM 2507 N N . LEU A 1 325 ? 6.989 6.391 -18.013 1.00 95.81 325 LEU A N 1
ATOM 2508 C CA . LEU A 1 325 ? 7.506 6.018 -16.692 1.00 95.81 325 LEU A CA 1
ATOM 2509 C C . LEU A 1 325 ? 8.173 4.646 -16.729 1.00 95.81 325 LEU A C 1
ATOM 2511 O O . LEU A 1 325 ? 9.300 4.521 -16.257 1.00 95.81 325 LEU A O 1
ATOM 2515 N N . VAL A 1 326 ? 7.530 3.665 -17.379 1.00 96.44 326 VAL A N 1
ATOM 2516 C CA . VAL A 1 326 ? 8.066 2.303 -17.522 1.00 96.44 326 VAL A CA 1
ATOM 2517 C C . VAL A 1 326 ? 9.486 2.301 -18.084 1.00 96.44 326 VAL A C 1
ATOM 2519 O O . VAL A 1 326 ? 10.337 1.589 -17.569 1.00 96.44 326 VAL A O 1
ATOM 2522 N N . THR A 1 327 ? 9.777 3.147 -19.075 1.00 94.12 327 THR A N 1
ATOM 2523 C CA . THR A 1 327 ? 11.130 3.274 -19.629 1.00 94.12 327 THR A CA 1
ATOM 2524 C C . THR A 1 327 ? 12.035 4.120 -18.743 1.00 94.12 327 THR A C 1
ATOM 2526 O O . THR A 1 327 ? 13.118 3.680 -18.371 1.00 94.12 327 THR A O 1
ATOM 2529 N N . ALA A 1 328 ? 11.592 5.323 -18.373 1.00 91.88 328 ALA A N 1
ATOM 2530 C CA . ALA A 1 328 ? 12.418 6.317 -17.700 1.00 91.88 328 ALA A CA 1
ATOM 2531 C C . ALA A 1 328 ? 12.954 5.832 -16.348 1.00 91.88 328 ALA A C 1
ATOM 2533 O O . ALA A 1 328 ? 14.120 6.075 -16.054 1.00 91.88 328 ALA A O 1
ATOM 2534 N N . LEU A 1 329 ? 12.118 5.143 -15.567 1.00 92.50 329 LEU A N 1
ATOM 2535 C CA . LEU A 1 329 ? 12.472 4.639 -14.241 1.00 92.50 329 LEU A CA 1
ATOM 2536 C C . LEU A 1 329 ? 13.339 3.374 -14.310 1.00 92.50 329 LEU A C 1
ATOM 2538 O O . LEU A 1 329 ? 14.259 3.224 -13.515 1.00 92.50 329 LEU A O 1
ATOM 2542 N N . ASN A 1 330 ? 13.116 2.494 -15.292 1.00 89.06 330 ASN A N 1
ATOM 2543 C CA . ASN A 1 330 ? 13.936 1.286 -15.451 1.00 89.06 330 ASN A CA 1
ATOM 2544 C C . ASN A 1 330 ? 15.356 1.574 -15.948 1.00 89.06 330 ASN A C 1
ATOM 2546 O O . ASN A 1 330 ? 16.276 0.853 -15.577 1.00 89.06 330 ASN A O 1
ATOM 2550 N N . PHE A 1 331 ? 15.567 2.639 -16.731 1.00 85.75 331 PHE A N 1
ATOM 2551 C CA . PHE A 1 331 ? 16.924 3.056 -17.110 1.00 85.75 331 PHE A CA 1
ATOM 2552 C C . PHE A 1 331 ? 17.802 3.374 -15.893 1.00 85.75 331 PHE A C 1
ATOM 2554 O O . PHE A 1 331 ? 18.997 3.112 -15.932 1.00 85.75 331 PHE A O 1
ATOM 2561 N N . ALA A 1 332 ? 17.225 3.880 -14.799 1.00 79.88 332 ALA A N 1
ATOM 2562 C CA . ALA A 1 332 ? 17.991 4.171 -13.590 1.00 79.88 332 ALA A CA 1
ATOM 2563 C C . ALA A 1 332 ? 18.544 2.909 -12.903 1.00 79.88 332 ALA A C 1
ATOM 2565 O O . ALA A 1 332 ? 19.518 2.993 -12.157 1.00 79.88 332 ALA A O 1
ATOM 2566 N N . LEU A 1 333 ? 17.941 1.742 -13.152 1.00 86.00 333 LEU A N 1
ATOM 2567 C CA . LEU A 1 333 ? 18.384 0.469 -12.582 1.00 86.00 333 LEU A CA 1
ATOM 2568 C C . LEU A 1 333 ? 19.585 -0.134 -13.322 1.00 86.00 333 LEU A C 1
ATOM 2570 O O . LEU A 1 333 ? 20.306 -0.928 -12.718 1.00 86.00 333 LEU A O 1
ATOM 2574 N N . ASP A 1 334 ? 19.780 0.225 -14.595 1.00 82.88 334 ASP A N 1
ATOM 2575 C CA . ASP A 1 334 ? 20.825 -0.323 -15.476 1.00 82.88 334 ASP A CA 1
ATOM 2576 C C . ASP A 1 334 ? 22.234 0.130 -15.048 1.00 82.88 334 ASP A C 1
ATOM 2578 O O . ASP A 1 334 ? 23.198 -0.629 -15.108 1.00 82.88 334 ASP A O 1
ATOM 2582 N N . ASP A 1 335 ? 22.342 1.344 -14.502 1.00 79.38 335 ASP A N 1
ATOM 2583 C CA . ASP A 1 335 ? 23.608 1.928 -14.040 1.00 79.38 335 ASP A CA 1
ATOM 2584 C C . ASP A 1 335 ? 24.086 1.386 -12.673 1.00 79.38 335 ASP A C 1
ATOM 2586 O O . ASP A 1 335 ? 25.164 1.752 -12.190 1.00 79.38 335 ASP A O 1
ATOM 2590 N N . ILE A 1 336 ? 23.289 0.545 -12.003 1.00 86.44 336 ILE A N 1
ATOM 2591 C CA . ILE A 1 336 ? 23.545 0.096 -10.628 1.00 86.44 336 ILE A CA 1
ATOM 2592 C C . ILE A 1 336 ? 24.160 -1.308 -10.620 1.00 86.44 336 ILE A C 1
ATOM 2594 O O . ILE A 1 336 ? 23.584 -2.280 -11.108 1.00 86.44 336 ILE A O 1
ATOM 2598 N N . ASN A 1 337 ? 25.322 -1.454 -9.973 1.00 87.81 337 ASN A N 1
ATOM 2599 C CA . ASN A 1 337 ? 25.935 -2.765 -9.751 1.00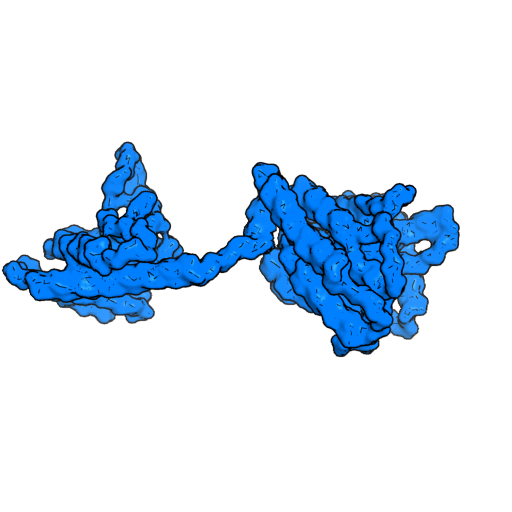 87.81 337 ASN A CA 1
ATOM 2600 C C . ASN A 1 337 ? 25.307 -3.490 -8.547 1.00 87.81 337 ASN A C 1
ATOM 2602 O O . ASN A 1 337 ? 25.830 -3.468 -7.431 1.00 87.81 337 ASN A O 1
ATOM 2606 N N . TRP A 1 338 ? 24.210 -4.200 -8.798 1.00 91.94 338 TRP A N 1
ATOM 2607 C CA . TRP A 1 338 ? 23.447 -4.938 -7.785 1.00 91.94 338 TRP A CA 1
ATOM 2608 C C . TRP A 1 338 ? 24.195 -6.103 -7.124 1.00 91.94 338 TRP A C 1
ATOM 2610 O O . TRP A 1 338 ? 23.781 -6.589 -6.074 1.00 91.94 338 TRP A O 1
ATOM 2620 N N . LYS A 1 339 ? 25.339 -6.537 -7.669 1.00 90.19 339 LYS A N 1
ATOM 2621 C CA . LYS A 1 339 ? 26.169 -7.587 -7.052 1.00 90.19 339 LYS A CA 1
ATOM 2622 C C . LYS A 1 339 ? 26.819 -7.162 -5.734 1.00 90.19 339 LYS A C 1
ATOM 2624 O O . LYS A 1 339 ? 27.329 -8.021 -5.024 1.00 90.19 339 LYS A O 1
ATOM 2629 N N . ALA A 1 340 ? 26.788 -5.871 -5.400 1.00 90.38 340 ALA A N 1
ATOM 2630 C CA . ALA A 1 340 ? 27.231 -5.350 -4.109 1.00 90.38 340 ALA A CA 1
ATOM 2631 C C . ALA A 1 340 ? 26.235 -5.613 -2.957 1.00 90.38 340 ALA A C 1
ATOM 2633 O O . ALA A 1 340 ? 26.559 -5.324 -1.803 1.00 90.38 340 ALA A O 1
ATOM 2634 N N . MET A 1 341 ? 25.037 -6.145 -3.242 1.00 93.12 341 MET A N 1
ATOM 2635 C CA . MET A 1 341 ? 24.035 -6.482 -2.226 1.00 93.12 341 MET A CA 1
ATOM 2636 C C . MET A 1 341 ? 24.490 -7.650 -1.352 1.00 93.12 341 MET A C 1
ATOM 2638 O O . MET A 1 341 ? 24.721 -8.761 -1.836 1.00 93.12 341 MET A O 1
ATOM 2642 N N . LYS A 1 342 ? 24.564 -7.396 -0.046 1.00 92.38 342 LYS A N 1
ATOM 2643 C CA . LYS A 1 342 ? 25.008 -8.364 0.952 1.00 92.38 342 LYS A CA 1
ATOM 2644 C C . LYS A 1 342 ? 24.051 -9.555 1.009 1.00 92.38 342 LYS A C 1
ATOM 2646 O O . LYS A 1 342 ? 22.862 -9.392 1.265 1.00 92.38 342 LYS A O 1
ATOM 2651 N N . GLY A 1 343 ? 24.586 -10.758 0.827 1.00 92.56 343 GLY A N 1
ATOM 2652 C CA . GLY A 1 343 ? 23.836 -12.015 0.897 1.00 92.56 343 GLY A CA 1
ATOM 2653 C C . GLY A 1 343 ? 23.115 -12.410 -0.394 1.00 92.56 343 GLY A C 1
ATOM 2654 O O . GLY A 1 343 ? 22.562 -13.507 -0.450 1.00 92.56 343 GLY A O 1
ATOM 2655 N N . LEU A 1 344 ? 23.142 -11.567 -1.434 1.00 93.19 344 LEU A N 1
ATOM 2656 C CA . LEU A 1 344 ? 22.504 -11.834 -2.728 1.00 93.19 344 LEU A CA 1
ATOM 2657 C C . LEU A 1 344 ? 23.500 -11.856 -3.898 1.00 93.19 344 LEU A C 1
ATOM 2659 O O . LEU A 1 344 ? 23.106 -11.861 -5.062 1.00 93.19 344 LEU A O 1
ATOM 2663 N N . GLU A 1 345 ? 24.801 -11.948 -3.628 1.00 92.38 345 GLU A N 1
ATOM 2664 C CA . GLU A 1 345 ? 25.876 -11.831 -4.625 1.00 92.38 345 GLU A CA 1
ATOM 2665 C C . GLU A 1 345 ? 25.770 -12.902 -5.733 1.00 92.38 345 GLU A C 1
ATOM 2667 O O . GLU A 1 345 ? 26.173 -12.702 -6.886 1.00 92.38 345 GLU A O 1
ATOM 2672 N N . ARG A 1 346 ? 25.185 -14.059 -5.399 1.00 89.19 346 ARG A N 1
ATOM 2673 C CA . ARG A 1 346 ? 24.991 -15.191 -6.317 1.00 89.19 346 ARG A CA 1
ATOM 2674 C C . ARG A 1 346 ? 23.709 -15.110 -7.151 1.00 89.19 346 ARG A C 1
ATOM 2676 O O . ARG A 1 346 ? 23.618 -15.834 -8.138 1.00 89.19 346 ARG A O 1
ATOM 2683 N N . HIS A 1 347 ? 22.761 -14.236 -6.814 1.00 89.12 347 HIS A N 1
ATOM 2684 C CA . HIS A 1 347 ? 21.511 -14.087 -7.567 1.00 89.12 347 HIS A CA 1
ATOM 2685 C C . HIS A 1 347 ? 21.737 -13.299 -8.850 1.00 89.12 347 HIS A C 1
ATOM 2687 O O . HIS A 1 347 ? 22.508 -12.343 -8.853 1.00 89.12 347 HIS A O 1
ATOM 2693 N N . TYR A 1 348 ? 21.093 -13.686 -9.952 1.00 87.56 348 TYR A N 1
ATOM 2694 C CA . TYR A 1 348 ? 21.265 -12.985 -11.228 1.00 87.56 348 TYR A CA 1
ATOM 2695 C C . TYR A 1 348 ? 20.685 -11.562 -11.178 1.00 87.56 348 TYR A C 1
ATOM 2697 O O . TYR A 1 348 ? 21.354 -10.630 -11.616 1.00 87.56 348 TYR A O 1
ATOM 2705 N N . TYR A 1 349 ? 19.515 -11.396 -10.547 1.00 91.06 349 TYR A N 1
ATOM 2706 C CA . TYR A 1 349 ? 18.875 -10.103 -10.273 1.00 91.06 349 TYR A CA 1
ATOM 2707 C C . TYR A 1 349 ? 18.680 -9.893 -8.756 1.00 91.06 349 TYR A C 1
ATOM 2709 O O . TYR A 1 349 ? 17.565 -10.050 -8.256 1.00 91.06 349 TYR A O 1
ATOM 2717 N N . PRO A 1 350 ? 19.742 -9.556 -7.994 1.00 94.19 350 PRO A N 1
ATOM 2718 C CA . PRO A 1 350 ? 19.666 -9.358 -6.540 1.00 94.19 350 PRO A CA 1
ATOM 2719 C C . PRO A 1 350 ? 18.575 -8.367 -6.106 1.00 94.19 350 PRO A C 1
ATOM 2721 O O . PRO A 1 350 ? 17.872 -8.592 -5.124 1.00 94.19 350 PRO A O 1
ATOM 2724 N N . GLN A 1 351 ? 18.389 -7.297 -6.876 1.00 94.50 351 GLN A N 1
ATOM 2725 C CA . GLN A 1 351 ? 17.395 -6.260 -6.621 1.00 94.50 351 GLN A CA 1
ATOM 2726 C C . GLN A 1 351 ? 15.954 -6.757 -6.718 1.00 94.50 351 GLN A C 1
ATOM 2728 O O . GLN A 1 351 ? 15.109 -6.318 -5.944 1.00 94.50 351 GLN A O 1
ATOM 2733 N N . SER A 1 352 ? 15.685 -7.688 -7.637 1.00 94.62 352 SER A N 1
ATOM 2734 C CA . SER A 1 352 ? 14.358 -8.281 -7.813 1.00 94.62 352 SER A CA 1
ATOM 2735 C C . SER A 1 352 ? 14.012 -9.164 -6.614 1.00 94.62 352 SER A C 1
ATOM 2737 O O . SER A 1 352 ? 12.939 -9.022 -6.037 1.00 94.62 352 SER A O 1
ATOM 2739 N N . VAL A 1 353 ? 14.963 -9.983 -6.149 1.00 94.94 353 VAL A N 1
ATOM 2740 C CA . VAL A 1 353 ? 14.798 -10.807 -4.939 1.00 94.94 353 VAL A CA 1
ATOM 2741 C C . VAL A 1 353 ? 14.511 -9.930 -3.720 1.00 94.94 353 VAL A C 1
ATOM 2743 O O . VAL A 1 353 ? 13.558 -10.172 -2.984 1.00 94.94 353 VAL A O 1
ATOM 2746 N N . TYR A 1 354 ? 15.299 -8.870 -3.529 1.00 95.69 354 TYR A N 1
ATOM 2747 C CA . TYR A 1 354 ? 15.128 -7.939 -2.413 1.00 95.69 354 TYR A CA 1
ATOM 2748 C C . TYR A 1 354 ? 13.762 -7.240 -2.428 1.00 95.69 354 TYR A C 1
ATOM 2750 O O . TYR A 1 354 ? 13.071 -7.191 -1.410 1.00 95.69 354 TYR A O 1
ATOM 2758 N N . ALA A 1 355 ? 13.340 -6.734 -3.587 1.00 96.38 355 ALA A N 1
ATOM 2759 C CA . ALA A 1 355 ? 12.033 -6.107 -3.736 1.00 96.38 355 ALA A CA 1
ATOM 2760 C C . ALA A 1 355 ? 10.874 -7.111 -3.604 1.00 96.38 355 ALA A C 1
ATOM 2762 O O . ALA A 1 355 ? 9.841 -6.765 -3.031 1.00 96.38 355 ALA A O 1
ATOM 2763 N N . GLY A 1 356 ? 11.058 -8.365 -4.022 1.00 95.75 356 GLY A N 1
ATOM 2764 C CA . GLY A 1 356 ? 10.103 -9.447 -3.788 1.00 95.75 356 GLY A CA 1
ATOM 2765 C C . GLY A 1 356 ? 9.861 -9.710 -2.299 1.00 95.75 356 GLY A C 1
ATOM 2766 O O . GLY A 1 356 ? 8.709 -9.807 -1.874 1.00 95.75 356 GLY A O 1
ATOM 2767 N N . GLU A 1 357 ? 10.918 -9.741 -1.481 1.00 94.88 357 GLU A N 1
ATOM 2768 C CA . GLU A 1 357 ? 10.788 -9.876 -0.021 1.00 94.88 357 GLU A CA 1
ATOM 2769 C C . GLU A 1 357 ? 10.067 -8.675 0.611 1.00 94.88 357 GLU A C 1
ATOM 2771 O O . GLU A 1 357 ? 9.196 -8.854 1.466 1.00 94.88 357 GLU A O 1
ATOM 2776 N N . MET A 1 358 ? 10.336 -7.451 0.142 1.00 95.94 358 MET A N 1
ATOM 2777 C CA . MET A 1 358 ? 9.568 -6.274 0.572 1.00 95.94 358 MET A CA 1
ATOM 2778 C C . MET A 1 358 ? 8.086 -6.382 0.182 1.00 95.94 358 MET A C 1
ATOM 2780 O O . MET A 1 358 ? 7.205 -6.102 0.998 1.00 95.94 358 MET A O 1
ATOM 2784 N N . MET A 1 359 ? 7.784 -6.835 -1.040 1.00 97.19 359 MET A N 1
ATOM 2785 C CA . MET A 1 359 ? 6.407 -6.997 -1.512 1.00 97.19 359 MET A CA 1
ATOM 2786 C C . MET A 1 359 ? 5.636 -8.015 -0.666 1.00 97.19 359 MET A C 1
ATOM 2788 O O . MET A 1 359 ? 4.475 -7.775 -0.339 1.00 97.19 359 MET A O 1
ATOM 2792 N N . LYS A 1 360 ? 6.262 -9.122 -0.244 1.00 93.19 360 LYS A N 1
ATOM 2793 C CA . LYS A 1 360 ? 5.635 -10.101 0.666 1.00 93.19 360 LYS A CA 1
ATOM 2794 C C . LYS A 1 360 ? 5.166 -9.463 1.975 1.00 93.19 360 LYS A C 1
ATOM 2796 O O . LYS A 1 360 ? 4.073 -9.777 2.447 1.00 93.19 360 LYS A O 1
ATOM 2801 N N . LEU A 1 361 ? 5.958 -8.545 2.534 1.00 91.56 361 LEU A N 1
ATOM 2802 C CA . LEU A 1 361 ? 5.608 -7.820 3.758 1.00 91.56 361 LEU A CA 1
ATOM 2803 C C . LEU A 1 361 ? 4.471 -6.817 3.534 1.00 91.56 361 LEU A C 1
ATOM 2805 O O . LEU A 1 361 ? 3.603 -6.667 4.397 1.00 91.56 361 LEU A O 1
ATOM 2809 N N . ASP A 1 362 ? 4.445 -6.148 2.384 1.00 95.94 362 ASP A N 1
ATOM 2810 C CA . ASP A 1 362 ? 3.474 -5.091 2.098 1.00 95.94 362 ASP A CA 1
ATOM 2811 C C . ASP A 1 362 ? 2.145 -5.586 1.541 1.00 95.94 362 ASP A C 1
ATOM 2813 O O . ASP A 1 362 ? 1.103 -4.968 1.762 1.00 95.94 362 ASP A O 1
ATOM 2817 N N . ALA A 1 363 ? 2.137 -6.720 0.851 1.00 93.19 363 ALA A N 1
ATOM 2818 C CA . ALA A 1 363 ? 0.944 -7.253 0.207 1.00 93.19 363 ALA A CA 1
ATOM 2819 C C . ALA A 1 363 ? -0.186 -7.578 1.205 1.00 93.19 363 ALA A C 1
ATOM 2821 O O . ALA A 1 363 ? -1.365 -7.574 0.836 1.00 93.19 363 ALA A O 1
ATOM 2822 N N . ARG A 1 364 ? 0.128 -7.735 2.500 1.00 89.75 364 ARG A N 1
ATOM 2823 C CA . ARG A 1 364 ? -0.879 -7.812 3.574 1.00 89.75 364 ARG A CA 1
ATOM 2824 C C . ARG A 1 364 ? -1.781 -6.574 3.626 1.00 89.75 364 ARG A C 1
ATOM 2826 O O . ARG A 1 364 ? -2.963 -6.685 3.949 1.00 89.75 364 ARG A O 1
ATOM 2833 N N . PHE A 1 365 ? -1.273 -5.399 3.242 1.00 90.81 365 PHE A N 1
ATOM 2834 C CA . PHE A 1 365 ? -2.059 -4.167 3.185 1.00 90.81 365 PHE A CA 1
ATOM 2835 C C . PHE A 1 365 ? -3.077 -4.174 2.037 1.00 90.81 365 PHE A C 1
ATOM 2837 O O . PHE A 1 365 ? -4.089 -3.482 2.118 1.00 90.81 365 PHE A O 1
ATOM 2844 N N . ILE A 1 366 ? -2.921 -5.038 1.038 1.00 94.00 366 ILE A N 1
ATOM 2845 C CA . ILE A 1 366 ? -3.955 -5.299 0.028 1.00 94.00 366 ILE A CA 1
ATOM 2846 C C . ILE A 1 366 ? -4.651 -6.656 0.211 1.00 94.00 366 ILE A C 1
ATOM 2848 O O . ILE A 1 366 ? -5.269 -7.171 -0.719 1.00 94.00 366 ILE A O 1
ATOM 2852 N N . ALA A 1 367 ? -4.597 -7.204 1.432 1.00 90.62 367 ALA A N 1
ATOM 2853 C CA . ALA A 1 367 ? -5.226 -8.463 1.834 1.00 90.62 367 ALA A CA 1
ATOM 2854 C C . ALA A 1 367 ? -4.763 -9.686 1.017 1.00 90.62 367 ALA A C 1
ATOM 2856 O O . ALA A 1 367 ? -5.548 -10.590 0.723 1.00 90.62 367 ALA A O 1
ATOM 2857 N N . LEU A 1 368 ? -3.479 -9.723 0.656 1.00 87.44 368 LEU A N 1
ATOM 2858 C CA . LEU A 1 368 ? -2.849 -10.885 0.038 1.00 87.44 368 LEU A CA 1
ATOM 2859 C C . LEU A 1 368 ? -1.972 -11.632 1.046 1.00 87.44 368 LEU A C 1
ATOM 2861 O O . LEU A 1 368 ? -1.335 -11.030 1.908 1.00 87.44 368 LEU A O 1
ATOM 2865 N N . ASN A 1 369 ? -1.952 -12.959 0.921 1.00 89.00 369 ASN A N 1
ATOM 2866 C CA . ASN A 1 369 ? -1.001 -13.812 1.626 1.00 89.00 369 ASN A CA 1
ATOM 2867 C C . ASN A 1 369 ? 0.343 -13.853 0.878 1.00 89.00 369 ASN A C 1
ATOM 2869 O O . ASN A 1 369 ? 0.444 -13.394 -0.260 1.00 89.00 369 ASN A O 1
ATOM 2873 N N . GLU A 1 370 ? 1.362 -14.444 1.499 1.00 88.06 370 GLU A N 1
ATOM 2874 C CA . GLU A 1 370 ? 2.726 -14.485 0.957 1.00 88.06 370 GLU A CA 1
ATOM 2875 C C . GLU A 1 370 ? 2.820 -15.162 -0.423 1.00 88.06 370 GLU A C 1
ATOM 2877 O O . GLU A 1 370 ? 3.509 -14.669 -1.318 1.00 88.06 370 GLU A O 1
ATOM 2882 N N . GLN A 1 371 ? 2.074 -16.251 -0.637 1.00 88.94 371 GLN A N 1
ATOM 2883 C CA . GLN A 1 371 ? 2.046 -16.948 -1.926 1.00 88.94 371 GLN A CA 1
ATOM 2884 C C . GLN A 1 371 ? 1.521 -16.033 -3.041 1.00 88.94 371 GLN A C 1
ATOM 2886 O O . GLN A 1 371 ? 2.148 -15.899 -4.090 1.00 88.94 371 GLN A O 1
ATOM 2891 N N . ARG A 1 372 ? 0.387 -15.361 -2.808 1.00 91.31 372 ARG A N 1
ATOM 2892 C CA . ARG A 1 372 ? -0.193 -14.425 -3.780 1.00 91.31 372 ARG A CA 1
ATOM 2893 C C . ARG A 1 372 ? 0.654 -13.166 -3.946 1.00 91.31 372 ARG A C 1
ATOM 2895 O O . ARG A 1 372 ? 0.658 -12.603 -5.031 1.00 91.31 372 ARG A O 1
ATOM 2902 N N . ALA A 1 373 ? 1.362 -12.735 -2.905 1.00 94.00 373 ALA A N 1
ATOM 2903 C CA . ALA A 1 373 ? 2.299 -11.617 -2.975 1.00 94.00 373 ALA A CA 1
ATOM 2904 C C . ALA A 1 373 ? 3.489 -11.929 -3.891 1.00 94.00 373 ALA A C 1
ATOM 2906 O O . ALA A 1 373 ? 3.849 -11.109 -4.731 1.00 94.00 373 ALA A O 1
ATOM 2907 N N . THR A 1 374 ? 4.041 -13.139 -3.770 1.00 92.69 374 THR A N 1
ATOM 2908 C CA . THR A 1 374 ? 5.136 -13.629 -4.621 1.00 92.69 374 THR A CA 1
ATOM 2909 C C . THR A 1 374 ? 4.708 -13.645 -6.087 1.00 92.69 374 THR A C 1
ATOM 2911 O O . THR A 1 374 ? 5.380 -13.067 -6.937 1.00 92.69 374 THR A O 1
ATOM 2914 N N . GLN A 1 375 ? 3.533 -14.219 -6.370 1.00 93.50 375 GLN A N 1
ATOM 2915 C CA . GLN A 1 375 ? 2.983 -14.255 -7.725 1.00 93.50 375 GLN A CA 1
ATOM 2916 C C . GLN A 1 375 ? 2.700 -12.848 -8.269 1.00 93.50 375 GLN A C 1
ATOM 2918 O O . GLN A 1 375 ? 3.055 -12.547 -9.404 1.00 93.50 375 GLN A O 1
ATOM 2923 N N . LEU A 1 376 ? 2.128 -11.960 -7.446 1.00 95.56 376 LEU A N 1
ATOM 2924 C CA . LEU A 1 376 ? 1.858 -10.579 -7.838 1.00 95.56 376 LEU A CA 1
ATOM 2925 C C . LEU A 1 376 ? 3.138 -9.828 -8.212 1.00 95.56 376 LEU A C 1
ATOM 2927 O O . LEU A 1 376 ? 3.146 -9.101 -9.205 1.00 95.56 376 LEU A O 1
ATOM 2931 N N . TYR A 1 377 ? 4.206 -9.983 -7.428 1.00 96.44 377 TYR A N 1
ATOM 2932 C CA . TYR A 1 377 ? 5.481 -9.334 -7.717 1.00 96.44 377 TYR A CA 1
ATOM 2933 C C . TYR A 1 377 ? 6.085 -9.851 -9.027 1.00 96.44 377 TYR A C 1
ATOM 2935 O O . TYR A 1 377 ? 6.459 -9.054 -9.885 1.00 96.44 377 TYR A O 1
ATOM 2943 N N . ALA A 1 378 ? 6.086 -11.171 -9.228 1.00 94.75 378 ALA A N 1
ATOM 2944 C CA . ALA A 1 378 ? 6.575 -11.782 -10.459 1.00 94.75 378 ALA A CA 1
ATOM 2945 C C . ALA A 1 378 ? 5.777 -11.324 -11.694 1.00 94.75 378 ALA A C 1
ATOM 2947 O O . ALA A 1 378 ? 6.365 -11.000 -12.726 1.00 94.75 378 ALA A O 1
ATOM 2948 N N . ASP A 1 379 ? 4.447 -11.245 -11.588 1.00 95.12 379 ASP A N 1
ATOM 2949 C CA . ASP A 1 379 ? 3.581 -10.727 -12.653 1.00 95.12 379 ASP A CA 1
ATOM 2950 C C . ASP A 1 379 ? 3.829 -9.231 -12.916 1.00 95.12 379 ASP A C 1
ATOM 2952 O O . ASP A 1 379 ? 3.794 -8.789 -14.065 1.00 95.12 379 ASP A O 1
ATOM 2956 N N . THR A 1 380 ? 4.122 -8.458 -11.866 1.00 96.75 380 THR A N 1
ATOM 2957 C CA . THR A 1 380 ? 4.456 -7.027 -11.952 1.00 96.75 380 THR A CA 1
ATOM 2958 C C . THR A 1 380 ? 5.748 -6.803 -12.721 1.00 96.75 380 THR A C 1
ATOM 2960 O O . THR A 1 380 ? 5.756 -6.045 -13.691 1.00 96.75 380 THR A O 1
ATOM 2963 N N . GLU A 1 381 ? 6.828 -7.478 -12.327 1.00 95.31 381 GLU A N 1
ATOM 2964 C CA . GLU A 1 381 ? 8.113 -7.363 -13.014 1.00 95.31 381 GLU A CA 1
ATOM 2965 C C . GLU A 1 381 ? 8.014 -7.843 -14.457 1.00 95.31 381 GLU A C 1
ATOM 2967 O O . GLU A 1 381 ? 8.478 -7.154 -15.363 1.00 95.31 381 GLU A O 1
ATOM 2972 N N . HIS A 1 382 ? 7.349 -8.978 -14.689 1.00 94.00 382 HIS A N 1
ATOM 2973 C CA . HIS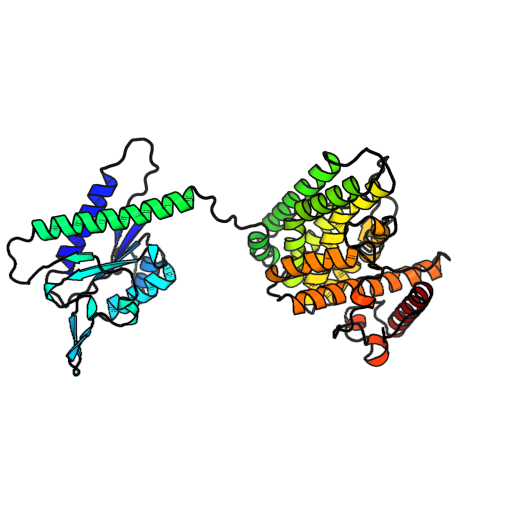 A 1 382 ? 7.208 -9.516 -16.032 1.00 94.00 382 HIS A CA 1
ATOM 2974 C C . HIS A 1 382 ? 6.448 -8.546 -16.946 1.00 94.00 382 HIS A C 1
ATOM 2976 O O . HIS A 1 382 ? 6.899 -8.269 -18.058 1.00 94.00 382 HIS A O 1
ATOM 2982 N N . LEU A 1 383 ? 5.339 -7.962 -16.479 1.00 95.75 383 LEU A N 1
ATOM 2983 C CA . LEU A 1 383 ? 4.585 -6.998 -17.277 1.00 95.75 383 LEU A CA 1
ATOM 2984 C C . LEU A 1 383 ? 5.378 -5.712 -17.549 1.00 95.75 383 LEU A C 1
ATOM 2986 O O . LEU A 1 383 ? 5.344 -5.199 -18.669 1.00 95.75 383 LEU A O 1
ATOM 2990 N N . ILE A 1 384 ? 6.112 -5.207 -16.553 1.00 97.19 384 ILE A N 1
ATOM 2991 C CA . ILE A 1 384 ? 7.006 -4.054 -16.715 1.00 97.19 384 ILE A CA 1
ATOM 2992 C C . ILE A 1 384 ? 8.075 -4.352 -17.771 1.00 97.19 384 ILE A C 1
ATOM 2994 O O . ILE A 1 384 ? 8.284 -3.528 -18.661 1.00 97.19 384 ILE A O 1
ATOM 2998 N N . SER A 1 385 ? 8.705 -5.528 -17.726 1.00 95.31 385 SER A N 1
ATOM 2999 C CA . SER A 1 385 ? 9.701 -5.960 -18.710 1.00 95.31 385 SER A CA 1
ATOM 3000 C C . SER A 1 385 ? 9.133 -6.059 -20.124 1.00 95.31 385 SER A C 1
ATOM 3002 O O . SER A 1 385 ? 9.778 -5.604 -21.068 1.00 95.31 385 SER A O 1
ATOM 3004 N N . LEU A 1 386 ? 7.924 -6.604 -20.284 1.00 95.38 386 LEU A N 1
ATOM 3005 C CA . LEU A 1 386 ? 7.271 -6.728 -21.590 1.00 95.38 386 LEU A CA 1
ATOM 3006 C C . LEU A 1 386 ? 6.894 -5.360 -22.175 1.00 95.38 386 LEU A C 1
ATOM 3008 O O . LEU A 1 386 ? 7.187 -5.086 -23.340 1.00 95.38 386 LEU A O 1
ATOM 3012 N N . GLU A 1 387 ? 6.289 -4.475 -21.378 1.00 97.19 387 GLU A N 1
ATOM 3013 C CA . GLU A 1 387 ? 5.939 -3.128 -21.844 1.00 97.19 387 GLU A CA 1
ATOM 3014 C C . GLU A 1 387 ? 7.199 -2.287 -22.105 1.00 97.19 387 GLU A C 1
ATOM 3016 O O . GLU A 1 387 ? 7.258 -1.568 -23.104 1.00 97.19 387 GLU A O 1
ATOM 3021 N N . PHE A 1 388 ? 8.248 -2.425 -21.286 1.00 97.00 388 PHE A N 1
ATOM 3022 C CA . PHE A 1 388 ? 9.554 -1.825 -21.567 1.00 97.00 388 PHE A CA 1
ATOM 3023 C C . PHE A 1 388 ? 10.112 -2.319 -22.903 1.00 97.00 388 PHE A C 1
ATOM 3025 O O . PHE A 1 388 ? 10.504 -1.503 -23.736 1.00 97.00 388 PHE A O 1
ATOM 3032 N N . ALA A 1 389 ? 10.130 -3.637 -23.129 1.00 95.88 389 ALA A N 1
ATOM 3033 C CA . ALA A 1 389 ? 10.621 -4.248 -24.360 1.00 95.88 389 ALA A CA 1
ATOM 3034 C C . ALA A 1 389 ? 9.869 -3.717 -25.587 1.00 95.88 389 ALA A C 1
ATOM 3036 O O . ALA A 1 389 ? 10.497 -3.343 -26.575 1.00 95.88 389 ALA A O 1
ATOM 3037 N N . TYR A 1 390 ? 8.543 -3.596 -25.509 1.00 96.75 390 TYR A N 1
ATOM 3038 C CA . TYR A 1 390 ? 7.743 -2.993 -26.572 1.00 96.75 390 TYR A CA 1
ATOM 3039 C C . TYR A 1 390 ? 8.173 -1.546 -26.878 1.00 96.75 390 TYR A C 1
ATOM 3041 O O . TYR A 1 390 ? 8.450 -1.209 -28.033 1.00 96.75 390 TYR A O 1
ATOM 3049 N N . GLN A 1 391 ? 8.280 -0.687 -25.859 1.00 95.69 391 GLN A N 1
ATOM 3050 C CA . GLN A 1 391 ? 8.688 0.711 -26.052 1.00 95.69 391 GLN A CA 1
ATOM 3051 C C . GLN A 1 391 ? 10.124 0.809 -26.593 1.00 95.69 391 GLN A C 1
ATOM 3053 O O . GLN A 1 391 ? 10.400 1.602 -27.499 1.00 95.69 391 GLN A O 1
ATOM 3058 N N . ARG A 1 392 ? 11.029 -0.033 -26.079 1.00 94.75 392 ARG A N 1
ATOM 3059 C CA . ARG A 1 392 ? 12.433 -0.091 -26.490 1.00 94.75 392 ARG A CA 1
ATOM 3060 C C . ARG A 1 392 ? 12.587 -0.540 -27.934 1.00 94.75 392 ARG A C 1
ATOM 3062 O O . ARG A 1 392 ? 13.371 0.068 -28.656 1.00 94.75 392 ARG A O 1
ATOM 3069 N N . LEU A 1 393 ? 11.858 -1.572 -28.354 1.00 96.38 393 LEU A N 1
ATOM 3070 C CA . LEU A 1 393 ? 11.915 -2.095 -29.717 1.00 96.38 393 LEU A CA 1
ATOM 3071 C C . LEU A 1 393 ? 11.585 -0.994 -30.727 1.00 96.38 393 LEU A C 1
ATOM 3073 O O . LEU A 1 393 ? 12.354 -0.746 -31.651 1.00 96.38 393 LEU A O 1
ATOM 3077 N N . ARG A 1 394 ? 10.514 -0.237 -30.477 1.00 94.81 394 ARG A N 1
ATOM 3078 C CA . ARG A 1 394 ? 10.121 0.890 -31.334 1.00 94.81 394 ARG A CA 1
ATOM 3079 C C . ARG A 1 394 ? 11.158 2.006 -31.361 1.00 94.81 394 ARG A C 1
ATOM 3081 O O . ARG A 1 394 ? 11.359 2.660 -32.384 1.00 94.81 394 ARG A O 1
ATOM 3088 N N . GLU A 1 395 ? 11.803 2.273 -30.230 1.00 92.19 395 GLU A N 1
ATOM 3089 C CA . GLU A 1 395 ? 12.871 3.265 -30.171 1.00 92.19 395 GLU A CA 1
ATOM 3090 C C . GLU A 1 395 ? 14.119 2.803 -30.938 1.00 92.19 395 GLU A C 1
ATOM 3092 O O . GLU A 1 395 ? 14.703 3.598 -31.682 1.00 92.19 395 GLU A O 1
ATOM 3097 N N . ALA A 1 396 ? 14.486 1.526 -30.806 1.00 93.62 396 ALA A N 1
ATOM 3098 C CA . ALA A 1 396 ? 15.574 0.880 -31.532 1.00 93.62 396 ALA A CA 1
ATOM 3099 C C . ALA A 1 396 ? 15.338 0.920 -33.046 1.00 93.62 396 ALA A C 1
ATOM 3101 O O . ALA A 1 396 ? 16.208 1.377 -33.781 1.00 93.62 396 ALA A O 1
ATOM 3102 N N . GLU A 1 397 ? 14.139 0.573 -33.509 1.00 93.69 397 GLU A N 1
ATOM 3103 C CA . GLU A 1 397 ? 13.751 0.670 -34.922 1.00 93.69 397 GLU A CA 1
ATOM 3104 C C . GLU A 1 397 ? 13.836 2.108 -35.454 1.00 93.69 397 GLU A C 1
ATOM 3106 O O . GLU A 1 397 ? 14.245 2.339 -36.590 1.00 93.69 397 GLU A O 1
ATOM 3111 N N . ARG A 1 398 ? 13.486 3.099 -34.624 1.00 93.50 398 ARG A N 1
ATOM 3112 C CA . ARG A 1 398 ? 13.494 4.517 -35.012 1.00 93.50 398 ARG A CA 1
ATOM 3113 C C . ARG A 1 398 ? 14.892 5.138 -35.047 1.00 93.50 398 ARG A C 1
ATOM 3115 O O . ARG A 1 398 ? 15.114 6.079 -35.805 1.00 93.50 398 ARG A O 1
ATOM 3122 N N . THR A 1 399 ? 15.800 4.704 -34.178 1.00 94.19 399 THR A N 1
ATOM 3123 C CA . THR A 1 399 ? 17.070 5.415 -33.917 1.00 94.19 399 THR A CA 1
ATOM 3124 C C . THR A 1 399 ? 18.325 4.574 -34.121 1.00 94.19 399 THR A C 1
ATOM 3126 O O . THR A 1 399 ? 19.421 5.126 -34.126 1.00 94.19 399 THR A O 1
ATOM 3129 N N . GLY A 1 400 ? 18.186 3.259 -34.288 1.00 92.19 400 GLY A N 1
ATOM 3130 C CA . GLY A 1 400 ? 19.299 2.318 -34.414 1.00 92.19 400 GLY A CA 1
ATOM 3131 C C . GLY A 1 400 ? 20.022 2.005 -33.100 1.00 92.19 400 GLY A C 1
ATOM 3132 O O . GLY A 1 400 ? 21.090 1.398 -33.125 1.00 92.19 400 GLY A O 1
ATOM 3133 N N . ILE A 1 401 ? 19.488 2.429 -31.952 1.00 90.50 401 ILE A N 1
ATOM 3134 C CA . ILE A 1 401 ? 20.078 2.128 -30.641 1.00 90.50 401 ILE A CA 1
ATOM 3135 C C . ILE A 1 401 ? 19.917 0.650 -30.268 1.00 90.50 401 ILE A C 1
ATOM 3137 O O . ILE A 1 401 ? 18.960 -0.010 -30.664 1.00 90.50 401 ILE A O 1
ATOM 3141 N N . TRP A 1 402 ? 20.848 0.142 -29.458 1.00 89.38 402 TRP A N 1
ATOM 3142 C CA . TRP A 1 402 ? 20.866 -1.257 -29.026 1.00 89.38 402 TRP A CA 1
ATOM 3143 C C . TRP A 1 402 ? 19.634 -1.645 -28.194 1.00 89.38 402 TRP A C 1
ATOM 3145 O O . TRP A 1 402 ? 19.229 -0.910 -27.288 1.00 89.38 402 TRP A O 1
ATOM 3155 N N . PHE A 1 403 ? 19.064 -2.822 -28.457 1.00 92.19 403 PHE A N 1
ATOM 3156 C CA . PHE A 1 403 ? 17.937 -3.351 -27.694 1.00 92.19 403 PHE A CA 1
ATOM 3157 C C . PHE A 1 403 ? 18.398 -4.001 -26.384 1.00 92.19 403 PHE A C 1
ATOM 3159 O O . PHE A 1 403 ? 19.238 -4.899 -26.373 1.00 92.19 403 PHE A 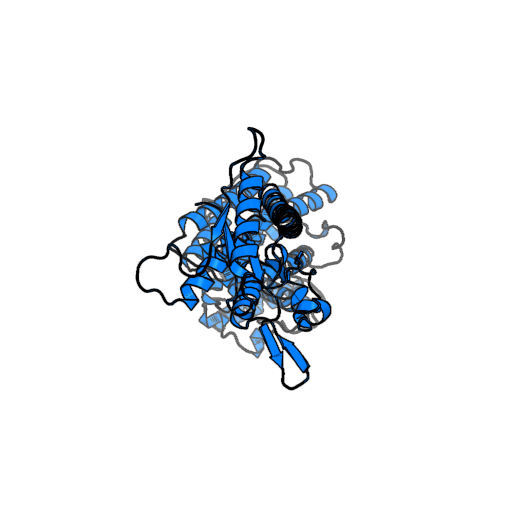O 1
ATOM 3166 N N . TRP A 1 404 ? 17.782 -3.592 -25.282 1.00 91.81 404 TRP A N 1
ATOM 3167 C CA . TRP A 1 404 ? 17.876 -4.283 -24.003 1.00 91.81 404 TRP A CA 1
ATOM 3168 C C . TRP A 1 404 ? 16.538 -4.188 -23.282 1.00 91.81 404 TRP A C 1
ATOM 3170 O O . TRP A 1 404 ? 15.716 -3.344 -23.633 1.00 91.81 404 TRP A O 1
ATOM 3180 N N . ALA A 1 405 ? 16.303 -5.042 -22.297 1.00 91.44 405 ALA A N 1
ATOM 3181 C CA . ALA A 1 405 ? 15.122 -4.939 -21.455 1.00 91.44 405 ALA A CA 1
ATOM 3182 C C . ALA A 1 405 ? 15.428 -5.461 -20.048 1.00 91.44 405 ALA A C 1
ATOM 3184 O O . ALA A 1 405 ? 16.233 -6.386 -19.911 1.00 91.44 405 ALA A O 1
ATOM 3185 N N . PRO A 1 406 ? 14.793 -4.903 -19.004 1.00 91.50 406 PRO A N 1
ATOM 3186 C CA . PRO A 1 406 ? 15.010 -5.367 -17.646 1.00 91.50 406 PRO A CA 1
ATOM 3187 C C . PRO A 1 406 ? 14.537 -6.818 -17.492 1.00 91.50 406 PRO A C 1
ATOM 3189 O O . PRO A 1 406 ? 13.574 -7.261 -18.128 1.00 91.50 406 PRO A O 1
ATOM 3192 N N . GLY A 1 407 ? 15.221 -7.564 -16.633 1.00 88.56 407 GLY A N 1
ATOM 3193 C CA . GLY A 1 407 ? 14.793 -8.882 -16.168 1.00 88.56 407 GLY A CA 1
ATOM 3194 C C . GLY A 1 407 ? 14.554 -8.873 -14.663 1.00 88.56 407 GLY A C 1
ATOM 3195 O O . GLY A 1 407 ? 14.740 -7.852 -14.001 1.00 88.56 407 GLY A O 1
ATOM 3196 N N . GLY A 1 408 ? 14.158 -10.022 -14.132 1.00 90.19 408 GLY A N 1
ATOM 3197 C CA . GLY A 1 408 ? 13.921 -10.214 -12.707 1.00 90.19 408 GLY A CA 1
ATOM 3198 C C . GLY A 1 408 ? 14.053 -11.679 -12.313 1.00 90.19 408 GLY A C 1
ATOM 3199 O O . GLY A 1 408 ? 14.247 -12.557 -13.158 1.00 90.19 408 GLY A O 1
ATOM 3200 N N . ASP A 1 409 ? 13.937 -11.945 -11.017 1.00 89.31 409 ASP A N 1
ATOM 3201 C CA . ASP A 1 409 ? 13.993 -13.285 -10.431 1.00 89.31 409 ASP A CA 1
ATOM 3202 C C . ASP A 1 409 ? 12.865 -14.185 -10.963 1.00 89.31 409 ASP A C 1
ATOM 3204 O O . ASP A 1 409 ? 13.039 -15.397 -11.083 1.00 89.31 409 ASP A O 1
ATOM 3208 N N . PHE A 1 410 ? 11.764 -13.583 -11.440 1.00 88.75 410 PHE A N 1
ATOM 3209 C CA . PHE A 1 410 ? 10.673 -14.282 -12.126 1.00 88.75 410 PHE A CA 1
ATOM 3210 C C . PHE A 1 410 ? 11.130 -15.149 -13.312 1.00 88.75 410 PHE A C 1
ATOM 3212 O O . PHE A 1 410 ? 10.419 -16.070 -13.703 1.00 88.75 410 PHE A O 1
ATOM 3219 N N . LEU A 1 411 ? 12.294 -14.875 -13.911 1.00 87.38 411 LEU A N 1
ATOM 3220 C CA . LEU A 1 411 ? 12.851 -15.682 -15.003 1.00 87.38 411 LEU A CA 1
ATOM 3221 C C . LEU A 1 411 ? 13.291 -17.085 -14.547 1.00 87.38 411 LEU A C 1
ATOM 3223 O O . LEU A 1 411 ? 13.362 -17.994 -15.372 1.00 87.38 411 LEU A O 1
ATOM 3227 N N . TRP A 1 412 ? 13.551 -17.273 -13.249 1.00 80.06 412 TRP A N 1
ATOM 3228 C CA . TRP A 1 412 ? 13.846 -18.569 -12.627 1.00 80.06 412 TRP A CA 1
ATOM 3229 C C . TRP A 1 412 ? 12.665 -19.114 -11.810 1.00 80.06 412 TRP A C 1
ATOM 3231 O O . TRP A 1 412 ? 12.742 -20.239 -11.311 1.00 80.06 412 TRP A O 1
ATOM 3241 N N . ASP A 1 413 ? 11.566 -18.361 -11.701 1.00 73.31 413 ASP A N 1
ATOM 3242 C CA . ASP A 1 413 ? 10.351 -18.803 -11.021 1.00 73.31 413 ASP A CA 1
ATOM 3243 C C . ASP A 1 413 ? 9.510 -19.722 -11.923 1.00 73.31 413 ASP A C 1
ATOM 3245 O O . ASP A 1 413 ? 9.048 -19.350 -13.011 1.00 73.31 413 ASP A O 1
ATOM 3249 N N . THR A 1 414 ? 9.304 -20.943 -11.430 1.00 71.81 414 THR A N 1
ATOM 3250 C CA . THR A 1 414 ? 8.519 -22.003 -12.085 1.00 71.81 414 THR A CA 1
ATOM 3251 C C . THR A 1 414 ? 7.057 -22.032 -11.642 1.00 71.81 414 THR A C 1
ATOM 3253 O O . THR A 1 414 ? 6.280 -22.853 -12.133 1.00 71.81 414 THR A O 1
ATOM 3256 N N . SER A 1 415 ? 6.669 -21.149 -10.721 1.00 73.62 415 SER A N 1
ATOM 3257 C CA . SER A 1 415 ? 5.291 -21.015 -10.261 1.00 73.62 415 SER A CA 1
ATOM 3258 C C . SER A 1 415 ? 4.371 -20.564 -11.404 1.00 73.62 415 SER A C 1
ATOM 3260 O O . SER A 1 415 ? 4.820 -19.861 -12.315 1.00 73.62 415 SER A O 1
ATOM 3262 N N . PRO A 1 416 ? 3.072 -20.924 -11.373 1.00 75.19 416 PRO A N 1
ATOM 3263 C CA . PRO A 1 416 ? 2.100 -20.396 -12.323 1.00 75.19 416 PRO A CA 1
ATOM 3264 C C . PRO A 1 416 ? 2.096 -18.863 -12.290 1.00 75.19 416 PRO A C 1
ATOM 3266 O O . PRO A 1 416 ? 1.909 -18.267 -11.232 1.00 75.19 416 PRO A O 1
ATOM 3269 N N . ARG A 1 417 ? 2.294 -18.222 -13.443 1.00 82.25 417 ARG A N 1
ATOM 3270 C CA . ARG A 1 417 ? 2.351 -16.759 -13.595 1.00 82.25 417 ARG A CA 1
ATOM 3271 C C . ARG A 1 417 ? 1.409 -16.318 -14.700 1.00 82.25 417 ARG A C 1
ATOM 3273 O O . ARG A 1 417 ? 1.270 -17.013 -15.704 1.00 82.25 417 ARG A O 1
ATOM 3280 N N . ARG A 1 418 ? 0.789 -15.152 -14.529 1.00 86.19 418 ARG A N 1
ATOM 3281 C CA . ARG A 1 418 ? -0.272 -14.647 -15.410 1.00 86.19 418 ARG A CA 1
ATOM 3282 C C . ARG A 1 418 ? 0.201 -14.397 -16.841 1.00 86.19 418 ARG A C 1
ATOM 3284 O O . ARG A 1 418 ? -0.591 -14.492 -17.768 1.00 86.19 418 ARG A O 1
ATOM 3291 N N . PHE A 1 419 ? 1.477 -14.055 -17.014 1.00 87.25 419 PHE A N 1
ATOM 3292 C CA . PHE A 1 419 ? 2.031 -13.630 -18.305 1.00 87.25 419 PHE A CA 1
ATOM 3293 C C . PHE A 1 419 ? 3.098 -14.581 -18.865 1.00 87.25 419 PHE A C 1
ATOM 3295 O O . PHE A 1 419 ? 3.779 -14.230 -19.820 1.00 87.25 419 PHE A O 1
ATOM 3302 N N . ALA A 1 420 ? 3.283 -15.770 -18.280 1.00 82.19 420 ALA A N 1
ATOM 3303 C CA . ALA A 1 420 ? 4.305 -16.723 -18.731 1.00 82.19 420 ALA A CA 1
ATOM 3304 C C . ALA A 1 420 ? 3.916 -17.496 -20.007 1.00 82.19 420 ALA A C 1
ATOM 3306 O O . ALA A 1 420 ? 4.794 -17.907 -20.751 1.00 82.19 420 ALA A O 1
ATOM 3307 N N . GLY A 1 421 ? 2.619 -17.682 -20.274 1.00 81.19 421 GLY A N 1
ATOM 3308 C CA . GLY A 1 421 ? 2.116 -18.477 -21.402 1.00 81.19 421 GLY A CA 1
ATOM 3309 C C . GLY A 1 421 ? 1.790 -17.688 -22.675 1.00 81.19 421 GLY A C 1
ATOM 3310 O O . GLY A 1 421 ? 1.179 -18.246 -23.581 1.00 81.19 421 GLY A O 1
ATOM 3311 N N . LEU A 1 422 ? 2.162 -16.405 -22.785 1.00 85.00 422 LEU A N 1
ATOM 3312 C CA . LEU A 1 422 ? 1.601 -15.488 -23.797 1.00 85.00 422 LEU A CA 1
ATOM 3313 C C . LEU A 1 422 ? 1.753 -15.945 -25.259 1.00 85.00 422 LEU A C 1
ATOM 3315 O O . LEU A 1 422 ? 0.894 -15.633 -26.079 1.00 85.00 422 LEU A O 1
ATOM 3319 N N . SER A 1 423 ? 2.813 -16.678 -25.620 1.00 81.50 423 SER A N 1
ATOM 3320 C CA . SER A 1 423 ? 2.943 -17.180 -27.000 1.00 81.50 423 SER A CA 1
ATOM 3321 C C . SER A 1 423 ? 2.032 -18.357 -27.334 1.00 81.50 423 SER A C 1
ATOM 3323 O O . SER A 1 423 ? 1.812 -18.620 -28.512 1.00 81.50 423 SER A O 1
ATOM 3325 N N . GLU A 1 424 ? 1.580 -19.103 -26.327 1.00 84.50 424 GLU A N 1
ATOM 3326 C CA . GLU A 1 424 ? 0.730 -20.287 -26.495 1.00 84.50 424 GLU A CA 1
ATOM 3327 C C . GLU A 1 424 ? -0.741 -19.953 -26.217 1.00 84.50 424 GLU A C 1
ATOM 3329 O O . GLU A 1 424 ? -1.629 -20.402 -26.937 1.00 84.50 424 GLU A O 1
ATOM 3334 N N . GLU A 1 425 ? -0.990 -19.130 -25.198 1.00 84.19 425 GLU A N 1
ATOM 3335 C CA . GLU A 1 425 ? -2.320 -18.754 -24.708 1.00 84.19 425 GLU A CA 1
ATOM 3336 C C . GLU A 1 425 ? -2.902 -17.526 -25.432 1.00 84.19 425 GLU A C 1
ATOM 3338 O O . GLU A 1 425 ? -4.105 -17.275 -25.369 1.00 84.19 425 GLU A O 1
ATOM 3343 N N . GLY A 1 426 ? -2.062 -16.778 -26.155 1.00 85.44 426 GLY A N 1
ATOM 3344 C CA . GLY A 1 426 ? -2.426 -15.525 -26.809 1.00 85.44 426 GLY A CA 1
ATOM 3345 C C . GLY A 1 426 ? -2.285 -14.301 -25.897 1.00 85.44 426 GLY A C 1
ATOM 3346 O O . GLY A 1 426 ? -1.928 -14.387 -24.724 1.00 85.44 426 GLY A O 1
ATOM 3347 N N . TYR A 1 427 ? -2.546 -13.118 -26.464 1.00 89.88 427 TYR A N 1
ATOM 3348 C CA . TYR A 1 427 ? -2.246 -11.831 -25.817 1.00 89.88 427 TYR A CA 1
ATOM 3349 C C . TYR A 1 427 ? -3.473 -11.091 -25.265 1.00 89.88 427 TYR A C 1
ATOM 3351 O O . TYR A 1 427 ? -3.318 -10.003 -24.711 1.00 89.88 427 TYR A O 1
ATOM 3359 N N . SER A 1 428 ? -4.688 -11.627 -25.413 1.00 82.12 428 SER A N 1
ATOM 3360 C CA . SER A 1 428 ? -5.868 -11.113 -24.700 1.00 82.12 428 SER A CA 1
ATOM 3361 C C . SER A 1 428 ? -5.783 -11.649 -23.268 1.00 82.12 428 SER A C 1
ATOM 3363 O O . SER A 1 428 ? -5.766 -12.868 -23.103 1.00 82.12 428 SER A O 1
ATOM 3365 N N . PRO A 1 429 ? -5.574 -10.803 -22.237 1.00 88.94 429 PRO A N 1
ATOM 3366 C CA . PRO A 1 429 ? -6.180 -9.473 -22.053 1.00 88.94 429 PRO A CA 1
ATOM 3367 C C . PRO A 1 429 ? -5.251 -8.246 -22.218 1.00 88.94 429 PRO A C 1
ATOM 3369 O O . PRO A 1 429 ? -5.699 -7.108 -22.075 1.00 88.94 429 PRO A O 1
ATOM 3372 N N . LEU A 1 430 ? -3.958 -8.427 -22.500 1.00 93.81 430 LEU A N 1
ATOM 3373 C CA . LEU A 1 430 ? -2.989 -7.324 -22.608 1.00 93.81 430 LEU A CA 1
ATOM 3374 C C . LEU A 1 430 ? -3.331 -6.363 -23.754 1.00 93.81 430 LEU A C 1
ATOM 3376 O O . LEU A 1 430 ? -3.386 -5.148 -23.557 1.00 93.81 430 LEU A O 1
ATOM 3380 N N . ILE A 1 431 ? -3.592 -6.900 -24.948 1.00 95.00 431 ILE A N 1
ATOM 3381 C CA . ILE A 1 431 ? -3.869 -6.072 -26.132 1.00 95.00 431 ILE A CA 1
ATOM 3382 C C . ILE A 1 431 ? -5.202 -5.327 -26.018 1.00 95.00 431 ILE A C 1
ATOM 3384 O O . ILE A 1 431 ? -5.311 -4.204 -26.505 1.00 95.00 431 ILE A O 1
ATOM 3388 N N . GLU A 1 432 ? -6.186 -5.901 -25.320 1.00 94.88 432 GLU A N 1
ATOM 3389 C CA . GLU A 1 432 ? -7.488 -5.266 -25.073 1.00 94.88 432 GLU A CA 1
ATOM 3390 C C . GLU A 1 432 ? -7.349 -4.040 -24.166 1.00 94.88 432 GLU A C 1
ATOM 3392 O O . GLU A 1 432 ? -7.982 -3.013 -24.403 1.00 94.88 432 GLU A O 1
ATOM 3397 N N . ALA A 1 433 ? -6.441 -4.101 -23.190 1.00 95.50 433 ALA A N 1
ATOM 3398 C CA . ALA A 1 433 ? -6.056 -2.956 -22.368 1.00 95.50 433 ALA A CA 1
ATOM 3399 C C . ALA A 1 433 ? -5.148 -1.942 -23.100 1.00 95.50 433 ALA A C 1
ATOM 3401 O O . ALA A 1 433 ? -4.784 -0.901 -22.543 1.00 95.50 433 ALA A O 1
ATOM 3402 N N . GLY A 1 434 ? -4.753 -2.232 -24.344 1.00 95.94 434 GLY A N 1
ATOM 3403 C CA . GLY A 1 434 ? -3.836 -1.412 -25.133 1.00 95.94 434 GLY A CA 1
ATOM 3404 C C . GLY A 1 434 ? -2.369 -1.519 -24.707 1.00 95.94 434 GLY A C 1
ATOM 3405 O O . GLY A 1 434 ? -1.577 -0.640 -25.061 1.00 95.94 434 GLY A O 1
ATOM 3406 N N . LEU A 1 435 ? -2.002 -2.553 -23.940 1.00 96.69 435 LEU A N 1
ATOM 3407 C CA . LEU A 1 435 ? -0.608 -2.878 -23.622 1.00 96.69 435 LEU A CA 1
ATOM 3408 C C . LEU A 1 435 ? 0.085 -3.461 -24.852 1.00 96.69 435 LEU A C 1
ATOM 3410 O O . LEU A 1 435 ? -0.564 -3.996 -25.756 1.00 96.69 435 LEU A O 1
ATOM 3414 N N . LEU A 1 436 ? 1.412 -3.341 -24.898 1.00 96.00 436 LEU A N 1
ATOM 3415 C CA . LEU A 1 436 ? 2.241 -3.857 -25.991 1.00 96.00 436 LEU A CA 1
ATOM 3416 C C . LEU A 1 436 ? 1.806 -3.346 -27.374 1.00 96.00 436 LEU A C 1
ATOM 3418 O O . LEU A 1 436 ? 1.909 -4.051 -28.376 1.00 96.00 436 LEU A O 1
ATOM 3422 N N . GLY A 1 437 ? 1.265 -2.127 -27.432 1.00 93.81 437 GLY A N 1
ATOM 3423 C CA . GLY A 1 437 ? 0.773 -1.496 -28.659 1.00 93.81 437 GLY A CA 1
ATOM 3424 C C . GLY A 1 437 ? -0.653 -1.865 -29.069 1.00 93.81 437 GLY A C 1
ATOM 3425 O O . GLY A 1 437 ? -1.120 -1.355 -30.084 1.00 93.81 437 GLY A O 1
ATOM 3426 N N . GLY A 1 438 ? -1.358 -2.698 -28.297 1.00 95.06 438 GLY A N 1
ATOM 3427 C CA . GLY A 1 438 ? -2.771 -3.011 -28.535 1.00 95.06 438 GLY A CA 1
ATOM 3428 C C . GLY A 1 438 ? -3.033 -3.882 -29.766 1.00 95.06 438 GLY A C 1
ATOM 3429 O O . GLY A 1 438 ? -4.150 -3.904 -30.276 1.00 95.06 438 GLY A O 1
ATOM 3430 N N . SER A 1 439 ? -2.016 -4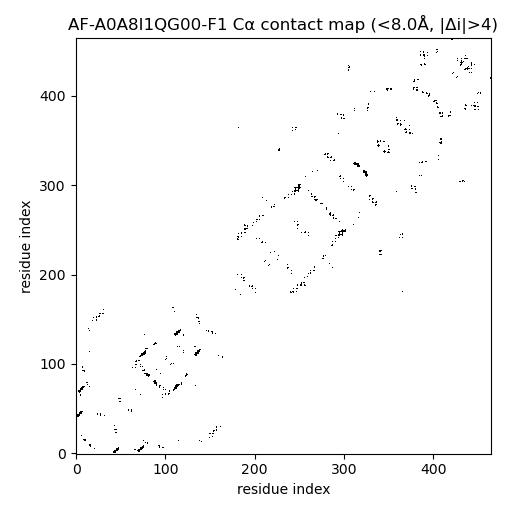.587 -30.268 1.00 95.69 439 SER A N 1
ATOM 3431 C CA . SER A 1 439 ? -2.158 -5.529 -31.377 1.00 95.69 439 SER A CA 1
ATOM 3432 C C . SER A 1 439 ? -1.335 -6.788 -31.134 1.00 95.69 439 SER A C 1
ATOM 3434 O O . SER A 1 439 ? -0.271 -6.740 -30.519 1.00 95.69 439 SER A O 1
ATOM 3436 N N . GLU A 1 440 ? -1.806 -7.918 -31.653 1.00 94.50 440 GLU A N 1
ATOM 3437 C CA . GLU A 1 440 ? -1.085 -9.191 -31.577 1.00 94.50 440 GLU A CA 1
ATOM 3438 C C . GLU A 1 440 ? 0.281 -9.120 -32.274 1.00 94.50 440 GLU A C 1
ATOM 3440 O O . GLU A 1 440 ? 1.272 -9.617 -31.746 1.00 94.50 440 GLU A O 1
ATOM 3445 N N . ALA A 1 441 ? 0.367 -8.419 -33.409 1.00 95.00 441 ALA A N 1
ATOM 3446 C CA . ALA A 1 441 ? 1.620 -8.241 -34.139 1.00 95.00 441 ALA A CA 1
ATOM 3447 C C . ALA A 1 441 ? 2.679 -7.500 -33.305 1.00 95.00 441 ALA A C 1
ATOM 3449 O O . ALA A 1 441 ? 3.825 -7.944 -33.221 1.00 95.00 441 ALA A O 1
ATOM 3450 N N . SER A 1 442 ? 2.303 -6.394 -32.656 1.00 95.88 442 SER A N 1
ATOM 3451 C CA . SER A 1 442 ? 3.227 -5.625 -31.817 1.00 95.88 442 SER A CA 1
ATOM 3452 C C . SER A 1 442 ? 3.602 -6.366 -30.533 1.00 95.88 442 SER A C 1
ATOM 3454 O O . SER A 1 442 ? 4.768 -6.341 -30.138 1.00 95.88 442 SER A O 1
ATOM 3456 N N . ALA A 1 443 ? 2.650 -7.073 -29.918 1.00 95.12 443 ALA A N 1
ATOM 3457 C CA . ALA A 1 443 ? 2.902 -7.890 -28.735 1.00 95.12 443 ALA A CA 1
ATOM 3458 C C . ALA A 1 443 ? 3.845 -9.066 -29.034 1.00 95.12 443 ALA A C 1
ATOM 3460 O O . ALA A 1 443 ? 4.788 -9.313 -28.281 1.00 95.12 443 ALA A O 1
ATOM 3461 N N . SER A 1 444 ? 3.642 -9.740 -30.167 1.00 94.81 444 SER A N 1
ATOM 3462 C CA . SER A 1 444 ? 4.495 -10.837 -30.621 1.00 94.81 444 SER A CA 1
ATOM 3463 C C . SER A 1 444 ? 5.919 -10.376 -30.929 1.00 94.81 444 SER A C 1
ATOM 3465 O O . SER A 1 444 ? 6.874 -10.978 -30.437 1.00 94.81 444 SER A O 1
ATOM 3467 N N . ALA A 1 445 ? 6.075 -9.255 -31.643 1.00 95.38 445 ALA A N 1
ATOM 3468 C CA . ALA A 1 445 ? 7.386 -8.680 -31.935 1.00 95.38 445 ALA A CA 1
ATOM 3469 C C . ALA A 1 445 ? 8.148 -8.289 -30.655 1.00 95.38 445 ALA A C 1
ATOM 3471 O O . ALA A 1 445 ? 9.329 -8.611 -30.513 1.00 95.38 445 ALA A O 1
ATOM 3472 N N . ALA A 1 446 ? 7.468 -7.652 -29.694 1.00 94.88 446 ALA A N 1
ATOM 3473 C CA . ALA A 1 446 ? 8.061 -7.285 -28.409 1.00 94.88 446 ALA A CA 1
ATOM 3474 C C . ALA A 1 446 ? 8.509 -8.517 -27.604 1.00 94.88 446 ALA A C 1
ATOM 3476 O O . ALA A 1 446 ? 9.635 -8.547 -27.103 1.00 94.88 446 ALA A O 1
ATOM 3477 N N . LEU A 1 447 ? 7.664 -9.552 -27.523 1.00 93.56 447 LEU A N 1
ATOM 3478 C CA . LEU A 1 447 ? 7.987 -10.801 -26.828 1.00 93.56 447 LEU A CA 1
ATOM 3479 C C . LEU A 1 447 ? 9.157 -11.537 -27.495 1.00 93.56 447 LEU A C 1
ATOM 3481 O O . LEU A 1 447 ? 10.038 -12.051 -26.805 1.00 93.56 447 LEU A O 1
ATOM 3485 N N . GLN A 1 448 ? 9.202 -11.572 -28.829 1.00 93.25 448 GLN A N 1
ATOM 3486 C CA . GLN A 1 448 ? 10.309 -12.180 -29.564 1.00 93.25 448 GLN A CA 1
ATOM 3487 C C . GLN A 1 448 ? 11.628 -11.447 -29.295 1.00 93.25 448 GLN A C 1
ATOM 3489 O O . GLN A 1 448 ? 12.610 -12.095 -28.927 1.00 93.25 448 GLN A O 1
ATOM 3494 N N . ALA A 1 449 ? 11.644 -10.116 -29.416 1.00 93.19 449 ALA A N 1
ATOM 3495 C CA . ALA A 1 449 ? 12.826 -9.306 -29.127 1.00 93.19 449 ALA A CA 1
ATOM 3496 C C . ALA A 1 449 ? 13.300 -9.502 -27.677 1.00 93.19 449 ALA A C 1
ATOM 3498 O O . ALA A 1 449 ? 14.496 -9.662 -27.421 1.00 93.19 449 ALA A O 1
ATOM 3499 N N . TYR A 1 450 ? 12.360 -9.575 -26.729 1.00 92.56 450 TYR A N 1
ATOM 3500 C CA . TYR A 1 450 ? 12.667 -9.854 -25.330 1.00 92.56 450 TYR A CA 1
ATOM 3501 C C . TYR A 1 450 ? 13.321 -11.231 -25.142 1.00 92.56 450 TYR A C 1
ATOM 3503 O O . TYR A 1 450 ? 14.386 -11.337 -24.534 1.00 92.56 450 TYR A O 1
ATOM 3511 N N . ARG A 1 451 ? 12.754 -12.289 -25.736 1.00 89.38 451 ARG A N 1
ATOM 3512 C CA . ARG A 1 451 ? 13.327 -13.647 -25.689 1.00 89.38 451 ARG A CA 1
ATOM 3513 C C . ARG A 1 451 ? 14.718 -13.717 -26.317 1.00 89.38 451 ARG A C 1
ATOM 3515 O O . ARG A 1 451 ? 15.594 -14.400 -25.789 1.00 89.38 451 ARG A O 1
ATOM 3522 N N . GLU A 1 452 ? 14.935 -13.045 -27.444 1.00 90.25 452 GLU A N 1
ATOM 3523 C CA . GLU A 1 452 ? 16.244 -12.991 -28.106 1.00 90.25 452 GLU A CA 1
ATOM 3524 C C . GLU A 1 452 ? 17.294 -12.302 -27.229 1.00 90.25 452 GLU A C 1
ATOM 3526 O O . GLU A 1 452 ? 18.402 -12.821 -27.080 1.00 90.25 452 GLU A O 1
ATOM 3531 N N . HIS A 1 453 ? 16.927 -11.203 -26.568 1.00 88.69 453 HIS A N 1
ATOM 3532 C CA . HIS A 1 453 ? 17.794 -10.523 -25.608 1.00 88.69 453 HIS A CA 1
ATOM 3533 C C . HIS A 1 453 ? 18.179 -11.421 -24.421 1.00 88.69 453 HIS A C 1
ATOM 3535 O O . HIS A 1 453 ? 19.355 -11.493 -24.050 1.00 88.69 453 HIS A O 1
ATOM 3541 N N . LEU A 1 454 ? 17.221 -12.168 -23.863 1.00 84.50 454 LEU A N 1
ATOM 3542 C CA . LEU A 1 454 ? 17.466 -13.065 -22.728 1.00 84.50 454 LEU A CA 1
ATOM 3543 C C . LEU A 1 454 ? 18.353 -14.271 -23.082 1.00 84.50 454 LEU A C 1
ATOM 3545 O O . LEU A 1 454 ? 19.155 -14.702 -22.252 1.00 84.50 454 LEU A O 1
ATOM 3549 N N . LYS A 1 455 ? 18.300 -14.778 -24.323 1.00 80.88 455 LYS A N 1
ATOM 3550 C CA . LYS A 1 455 ? 19.217 -15.838 -24.798 1.00 80.88 455 LYS A CA 1
ATOM 3551 C C . LYS A 1 455 ? 20.689 -15.417 -24.737 1.00 80.88 455 LYS A C 1
ATOM 3553 O O . LYS A 1 455 ? 21.553 -16.266 -24.538 1.00 80.88 455 LYS A O 1
ATOM 3558 N N . GLY A 1 456 ? 20.979 -14.123 -24.886 1.00 64.38 456 GLY A N 1
ATOM 3559 C CA . GLY A 1 456 ? 22.335 -13.579 -24.764 1.00 64.38 456 GLY A CA 1
ATOM 3560 C C . GLY A 1 456 ? 22.870 -13.525 -23.326 1.00 64.38 456 GLY A C 1
ATOM 3561 O O . GLY A 1 456 ? 24.075 -13.391 -23.136 1.00 64.38 456 GLY A O 1
ATOM 3562 N N . HIS A 1 457 ? 21.998 -13.655 -22.320 1.00 60.62 457 HIS A N 1
ATOM 3563 C CA . HIS A 1 457 ? 22.300 -13.403 -20.907 1.00 60.62 457 HIS A CA 1
ATOM 3564 C C . HIS A 1 457 ? 22.590 -14.676 -20.090 1.00 60.62 457 HIS A C 1
ATOM 3566 O O . HIS A 1 457 ? 23.161 -14.588 -18.999 1.00 60.62 457 HIS A O 1
ATOM 3572 N N . SER A 1 458 ? 22.259 -15.870 -20.602 1.00 51.00 458 SER A N 1
ATOM 3573 C CA . SER A 1 458 ? 22.587 -17.146 -19.949 1.00 51.00 458 SER A CA 1
ATOM 3574 C C . SER A 1 458 ? 22.562 -18.342 -20.915 1.00 51.00 458 SER A C 1
ATOM 3576 O O . SER A 1 458 ? 21.609 -18.558 -21.655 1.00 51.00 458 SER A O 1
ATOM 3578 N N . GLY A 1 459 ? 23.598 -19.188 -20.859 1.00 45.16 459 GLY A N 1
ATOM 3579 C CA . GLY A 1 459 ? 23.676 -20.476 -21.569 1.00 45.16 459 GLY A CA 1
ATOM 3580 C C . GLY A 1 459 ? 22.778 -21.586 -20.997 1.00 45.16 459 GLY A C 1
ATOM 3581 O O . GLY A 1 459 ? 23.036 -22.759 -21.242 1.00 45.16 459 GLY A O 1
ATOM 3582 N N . PHE A 1 460 ? 21.755 -21.240 -20.212 1.00 45.84 460 PHE A N 1
ATOM 3583 C CA . PHE A 1 460 ? 20.830 -22.171 -19.564 1.00 45.84 460 PHE A CA 1
ATOM 3584 C C . PHE A 1 460 ? 19.458 -21.504 -19.406 1.00 45.84 460 PHE A C 1
ATOM 3586 O O . PHE A 1 460 ? 19.131 -20.975 -18.351 1.00 45.84 460 PHE A O 1
ATOM 3593 N N . LEU A 1 461 ? 18.631 -21.567 -20.447 1.00 45.16 461 LEU A N 1
ATOM 3594 C CA . LEU A 1 461 ? 17.190 -21.340 -20.328 1.00 45.16 461 LEU A CA 1
ATOM 3595 C C . LEU A 1 461 ? 16.493 -22.694 -20.478 1.00 45.16 461 LEU A C 1
ATOM 3597 O O . LEU A 1 461 ? 16.246 -23.173 -21.584 1.00 45.16 461 LEU A O 1
ATOM 3601 N N . ARG A 1 462 ? 16.209 -23.344 -19.344 1.00 46.97 462 ARG A N 1
ATOM 3602 C CA . ARG A 1 462 ? 15.072 -24.261 -19.253 1.00 46.97 462 ARG A CA 1
ATOM 3603 C C . ARG A 1 462 ? 13.901 -23.437 -18.746 1.00 46.97 462 ARG A C 1
ATOM 3605 O O . ARG A 1 462 ? 13.883 -23.126 -17.565 1.00 46.97 462 ARG A O 1
ATOM 3612 N N . LEU A 1 463 ? 12.969 -23.154 -19.648 1.00 41.88 463 LEU A N 1
ATOM 3613 C CA . LEU A 1 463 ? 11.513 -23.093 -19.472 1.00 41.88 463 LEU A CA 1
ATOM 3614 C C . LEU A 1 463 ? 10.910 -21.973 -20.313 1.00 41.88 463 LEU A C 1
ATOM 3616 O O . LEU A 1 463 ? 11.518 -20.928 -20.530 1.00 41.88 463 LEU A O 1
ATOM 3620 N N . ALA A 1 464 ? 9.726 -22.291 -20.825 1.00 41.38 464 ALA A N 1
ATOM 3621 C CA . ALA A 1 464 ? 8.862 -21.449 -21.623 1.00 41.38 464 ALA A CA 1
ATOM 3622 C C . ALA A 1 464 ? 8.582 -20.123 -20.896 1.00 41.38 464 ALA A C 1
ATOM 3624 O O . ALA A 1 464 ? 7.816 -20.077 -19.937 1.00 41.38 464 ALA A O 1
ATOM 3625 N N . ILE A 1 465 ? 9.271 -19.072 -21.336 1.00 40.75 465 ILE A N 1
ATOM 3626 C CA . ILE A 1 465 ? 8.742 -17.702 -21.371 1.00 40.75 465 ILE A CA 1
ATOM 3627 C C . ILE A 1 465 ? 7.931 -17.618 -22.641 1.00 40.75 465 ILE A C 1
ATOM 3629 O O . ILE A 1 465 ? 8.436 -18.186 -23.637 1.00 40.75 465 ILE A O 1
#

Mean predicted aligned error: 15.12 Å

Secondary structure (DSSP, 8-state):
--EEEEEE--SSSTTHHHHHHHHHHHHHHHHHSS--TTS----EEEE-TTTT--S---HHHHHHHHHHT-SEEEEE--EEEE-TTS-EEE-HHHHHHHHHHHHHH-GGGEEEEEEGGG--GGGS-HHHHTSPPPEEE---TT-S--HHHHHHHHHHHHHHHHHHHHHHHHHHHS------HHHHHHHHTT-GGGHHHHHHHHHHHHHHHHHHHHHS---SPP-HHHHHHHHHHHHHHTHHHHHHHHHHHHH--HHHHHHHHHHHHHH--TT----S-HHHHHHTTHHHHHHHHHHHHHHHHTT-HHHHHHHHH-EEE-SS-EEEHHHHHHHHHHT--GGGSTT-TTSSSHHHHHHHHHHHHHGGGGT--HHHHHHHHHHHHHHHHHHHHHHHHHHHHHH-PPP-----GGGT--S--TTTTHHHH-STTTTTTTGGGGSHHHHHHHHHHHHHHHHTT-S---S--

Foldseek 3Di:
DAAEEEEADDDLDPPPVVLLQVLLQLLLVVVQPPDDPPDDDRRYYYDYFQPPPDDDDDRVVSRLVCLLRHLAYEAEFEFRDADPVGATGGDVVSVVSQVSSCVRVNLLRYAYAYAPCRHDQCSYPPVCNPHDGHHYAHDDPPDPDCPVRSVSSSVVSNVSVVSSVVVVVVCVVPPPPPCQLLVQLLVQQQDVVNLVVLLVSLVVLLVQLVCCLVPVADQDPDDLVNVQVVVVVLCVSLVSLLLSLLSNLQRGDPSSLVSLLVSLLSQDCLQPDDDGDLQSNLVSNVSSLSSLLSNLLSNVNNVQVLSSCCSQQDWHDSPPDIDGPLQPSVVSVVSHDLCSHPPCVPPPANVQVVSLVVQQVSCVSVVDHNVVSNQSSLQSQVLSQLLNLLVQVVVCVVPVDDGDTDDHPNQVDPDDHPCQCCVPVHDPPQLVSCGQNNDRVSSVVSVVSHVVNVVVVDPDRPDGD